Protein AF-0000000074206495 (afdb_homodimer)

Secondary structure (DSSP, 8-state):
----------------------------------TTS----------HHHHHHHHHHHHHHTEEEEEEEEESSSS--EEEESTTS-EE-GGGGHHHHHHHHHHHHHHTSS-TT-EEEE-GGGPPP-SSGGGG-SS-EEEEHHHHHHHHHHS--HHHHHHHHHHH-HHHHHHHHHHTT-TT-B----HHHHHHHHHHHHT-SSHHHHHHHHH-TTTT---GGGSTTTS-EE-HHHHHHHHHHHHH--SHHHHHHHHHHTT-S--SSGGGG---TT-EEEEEEEEETTEEEEEEEEE-TTB--EEEEEEEEESS--S--HHHHHHHHHHHHHHHGGG--B---/----------------------------------TTS----------HHHHHHHHHHHHHHTEEEEEEEEESSSS--EEEESTTS-EE-GGGGHHHHHHHHHHHHHHTSS-TT-EEEE-GGGPPP-SSGGGG-SS-EEEEHHHHHHHHHHS--HHHHHHHHHHH-HHHHHHHHHHTT-TT-B----HHHHHHHHHHHHT-SSHHHHHHHHH-TTTT---GGGSTTTS-EE-HHHHHHHHHHHHH--SHHHHHHHHHHTT-S--SSGGGG---TT-EEEEEEEEETTEEEEEEEEE-TTB--EEEEEEEEESS--S--HHHHHHHHHHHHHHHGGG--B---

pLDDT: mean 86.7, std 22.66, range [21.2, 98.94]

Solvent-accessible surface area (backbone atoms only — not comparable to full-atom values): 36384 Å² total; per-residue (Å²): 139,80,82,75,77,77,77,70,83,74,80,80,77,76,78,74,78,80,76,75,75,78,77,74,78,72,78,79,71,73,76,72,69,73,70,81,73,59,77,84,61,85,65,66,75,47,57,66,67,56,50,51,50,46,52,48,51,28,55,77,50,42,32,51,67,24,29,19,20,32,40,62,40,82,75,84,45,51,30,63,38,70,23,79,51,73,34,37,36,56,54,41,46,53,54,58,49,47,50,49,50,22,51,34,34,72,71,63,78,42,59,56,70,41,79,42,78,46,56,42,91,78,45,37,78,40,71,29,65,70,18,56,40,76,58,64,37,58,37,33,42,51,40,32,52,30,43,24,39,18,57,56,9,42,32,36,42,34,49,49,45,64,72,68,30,55,68,54,49,45,54,51,32,40,72,70,71,30,71,65,45,39,61,74,59,43,51,51,57,50,48,51,50,40,15,61,57,56,72,35,95,38,67,71,53,23,53,50,43,36,25,30,75,88,64,66,46,65,44,65,63,67,34,39,91,71,24,27,20,27,20,26,41,52,52,39,48,48,54,38,55,48,70,72,41,85,49,69,47,32,48,50,52,52,54,19,19,52,29,36,72,76,48,62,29,58,42,57,42,50,62,52,81,70,47,46,60,29,31,39,60,15,65,53,66,36,32,49,33,37,41,34,38,42,35,47,78,70,32,38,36,31,34,37,18,42,42,33,38,41,75,59,27,47,78,58,49,68,63,46,33,44,40,43,0,47,44,42,38,63,41,44,56,85,59,65,41,74,40,92,115,138,83,81,74,76,77,77,71,83,76,80,81,79,78,78,74,77,81,76,75,75,76,77,73,78,73,76,78,70,73,75,73,66,71,69,80,73,59,77,84,61,85,65,67,74,47,56,65,67,55,49,51,50,47,53,47,49,27,56,77,50,42,32,51,66,23,29,18,20,34,40,63,42,83,75,83,43,52,29,62,39,69,23,79,50,72,35,37,37,54,52,42,46,52,54,61,48,49,51,49,50,21,52,34,34,72,70,62,80,42,59,56,72,42,80,42,78,45,56,40,92,80,46,38,79,40,70,29,64,71,18,55,39,77,57,62,37,60,38,31,41,50,40,32,52,31,42,24,39,17,57,57,9,41,32,34,42,34,48,51,45,63,70,66,31,55,68,52,48,44,53,51,32,40,71,70,72,29,72,64,46,40,61,75,60,45,50,51,58,50,48,52,50,40,15,60,57,57,72,35,93,38,67,71,54,24,53,50,43,38,24,30,74,88,66,66,47,64,44,65,63,69,35,38,91,70,24,26,19,25,18,27,41,52,54,40,47,49,52,40,53,47,72,72,42,84,49,70,46,33,48,50,51,53,55,19,19,52,28,38,72,74,48,63,28,58,42,57,42,48,63,50,80,70,46,46,62,28,34,38,60,14,65,53,67,35,32,50,34,38,40,33,38,44,35,48,77,70,33,38,37,32,33,36,19,42,42,33,38,41,75,59,28,49,78,60,49,68,64,47,32,43,40,42,1,48,45,44,37,63,41,44,55,84,56,65,42,75,38,94,117

Structure (mmCIF, N/CA/C/O backbone):
data_AF-0000000074206495-model_v1
#
loop_
_entity.id
_entity.type
_entity.pdbx_description
1 polymer 'Beta-lactamase class A'
#
loop_
_atom_site.group_PDB
_atom_site.id
_atom_site.type_symbol
_atom_site.label_atom_id
_atom_site.label_alt_id
_atom_site.label_comp_id
_atom_site.label_asym_id
_atom_site.label_entity_id
_atom_site.label_seq_id
_atom_site.pdbx_PDB_ins_code
_atom_site.Cartn_x
_atom_site.Cartn_y
_atom_site.Cartn_z
_atom_site.occupancy
_atom_site.B_iso_or_equiv
_atom_site.auth_seq_id
_atom_site.auth_comp_id
_atom_site.auth_asym_id
_atom_site.auth_atom_id
_atom_site.pdbx_PDB_model_num
ATOM 1 N N . MET A 1 1 ? 68.562 -7.562 26.719 1 22.72 1 MET A N 1
ATOM 2 C CA . MET A 1 1 ? 68.562 -8.961 27.125 1 22.72 1 MET A CA 1
ATOM 3 C C . MET A 1 1 ? 67.125 -9.5 27.297 1 22.72 1 MET A C 1
ATOM 5 O O . MET A 1 1 ? 66.375 -9.008 28.125 1 22.72 1 MET A O 1
ATOM 9 N N . THR A 1 2 ? 66.562 -10.039 26.156 1 22.52 2 THR A N 1
ATOM 10 C CA . THR A 1 2 ? 65.375 -10.312 25.422 1 22.52 2 THR A CA 1
ATOM 11 C C . THR A 1 2 ? 64.688 -11.586 25.953 1 22.52 2 THR A C 1
ATOM 13 O O . THR A 1 2 ? 65.188 -12.695 25.703 1 22.52 2 THR A O 1
ATOM 16 N N . ALA A 1 3 ? 64.25 -11.523 27.328 1 21.42 3 ALA A N 1
ATOM 17 C CA . ALA A 1 3 ? 63.844 -12.719 28.078 1 21.42 3 ALA A CA 1
ATOM 18 C C . ALA A 1 3 ? 62.75 -13.5 27.328 1 21.42 3 ALA A C 1
ATOM 20 O O . ALA A 1 3 ? 61.656 -13 27.109 1 21.42 3 ALA A O 1
ATOM 21 N N . ALA A 1 4 ? 63.094 -14.508 26.469 1 23.59 4 ALA A N 1
ATOM 22 C CA . ALA A 1 4 ? 62.5 -15.414 25.5 1 23.59 4 ALA A CA 1
ATOM 23 C C . ALA A 1 4 ? 61.562 -16.406 26.172 1 23.59 4 ALA A C 1
ATOM 25 O O . ALA A 1 4 ? 62 -17.422 26.703 1 23.59 4 ALA A O 1
ATOM 26 N N . ASP A 1 5 ? 60.688 -15.891 27.188 1 25.25 5 ASP A N 1
ATOM 27 C CA . ASP A 1 5 ? 60.062 -16.906 28.031 1 25.25 5 ASP A CA 1
ATOM 28 C C . ASP A 1 5 ? 59.375 -17.969 27.188 1 25.25 5 ASP A C 1
ATOM 30 O O . ASP A 1 5 ? 58.688 -17.641 26.203 1 25.25 5 ASP A O 1
ATOM 34 N N . ASP A 1 6 ? 59.75 -19.156 27.188 1 23 6 ASP A N 1
ATOM 35 C CA . ASP A 1 6 ? 59.562 -20.438 26.531 1 23 6 ASP A CA 1
ATOM 36 C C . ASP A 1 6 ? 58.156 -20.969 26.797 1 23 6 ASP A C 1
ATOM 38 O O . ASP A 1 6 ? 57.812 -21.359 27.922 1 23 6 ASP A O 1
ATOM 42 N N . VAL A 1 7 ? 57.094 -20.188 26.453 1 28.09 7 VAL A N 1
ATOM 43 C CA . VAL A 1 7 ? 55.719 -20.531 26.766 1 28.09 7 VAL A CA 1
ATOM 44 C C . VAL A 1 7 ? 55.406 -21.938 26.25 1 28.09 7 VAL A C 1
ATOM 46 O O . VAL A 1 7 ? 55.688 -22.266 25.109 1 28.09 7 VAL A O 1
ATOM 49 N N . GLY A 1 8 ? 55.5 -22.906 27.172 1 25.08 8 GLY A N 1
ATOM 50 C CA . GLY A 1 8 ? 55.375 -24.344 27.031 1 25.08 8 GLY A CA 1
ATOM 51 C C . GLY A 1 8 ? 54.188 -24.766 26.203 1 25.08 8 GLY A C 1
ATOM 52 O O . GLY A 1 8 ? 53.25 -24 26.047 1 25.08 8 GLY A O 1
ATOM 53 N N . PRO A 1 9 ? 54.281 -25.766 25.391 1 26.56 9 PRO A N 1
ATOM 54 C CA . PRO A 1 9 ? 53.438 -26.219 24.281 1 26.56 9 PRO A CA 1
ATOM 55 C C . PRO A 1 9 ? 52.062 -26.688 24.734 1 26.56 9 PRO A C 1
ATOM 57 O O . PRO A 1 9 ? 51.906 -27.219 25.844 1 26.56 9 PRO A O 1
ATOM 60 N N . GLY A 1 10 ? 51 -25.875 24.734 1 25.72 10 GLY A N 1
ATOM 61 C CA . GLY A 1 10 ? 49.625 -26.094 25.219 1 25.72 10 GLY A CA 1
ATOM 62 C C . GLY A 1 10 ? 49.094 -27.453 24.844 1 25.72 10 GLY A C 1
ATOM 63 O O . GLY A 1 10 ? 49.562 -28.094 23.906 1 25.72 10 GLY A O 1
ATOM 64 N N . PRO A 1 11 ? 48.594 -28.141 25.828 1 25.27 11 PRO A N 1
ATOM 65 C CA . PRO A 1 11 ? 48.25 -29.562 25.75 1 25.27 11 PRO A CA 1
ATOM 66 C C . PRO A 1 11 ? 47.406 -29.906 24.531 1 25.27 11 PRO A C 1
ATOM 68 O O . PRO A 1 11 ? 46.75 -29.016 23.969 1 25.27 11 PRO A O 1
ATOM 71 N N . ALA A 1 12 ? 47.625 -31 23.938 1 25.3 12 ALA A N 1
ATOM 72 C CA . ALA A 1 12 ? 47.125 -31.688 22.75 1 25.3 12 ALA A CA 1
ATOM 73 C C . ALA A 1 12 ? 45.625 -31.922 22.844 1 25.3 12 ALA A C 1
ATOM 75 O O . ALA A 1 12 ? 45.125 -32.438 23.844 1 25.3 12 ALA A O 1
ATOM 76 N N . VAL A 1 13 ? 44.844 -31.047 22.312 1 25.5 13 VAL A N 1
ATOM 77 C CA . VAL A 1 13 ? 43.375 -31.062 22.188 1 25.5 13 VAL A CA 1
ATOM 78 C C . VAL A 1 13 ? 42.906 -32.438 21.719 1 25.5 13 VAL A C 1
ATOM 80 O O . VAL A 1 13 ? 43.438 -32.969 20.734 1 25.5 13 VAL A O 1
ATOM 83 N N . ASP A 1 14 ? 42.5 -33.25 22.625 1 22.69 14 ASP A N 1
ATOM 84 C CA . ASP A 1 14 ? 42 -34.594 22.438 1 22.69 14 ASP A CA 1
ATOM 85 C C . ASP A 1 14 ? 41.031 -34.656 21.281 1 22.69 14 ASP A C 1
ATOM 87 O O . ASP A 1 14 ? 40.188 -33.781 21.094 1 22.69 14 ASP A O 1
ATOM 91 N N . GLN A 1 15 ? 41.312 -35.375 20.25 1 22.83 15 GLN A N 1
ATOM 92 C CA . GLN A 1 15 ? 40.688 -35.688 18.969 1 22.83 15 GLN A CA 1
ATOM 93 C C . GLN A 1 15 ? 39.312 -36.281 19.156 1 22.83 15 GLN A C 1
ATOM 95 O O . GLN A 1 15 ? 39.156 -37.312 19.844 1 22.83 15 GLN A O 1
ATOM 100 N N . THR A 1 16 ? 38.312 -35.406 19.406 1 26 16 THR A N 1
ATOM 101 C CA . THR A 1 16 ? 36.938 -35.844 19.594 1 26 16 THR A CA 1
ATOM 102 C C . THR A 1 16 ? 36.562 -36.938 18.594 1 26 16 THR A C 1
ATOM 104 O O . THR A 1 16 ? 36.938 -36.844 17.406 1 26 16 THR A O 1
ATOM 107 N N . PRO A 1 17 ? 36.219 -38.094 19.062 1 24.86 17 PRO A N 1
ATOM 108 C CA . PRO A 1 17 ? 35.969 -39.281 18.234 1 24.86 17 PRO A CA 1
ATOM 109 C C . PRO A 1 17 ? 34.938 -39 17.125 1 24.86 17 PRO A C 1
ATOM 111 O O . PRO A 1 17 ? 34.156 -38.062 17.234 1 24.86 17 PRO A O 1
ATOM 114 N N . ASP A 1 18 ? 35.156 -39.469 15.914 1 23.25 18 ASP A N 1
ATOM 115 C CA . ASP A 1 18 ? 34.469 -39.469 14.625 1 23.25 18 ASP A CA 1
ATOM 116 C C . ASP A 1 18 ? 33.062 -40.062 14.75 1 23.25 18 ASP A C 1
ATOM 118 O O . ASP A 1 18 ? 32.906 -41.219 15.125 1 23.25 18 ASP A O 1
ATOM 122 N N . LEU A 1 19 ? 32.156 -39.312 15.344 1 23.17 19 LEU A N 1
ATOM 123 C CA . LEU A 1 19 ? 30.797 -39.844 15.422 1 23.17 19 LEU A CA 1
ATOM 124 C C . LEU A 1 19 ? 30.328 -40.375 14.07 1 23.17 19 LEU A C 1
ATOM 126 O O . LEU A 1 19 ? 30.234 -39.594 13.102 1 23.17 19 LEU A O 1
ATOM 130 N N . ALA A 1 20 ? 30.516 -41.594 13.742 1 24.09 20 ALA A N 1
ATOM 131 C CA . ALA A 1 20 ? 29.969 -42.312 12.602 1 24.09 20 ALA A CA 1
ATOM 132 C C . ALA A 1 20 ? 28.453 -42.125 12.508 1 24.09 20 ALA A C 1
ATOM 134 O O . ALA A 1 20 ? 27.719 -42.625 13.375 1 24.09 20 ALA A O 1
ATOM 135 N N . VAL A 1 21 ? 28 -41.031 12.031 1 25.3 21 VAL A N 1
ATOM 136 C CA . VAL A 1 21 ? 26.609 -40.781 11.68 1 25.3 21 VAL A CA 1
ATOM 137 C C . VAL A 1 21 ? 26.078 -41.969 10.844 1 25.3 21 VAL A C 1
ATOM 139 O O . VAL A 1 21 ? 26.625 -42.281 9.789 1 25.3 21 VAL A O 1
ATOM 142 N N . ASN A 1 22 ? 25.625 -42.969 11.453 1 22.92 22 ASN A N 1
ATOM 143 C CA . ASN A 1 22 ? 24.938 -44.062 10.742 1 22.92 22 ASN A CA 1
ATOM 144 C C . ASN A 1 22 ? 23.828 -43.5 9.852 1 22.92 22 ASN A C 1
ATOM 146 O O . ASN A 1 22 ? 22.875 -42.875 10.344 1 22.92 22 ASN A O 1
ATOM 150 N N . ARG A 1 23 ? 24.016 -43.219 8.547 1 24.83 23 ARG A N 1
ATOM 151 C CA . ARG A 1 23 ? 23.141 -42.844 7.449 1 24.83 23 ARG A CA 1
ATOM 152 C C . ARG A 1 23 ? 22.047 -43.906 7.246 1 24.83 23 ARG A C 1
ATOM 154 O O . ARG A 1 23 ? 22.281 -44.938 6.602 1 24.83 23 ARG A O 1
ATOM 161 N N . THR A 1 24 ? 21.312 -44.219 8.312 1 26.66 24 THR A N 1
ATOM 162 C CA . THR A 1 24 ? 20.25 -45.125 7.91 1 26.66 24 THR A CA 1
ATOM 163 C C . THR A 1 24 ? 19.5 -44.594 6.695 1 26.66 24 THR A C 1
ATOM 165 O O . THR A 1 24 ? 19.156 -43.406 6.648 1 26.66 24 THR A O 1
ATOM 168 N N . ALA A 1 25 ? 19.531 -45.219 5.531 1 26.66 25 ALA A N 1
ATOM 169 C CA . ALA A 1 25 ? 18.891 -45.062 4.23 1 26.66 25 ALA A CA 1
ATOM 170 C C . ALA A 1 25 ? 17.375 -45 4.371 1 26.66 25 ALA A C 1
ATOM 172 O O . ALA A 1 25 ? 16.719 -46.031 4.578 1 26.66 25 ALA A O 1
ATOM 173 N N . GLU A 1 26 ? 16.797 -44.125 5.207 1 28.97 26 GLU A N 1
ATOM 174 C CA . GLU A 1 26 ? 15.336 -44.188 5.117 1 28.97 26 GLU A CA 1
ATOM 175 C C . GLU A 1 26 ? 14.867 -44.125 3.666 1 28.97 26 GLU A C 1
ATOM 177 O O . GLU A 1 26 ? 15.414 -43.375 2.854 1 28.97 26 GLU A O 1
ATOM 182 N N . SER A 1 27 ? 14.164 -45.125 3.166 1 26.47 27 SER A N 1
ATOM 183 C CA . SER A 1 27 ? 13.516 -45.344 1.874 1 26.47 27 SER A CA 1
ATOM 184 C C . SER A 1 27 ? 12.695 -44.125 1.462 1 26.47 27 SER A C 1
ATOM 186 O O . SER A 1 27 ? 11.914 -43.594 2.256 1 26.47 27 SER A O 1
ATOM 188 N N . ALA A 1 28 ? 13.164 -43.344 0.537 1 30.48 28 ALA A N 1
ATOM 189 C CA . ALA A 1 28 ? 12.422 -42.344 -0.232 1 30.48 28 ALA A CA 1
ATOM 190 C C . ALA A 1 28 ? 11.062 -42.875 -0.66 1 30.48 28 ALA A C 1
ATOM 192 O O . ALA A 1 28 ? 10.961 -43.656 -1.614 1 30.48 28 ALA A O 1
ATOM 193 N N . ALA A 1 29 ? 10.133 -43.156 0.2 1 33.84 29 ALA A N 1
ATOM 194 C CA . ALA A 1 29 ? 8.766 -43.375 -0.269 1 33.84 29 ALA A CA 1
ATOM 195 C C . ALA A 1 29 ? 8.398 -42.438 -1.403 1 33.84 29 ALA A C 1
ATOM 197 O O . ALA A 1 29 ? 8.719 -41.25 -1.349 1 33.84 29 ALA A O 1
ATOM 198 N N . GLY A 1 30 ? 8.172 -42.906 -2.609 1 29.86 30 GLY A N 1
ATOM 199 C CA . GLY A 1 30 ? 7.766 -42.281 -3.859 1 29.86 30 GLY A CA 1
ATOM 200 C C . GLY A 1 30 ? 6.684 -41.25 -3.682 1 29.86 30 GLY A C 1
ATOM 201 O O . GLY A 1 30 ? 5.66 -41.5 -3.049 1 29.86 30 GLY A O 1
ATOM 202 N N . LEU A 1 31 ? 7.062 -40 -3.461 1 32.22 31 LEU A N 1
ATOM 203 C CA . LEU A 1 31 ? 6.094 -38.938 -3.611 1 32.22 31 LEU A CA 1
ATOM 204 C C . LEU A 1 31 ? 5.121 -39.219 -4.75 1 32.22 31 LEU A C 1
ATOM 206 O O . LEU A 1 31 ? 5.523 -39.281 -5.91 1 32.22 31 LEU A O 1
ATOM 210 N N . THR A 1 32 ? 4.105 -40.062 -4.465 1 33.19 32 THR A N 1
ATOM 211 C CA . THR A 1 32 ? 3.037 -40.25 -5.438 1 33.19 32 THR A CA 1
ATOM 212 C C . THR A 1 32 ? 2.703 -38.938 -6.133 1 33.19 32 THR A C 1
ATOM 214 O O . THR A 1 32 ? 2.465 -37.906 -5.477 1 33.19 32 THR A O 1
ATOM 217 N N . VAL A 1 33 ? 3.242 -38.719 -7.273 1 34.62 33 VAL A N 1
ATOM 218 C CA . VAL A 1 33 ? 2.801 -37.688 -8.203 1 34.62 33 VAL A CA 1
ATOM 219 C C . VAL A 1 33 ? 1.278 -37.594 -8.18 1 34.62 33 VAL A C 1
ATOM 221 O O . VAL A 1 33 ? 0.583 -38.594 -8.211 1 34.62 33 VAL A O 1
ATOM 224 N N . ASP A 1 34 ? 0.736 -36.688 -7.52 1 38.03 34 ASP A N 1
ATOM 225 C CA . ASP A 1 34 ? -0.698 -36.438 -7.637 1 38.03 34 ASP A CA 1
ATOM 226 C C . ASP A 1 34 ? -1.153 -36.531 -9.094 1 38.03 34 ASP A C 1
ATOM 228 O O . ASP A 1 34 ? -0.628 -35.844 -9.953 1 38.03 34 ASP A O 1
ATOM 232 N N . PRO A 1 35 ? -1.68 -37.688 -9.578 1 37.78 35 PRO A N 1
ATOM 233 C CA . PRO A 1 35 ? -2.127 -37.938 -10.953 1 37.78 35 PRO A CA 1
ATOM 234 C C . PRO A 1 35 ? -2.961 -36.781 -11.508 1 37.78 35 PRO A C 1
ATOM 236 O O . PRO A 1 35 ? -3.348 -36.812 -12.68 1 37.78 35 PRO A O 1
ATOM 239 N N . ALA A 1 36 ? -3.443 -36 -10.703 1 40.09 36 ALA A N 1
ATOM 240 C CA . ALA A 1 36 ? -4.488 -35.125 -11.242 1 40.09 36 ALA A CA 1
ATOM 241 C C . ALA A 1 36 ? -3.941 -34.25 -12.352 1 40.09 36 ALA A C 1
ATOM 243 O O . ALA A 1 36 ? -4.652 -33.375 -12.867 1 40.09 36 ALA A O 1
ATOM 244 N N . VAL A 1 37 ? -2.648 -34.125 -12.469 1 40.91 37 VAL A N 1
ATOM 245 C CA . VAL A 1 37 ? -2.268 -33.281 -13.602 1 40.91 37 VAL A CA 1
ATOM 246 C C . VAL A 1 37 ? -2.393 -34.062 -14.898 1 40.91 37 VAL A C 1
ATOM 248 O O . VAL A 1 37 ? -1.512 -34.875 -15.234 1 40.91 37 VAL A O 1
ATOM 251 N N . GLY A 1 38 ? -3.574 -34.656 -15.258 1 35.66 38 GLY A N 1
ATOM 252 C CA . GLY A 1 38 ? -3.766 -35.25 -16.562 1 35.66 38 GLY A CA 1
ATOM 253 C C . GLY A 1 38 ? -3.201 -34.438 -17.703 1 35.66 38 GLY A C 1
ATOM 254 O O . GLY A 1 38 ? -2.869 -33.25 -17.5 1 35.66 38 GLY A O 1
ATOM 255 N N . PRO A 1 39 ? -2.891 -35.125 -18.828 1 35.75 39 PRO A N 1
ATOM 256 C CA . PRO A 1 39 ? -2.402 -34.438 -20.047 1 35.75 39 PRO A CA 1
ATOM 257 C C . PRO A 1 39 ? -3.186 -33.188 -20.359 1 35.75 39 PRO A C 1
ATOM 259 O O . PRO A 1 39 ? -4.305 -33 -19.891 1 35.75 39 PRO A O 1
ATOM 262 N N . SER A 1 40 ? -2.461 -32.156 -20.984 1 38.78 40 SER A N 1
ATOM 263 C CA . SER A 1 40 ? -2.975 -30.906 -21.547 1 38.78 40 SER A CA 1
ATOM 264 C C . SER A 1 40 ? -4.238 -31.156 -22.359 1 38.78 40 SER A C 1
ATOM 266 O O . SER A 1 40 ? -4.176 -31.734 -23.453 1 38.78 40 SER A O 1
ATOM 268 N N . ALA A 1 41 ? -5.273 -31.656 -21.797 1 40.38 41 ALA A N 1
ATOM 269 C CA . ALA A 1 41 ? -6.477 -31.656 -22.625 1 40.38 41 ALA A CA 1
ATOM 270 C C . ALA A 1 41 ? -6.492 -30.469 -23.578 1 40.38 41 ALA A C 1
ATOM 272 O O . ALA A 1 41 ? -5.934 -29.406 -23.266 1 40.38 41 ALA A O 1
ATOM 273 N N . GLU A 1 42 ? -6.75 -30.719 -24.906 1 43.97 42 GLU A N 1
ATOM 274 C CA . GLU A 1 42 ? -6.93 -29.719 -25.953 1 43.97 42 GLU A CA 1
ATOM 275 C C . GLU A 1 42 ? -7.652 -28.484 -25.422 1 43.97 42 GLU A C 1
ATOM 277 O O . GLU A 1 42 ? -8.797 -28.578 -24.984 1 43.97 42 GLU A O 1
ATOM 282 N N . ARG A 1 43 ? -6.902 -27.594 -24.781 1 52.97 43 ARG A N 1
ATOM 283 C CA . ARG A 1 43 ? -7.395 -26.312 -24.297 1 52.97 43 ARG A CA 1
ATOM 284 C C . ARG A 1 43 ? -8.25 -25.609 -25.344 1 52.97 43 ARG A C 1
ATOM 286 O O . ARG A 1 43 ? -7.801 -25.375 -26.469 1 52.97 43 ARG A O 1
ATOM 293 N N . PRO A 1 44 ? -9.562 -25.75 -25.297 1 53.72 44 PRO A N 1
ATOM 294 C CA . PRO A 1 44 ? -10.242 -24.953 -26.312 1 53.72 44 PRO A CA 1
ATOM 295 C C . PRO A 1 44 ? -9.617 -23.578 -26.516 1 53.72 44 PRO A C 1
ATOM 297 O O . PRO A 1 44 ? -9.266 -22.906 -25.531 1 53.72 44 PRO A O 1
ATOM 300 N N . ALA A 1 45 ? -9.117 -23.438 -27.781 1 59.53 45 ALA A N 1
ATOM 301 C CA . ALA A 1 45 ? -8.484 -22.188 -28.172 1 59.53 45 ALA A CA 1
ATOM 302 C C . ALA A 1 45 ? -9.367 -20.984 -27.828 1 59.53 45 ALA A C 1
ATOM 304 O O . ALA A 1 45 ? -10.594 -21.047 -27.969 1 59.53 45 ALA A O 1
ATOM 305 N N . ALA A 1 46 ? -8.812 -20.062 -27.062 1 69.25 46 ALA A N 1
ATOM 306 C CA . ALA A 1 46 ? -9.508 -18.812 -26.781 1 69.25 46 ALA A CA 1
ATOM 307 C C . ALA A 1 46 ? -10.125 -18.234 -28.047 1 69.25 46 ALA A C 1
ATOM 309 O O . ALA A 1 46 ? -9.609 -18.438 -29.156 1 69.25 46 ALA A O 1
ATOM 310 N N . ASP A 1 47 ? -11.32 -17.766 -28.016 1 86 47 ASP A N 1
ATOM 311 C CA . ASP A 1 47 ? -11.961 -16.984 -29.078 1 86 47 ASP A CA 1
ATOM 312 C C . ASP A 1 47 ? -10.977 -16 -29.703 1 86 47 ASP A C 1
ATOM 314 O O . ASP A 1 47 ? -10.438 -15.133 -29 1 86 47 ASP A O 1
ATOM 318 N N . PRO A 1 48 ? -10.688 -16.219 -31 1 91.94 48 PRO A N 1
ATOM 319 C CA . PRO A 1 48 ? -9.734 -15.344 -31.672 1 91.94 48 PRO A CA 1
ATOM 320 C C . PRO A 1 48 ? -10.062 -13.859 -31.5 1 91.94 48 PRO A C 1
ATOM 322 O O . PRO A 1 48 ? -9.156 -13.023 -31.469 1 91.94 48 PRO A O 1
ATOM 325 N N . ALA A 1 49 ? -11.297 -13.57 -31.359 1 94.75 49 ALA A N 1
ATOM 326 C CA . ALA A 1 49 ? -11.688 -12.18 -31.172 1 94.75 49 ALA A CA 1
ATOM 327 C C . ALA A 1 49 ? -11.211 -11.648 -29.828 1 94.75 49 ALA A C 1
ATOM 329 O O . ALA A 1 49 ? -10.797 -10.492 -29.719 1 94.75 49 ALA A O 1
ATOM 330 N N . VAL A 1 50 ? -11.25 -12.477 -28.859 1 97.25 50 VAL A N 1
ATOM 331 C CA . VAL A 1 50 ? -10.773 -12.094 -27.547 1 97.25 50 VAL A CA 1
ATOM 332 C C . VAL A 1 50 ? -9.266 -11.883 -27.578 1 97.25 50 VAL A C 1
ATOM 334 O O . VAL A 1 50 ? -8.766 -10.883 -27.047 1 97.25 50 VAL A O 1
ATOM 337 N N . VAL A 1 51 ? -8.602 -12.703 -28.219 1 97.25 51 VAL A N 1
ATOM 338 C CA . VAL A 1 51 ? -7.145 -12.617 -28.328 1 97.25 51 VAL A CA 1
ATOM 339 C C . VAL A 1 51 ? -6.754 -11.336 -29.062 1 97.25 51 VAL A C 1
ATOM 341 O O . VAL A 1 51 ? -5.824 -10.633 -28.656 1 97.25 51 VAL A O 1
ATOM 344 N N . ALA A 1 52 ? -7.488 -10.992 -30.109 1 97.75 52 ALA A N 1
ATOM 345 C CA . ALA A 1 52 ? -7.23 -9.773 -30.859 1 97.75 52 ALA A CA 1
ATOM 346 C C . ALA A 1 52 ? -7.453 -8.531 -30 1 97.75 52 ALA A C 1
ATOM 348 O O . ALA A 1 52 ? -6.695 -7.566 -30.078 1 97.75 52 ALA A O 1
ATOM 349 N N . THR A 1 53 ? -8.453 -8.594 -29.234 1 98.44 53 THR A N 1
ATOM 350 C CA . THR A 1 53 ? -8.75 -7.488 -28.328 1 98.44 53 THR A CA 1
ATOM 351 C C . THR A 1 53 ? -7.633 -7.316 -27.297 1 98.44 53 THR A C 1
ATOM 353 O O . THR A 1 53 ? -7.195 -6.195 -27.031 1 98.44 53 THR A O 1
ATOM 356 N N . LEU A 1 54 ? -7.16 -8.414 -26.734 1 98.62 54 LEU A N 1
ATOM 357 C CA . LEU A 1 54 ? -6.074 -8.375 -25.766 1 98.62 54 LEU A CA 1
ATOM 358 C C . LEU A 1 54 ? -4.812 -7.785 -26.375 1 98.62 54 LEU A C 1
ATOM 360 O O . LEU A 1 54 ? -4.176 -6.906 -25.797 1 98.62 54 LEU A O 1
ATOM 364 N N . ARG A 1 55 ? -4.523 -8.211 -27.562 1 98.38 55 ARG A N 1
ATOM 365 C CA . ARG A 1 55 ? -3.344 -7.699 -28.25 1 98.38 55 ARG A CA 1
ATOM 366 C C . ARG A 1 55 ? -3.49 -6.215 -28.562 1 98.38 55 ARG A C 1
ATOM 368 O O . ARG A 1 55 ? -2.514 -5.465 -28.516 1 98.38 55 ARG A O 1
ATOM 375 N N . GLY A 1 56 ? -4.68 -5.797 -28.906 1 98.69 56 GLY A N 1
ATOM 376 C CA . GLY A 1 56 ? -4.953 -4.391 -29.156 1 98.69 56 GLY A CA 1
ATOM 377 C C . GLY A 1 56 ? -4.746 -3.516 -27.922 1 98.69 56 GLY A C 1
ATOM 378 O O . GLY A 1 56 ? -4.156 -2.438 -28.016 1 98.69 56 GLY A O 1
ATOM 379 N N . ILE A 1 57 ? -5.207 -3.994 -26.797 1 98.75 57 ILE A N 1
ATOM 380 C CA . ILE A 1 57 ? -5.043 -3.266 -25.531 1 98.75 57 ILE A CA 1
ATOM 381 C C . ILE A 1 57 ? -3.557 -3.102 -25.234 1 98.75 57 ILE A C 1
ATOM 383 O O . ILE A 1 57 ? -3.109 -2.012 -24.859 1 98.75 57 ILE A O 1
ATOM 387 N N . ALA A 1 58 ? -2.809 -4.199 -25.375 1 98.75 58 ALA A N 1
ATOM 388 C CA . ALA A 1 58 ? -1.372 -4.156 -25.109 1 98.75 58 ALA A CA 1
ATOM 389 C C . ALA A 1 58 ? -0.671 -3.172 -26.047 1 98.75 58 ALA A C 1
ATOM 391 O O . ALA A 1 58 ? 0.148 -2.363 -25.594 1 98.75 58 ALA A O 1
ATOM 392 N N . ARG A 1 59 ? -1.02 -3.176 -27.312 1 98.31 59 ARG A N 1
ATOM 393 C CA . ARG A 1 59 ? -0.429 -2.275 -28.297 1 98.31 59 ARG A CA 1
ATOM 394 C C . ARG A 1 59 ? -0.729 -0.819 -27.953 1 98.31 59 ARG A C 1
ATOM 396 O O . ARG A 1 59 ? 0.171 0.024 -27.969 1 98.31 59 ARG A O 1
ATOM 403 N N . ASP A 1 60 ? -1.916 -0.532 -27.656 1 98.38 60 ASP A N 1
ATOM 404 C CA . ASP A 1 60 ? -2.338 0.834 -27.359 1 98.38 60 ASP A CA 1
ATOM 405 C C . ASP A 1 60 ? -1.646 1.369 -26.109 1 98.38 60 ASP A C 1
ATOM 407 O O . ASP A 1 60 ? -1.357 2.564 -26.016 1 98.38 60 ASP A O 1
ATOM 411 N N . ALA A 1 61 ? -1.335 0.459 -25.172 1 98 61 ALA A N 1
ATOM 412 C CA . ALA A 1 61 ? -0.706 0.863 -23.922 1 98 61 ALA A CA 1
ATOM 413 C C . ALA A 1 61 ? 0.813 0.898 -24.047 1 98 61 ALA A C 1
ATOM 415 O O . ALA A 1 61 ? 1.513 1.353 -23.141 1 98 61 ALA A O 1
ATOM 416 N N . GLY A 1 62 ? 1.336 0.428 -25.141 1 98.31 62 GLY A N 1
ATOM 417 C CA . GLY A 1 62 ? 2.773 0.402 -25.359 1 98.31 62 GLY A CA 1
ATOM 418 C C . GLY A 1 62 ? 3.486 -0.647 -24.531 1 98.31 62 GLY A C 1
ATOM 419 O O . GLY A 1 62 ? 4.551 -0.382 -23.969 1 98.31 62 GLY A O 1
ATOM 420 N N . VAL A 1 63 ? 2.824 -1.837 -24.422 1 98.62 63 VAL A N 1
ATOM 421 C CA . VAL A 1 63 ? 3.451 -2.906 -23.656 1 98.62 63 VAL A CA 1
ATOM 422 C C . VAL A 1 63 ? 3.434 -4.203 -24.469 1 98.62 63 VAL A C 1
ATOM 424 O O . VAL A 1 63 ? 2.613 -4.363 -25.375 1 98.62 63 VAL A O 1
ATOM 427 N N . THR A 1 64 ? 4.402 -5.07 -24.203 1 98.44 64 THR A N 1
ATOM 428 C CA . THR A 1 64 ? 4.215 -6.492 -24.484 1 98.44 64 THR A CA 1
ATOM 429 C C . THR A 1 64 ? 3.498 -7.176 -23.312 1 98.44 64 THR A C 1
ATOM 431 O O . THR A 1 64 ? 3.773 -6.879 -22.156 1 98.44 64 THR A O 1
ATOM 434 N N . ALA A 1 65 ? 2.562 -8.062 -23.656 1 98.75 65 ALA A N 1
ATOM 435 C CA . ALA A 1 65 ? 1.773 -8.688 -22.594 1 98.75 65 ALA A CA 1
ATOM 436 C C . ALA A 1 65 ? 1.673 -10.195 -22.797 1 98.75 65 ALA A C 1
ATOM 438 O O . ALA A 1 65 ? 1.523 -10.664 -23.938 1 98.75 65 ALA A O 1
ATOM 439 N N . ARG A 1 66 ? 1.903 -10.945 -21.797 1 98.88 66 ARG A N 1
ATOM 440 C CA . ARG A 1 66 ? 1.512 -12.344 -21.672 1 98.88 66 ARG A CA 1
ATOM 441 C C . ARG A 1 66 ? 0.349 -12.5 -20.703 1 98.88 66 ARG A C 1
ATOM 443 O O . ARG A 1 66 ? 0.397 -11.992 -19.578 1 98.88 66 ARG A O 1
ATOM 450 N N . VAL A 1 67 ? -0.69 -13.125 -21.141 1 98.88 67 VAL A N 1
ATOM 451 C CA . VAL A 1 67 ? -1.921 -13.195 -20.359 1 98.88 67 VAL A CA 1
ATOM 452 C C . VAL A 1 67 ? -2.371 -14.648 -20.234 1 98.88 67 VAL A C 1
ATOM 454 O O . VAL A 1 67 ? -2.297 -15.414 -21.203 1 98.88 67 VAL A O 1
ATOM 457 N N . HIS A 1 68 ? -2.727 -15.062 -19.109 1 98.81 68 HIS A N 1
ATOM 458 C CA . HIS A 1 68 ? -3.35 -16.359 -18.844 1 98.81 68 HIS A CA 1
ATOM 459 C C . HIS A 1 68 ? -4.496 -16.219 -17.844 1 98.81 68 HIS A C 1
ATOM 461 O O . HIS A 1 68 ? -4.293 -15.797 -16.703 1 98.81 68 HIS A O 1
ATOM 467 N N . ALA A 1 69 ? -5.676 -16.484 -18.234 1 98.81 69 ALA A N 1
ATOM 468 C CA . ALA A 1 69 ? -6.836 -16.594 -17.359 1 98.81 69 ALA A CA 1
ATOM 469 C C . ALA A 1 69 ? -7.43 -18 -17.406 1 98.81 69 ALA A C 1
ATOM 471 O O . ALA A 1 69 ? -7.496 -18.625 -18.469 1 98.81 69 ALA A O 1
ATOM 472 N N . THR A 1 70 ? -7.809 -18.516 -16.234 1 98.06 70 THR A N 1
ATOM 473 C CA . THR A 1 70 ? -8.336 -19.875 -16.188 1 98.06 70 THR A CA 1
ATOM 474 C C . THR A 1 70 ? -9.328 -20.016 -15.031 1 98.06 70 THR A C 1
ATOM 476 O O . THR A 1 70 ? -9.172 -19.391 -13.984 1 98.06 70 THR A O 1
ATOM 479 N N . ARG A 1 71 ? -10.328 -20.766 -15.266 1 97.19 71 ARG A N 1
ATOM 480 C CA . ARG A 1 71 ? -11.227 -21.109 -14.164 1 97.19 71 ARG A CA 1
ATOM 481 C C . ARG A 1 71 ? -10.547 -22.031 -13.164 1 97.19 71 ARG A C 1
ATOM 483 O O . ARG A 1 71 ? -9.953 -23.031 -13.555 1 97.19 71 ARG A O 1
ATOM 490 N N . LEU A 1 72 ? -10.609 -21.641 -11.93 1 97.12 72 LEU A N 1
ATOM 491 C CA . LEU A 1 72 ? -9.938 -22.422 -10.891 1 97.12 72 LEU A CA 1
ATOM 492 C C . LEU A 1 72 ? -10.875 -23.484 -10.328 1 97.12 72 LEU A C 1
ATOM 494 O O . LEU A 1 72 ? -10.414 -24.5 -9.789 1 97.12 72 LEU A O 1
ATOM 498 N N . THR A 1 73 ? -12.102 -23.25 -10.359 1 94.38 73 THR A N 1
ATOM 499 C CA . THR A 1 73 ? -13.125 -24.188 -9.93 1 94.38 73 THR A CA 1
ATOM 500 C C . THR A 1 73 ? -14.156 -24.406 -11.031 1 94.38 73 THR A C 1
ATOM 502 O O . THR A 1 73 ? -14.312 -23.578 -11.914 1 94.38 73 THR A O 1
ATOM 505 N N . GLY A 1 74 ? -14.789 -25.594 -11.023 1 92.19 74 GLY A N 1
ATOM 506 C CA . GLY A 1 74 ? -15.789 -25.875 -12.039 1 92.19 74 GLY A CA 1
ATOM 507 C C . GLY A 1 74 ? -15.195 -26.391 -13.336 1 92.19 74 GLY A C 1
ATOM 508 O O . GLY A 1 74 ? -14.07 -26.875 -13.359 1 92.19 74 GLY A O 1
ATOM 509 N N . PRO A 1 75 ? -16 -26.344 -14.5 1 94.12 75 PRO A N 1
ATOM 510 C CA . PRO A 1 75 ? -15.516 -26.828 -15.797 1 94.12 75 PRO A CA 1
ATOM 511 C C . PRO A 1 75 ? -14.328 -26.016 -16.312 1 94.12 75 PRO A C 1
ATOM 513 O O . PRO A 1 75 ? -14.281 -24.797 -16.156 1 94.12 75 PRO A O 1
ATOM 516 N N . PRO A 1 76 ? -13.469 -26.703 -16.906 1 94.19 76 PRO A N 1
ATOM 517 C CA . PRO A 1 76 ? -12.258 -26.031 -17.359 1 94.19 76 PRO A CA 1
ATOM 518 C C . PRO A 1 76 ? -12.539 -24.953 -18.406 1 94.19 76 PRO A C 1
ATOM 520 O O . PRO A 1 76 ? -13.508 -25.078 -19.156 1 94.19 76 PRO A O 1
ATOM 523 N N . GLY A 1 77 ? -11.82 -23.844 -18.422 1 95.62 77 GLY A N 1
ATOM 524 C CA . GLY A 1 77 ? -11.781 -22.75 -19.375 1 95.62 77 GLY A CA 1
ATOM 525 C C . GLY A 1 77 ? -10.531 -21.906 -19.25 1 95.62 77 GLY A C 1
ATOM 526 O O . GLY A 1 77 ? -10.023 -21.688 -18.141 1 95.62 77 GLY A O 1
ATOM 527 N N . THR A 1 78 ? -10.039 -21.547 -20.484 1 97.38 78 THR A N 1
ATOM 528 C CA . THR A 1 78 ? -8.805 -20.766 -20.469 1 97.38 78 THR A CA 1
ATOM 529 C C . THR A 1 78 ? -8.805 -19.719 -21.578 1 97.38 78 THR A C 1
ATOM 531 O O . THR A 1 78 ? -9.344 -19.969 -22.672 1 97.38 78 THR A O 1
ATOM 534 N N . VAL A 1 79 ? -8.328 -18.562 -21.312 1 98.12 79 VAL A N 1
ATOM 535 C CA . VAL A 1 79 ? -7.953 -17.531 -22.266 1 98.12 79 VAL A CA 1
ATOM 536 C C . VAL A 1 79 ? -6.473 -17.203 -22.109 1 98.12 79 VAL A C 1
ATOM 538 O O . VAL A 1 79 ? -6.008 -16.922 -21 1 98.12 79 VAL A O 1
ATOM 541 N N . ALA A 1 80 ? -5.742 -17.281 -23.219 1 98.06 80 ALA A N 1
ATOM 542 C CA . ALA A 1 80 ? -4.305 -17.062 -23.078 1 98.06 80 ALA A CA 1
ATOM 543 C C . ALA A 1 80 ? -3.74 -16.312 -24.281 1 98.06 80 ALA A C 1
ATOM 545 O O . ALA A 1 80 ? -4.246 -16.453 -25.406 1 98.06 80 ALA A O 1
ATOM 546 N N . VAL A 1 81 ? -2.803 -15.516 -24.031 1 97.94 81 VAL A N 1
ATOM 547 C CA . VAL A 1 81 ? -1.943 -14.867 -25.016 1 97.94 81 VAL A CA 1
ATOM 548 C C . VAL A 1 81 ? -0.478 -15.102 -24.656 1 97.94 81 VAL A C 1
ATOM 550 O O . VAL A 1 81 ? 0.001 -14.594 -23.641 1 97.94 81 VAL A O 1
ATOM 553 N N . ASP A 1 82 ? 0.307 -15.906 -25.5 1 97.75 82 ASP A N 1
ATOM 554 C CA . ASP A 1 82 ? 1.739 -16.141 -25.328 1 97.75 82 ASP A CA 1
ATOM 555 C C . ASP A 1 82 ? 2.064 -16.594 -23.906 1 97.75 82 ASP A C 1
ATOM 557 O O . ASP A 1 82 ? 3.01 -16.094 -23.297 1 97.75 82 ASP A O 1
ATOM 561 N N . ASP A 1 83 ? 1.235 -17.484 -23.312 1 98.12 83 ASP A N 1
ATOM 562 C CA . ASP A 1 83 ? 1.319 -17.766 -21.875 1 98.12 83 ASP A CA 1
ATOM 563 C C . ASP A 1 83 ? 2.373 -18.828 -21.594 1 98.12 83 ASP A C 1
ATOM 565 O O . ASP A 1 83 ? 2.52 -19.281 -20.453 1 98.12 83 ASP A O 1
ATOM 569 N N . THR A 1 84 ? 3.191 -19.234 -22.641 1 98.06 84 THR A N 1
ATOM 570 C CA . THR A 1 84 ? 4.242 -20.234 -22.453 1 98.06 84 THR A CA 1
ATOM 571 C C . THR A 1 84 ? 5.621 -19.578 -22.5 1 98.06 84 THR A C 1
ATOM 573 O O . THR A 1 84 ? 6.637 -20.234 -22.266 1 98.06 84 THR A O 1
ATOM 576 N N . GLU A 1 85 ? 5.68 -18.312 -22.797 1 98.06 85 GLU A N 1
ATOM 577 C CA . GLU A 1 85 ? 6.949 -17.594 -22.906 1 98.06 85 GLU A CA 1
ATOM 578 C C . GLU A 1 85 ? 7.477 -17.203 -21.531 1 98.06 85 GLU A C 1
ATOM 580 O O . GLU A 1 85 ? 6.773 -16.547 -20.766 1 98.06 85 GLU A O 1
ATOM 585 N N . PRO A 1 86 ? 8.734 -17.625 -21.219 1 98.5 86 PRO A N 1
ATOM 586 C CA . PRO A 1 86 ? 9.305 -17.219 -19.938 1 98.5 86 PRO A CA 1
ATOM 587 C C . PRO A 1 86 ? 9.531 -15.703 -19.859 1 98.5 86 PRO A C 1
ATOM 589 O O . PRO A 1 86 ? 9.945 -15.086 -20.828 1 98.5 86 PRO A O 1
ATOM 592 N N . VAL A 1 87 ? 9.156 -15.133 -18.75 1 98.56 87 VAL A N 1
ATOM 593 C CA . VAL A 1 87 ? 9.305 -13.711 -18.453 1 98.56 87 VAL A CA 1
ATOM 594 C C . VAL A 1 87 ? 9.961 -13.539 -17.078 1 98.56 87 VAL A C 1
ATOM 596 O O . VAL A 1 87 ? 9.766 -14.359 -16.188 1 98.56 87 VAL A O 1
ATOM 599 N N . ALA A 1 88 ? 10.875 -12.555 -16.984 1 98.75 88 ALA A N 1
ATOM 600 C CA . ALA A 1 88 ? 11.297 -12.133 -15.648 1 98.75 88 ALA A CA 1
ATOM 601 C C . ALA A 1 88 ? 10.117 -11.617 -14.836 1 98.75 88 ALA A C 1
ATOM 603 O O . ALA A 1 88 ? 9.352 -10.773 -15.305 1 98.75 88 ALA A O 1
ATOM 604 N N . VAL A 1 89 ? 10 -12.102 -13.57 1 98.69 89 VAL A N 1
ATOM 605 C CA . VAL A 1 89 ? 8.688 -11.93 -12.961 1 98.69 89 VAL A CA 1
ATOM 606 C C . VAL A 1 89 ? 8.797 -10.969 -11.773 1 98.69 89 VAL A C 1
ATOM 608 O O . VAL A 1 89 ? 7.805 -10.68 -11.102 1 98.69 89 VAL A O 1
ATOM 611 N N . ALA A 1 90 ? 9.977 -10.43 -11.531 1 97.62 90 ALA A N 1
ATOM 612 C CA . ALA A 1 90 ? 10.156 -9.523 -10.398 1 97.62 90 ALA A CA 1
ATOM 613 C C . ALA A 1 90 ? 9.562 -10.117 -9.125 1 97.62 90 ALA A C 1
ATOM 615 O O . ALA A 1 90 ? 9.828 -11.281 -8.797 1 97.62 90 ALA A O 1
ATOM 616 N N . SER A 1 91 ? 8.766 -9.352 -8.367 1 97.06 91 SER A N 1
ATOM 617 C CA . SER A 1 91 ? 8.289 -9.773 -7.051 1 97.06 91 SER A CA 1
ATOM 618 C C . SER A 1 91 ? 7.242 -10.875 -7.172 1 97.06 91 SER A C 1
ATOM 620 O O . SER A 1 91 ? 6.828 -11.461 -6.168 1 97.06 91 SER A O 1
ATOM 622 N N . LEU A 1 92 ? 6.836 -11.266 -8.297 1 98.56 92 LEU A N 1
ATOM 623 C CA . LEU A 1 92 ? 5.875 -12.359 -8.422 1 98.56 92 LEU A CA 1
ATOM 624 C C . LEU A 1 92 ? 6.512 -13.688 -8.031 1 98.56 92 LEU A C 1
ATOM 626 O O . LEU A 1 92 ? 5.809 -14.68 -7.824 1 98.56 92 LEU A O 1
ATOM 630 N N . TYR A 1 93 ? 7.875 -13.742 -7.91 1 98.69 93 TYR A N 1
ATOM 631 C CA . TYR A 1 93 ? 8.508 -14.969 -7.445 1 98.69 93 TYR A CA 1
ATOM 632 C C . TYR A 1 93 ? 8 -15.352 -6.059 1 98.69 93 TYR A C 1
ATOM 634 O O . TYR A 1 93 ? 8.094 -16.516 -5.66 1 98.69 93 TYR A O 1
ATOM 642 N N . LYS A 1 94 ? 7.441 -14.398 -5.379 1 98.56 94 LYS A N 1
ATOM 643 C CA . LYS A 1 94 ? 6.977 -14.609 -4.012 1 98.56 94 LYS A CA 1
ATOM 644 C C . LYS A 1 94 ? 5.746 -15.508 -3.982 1 98.56 94 LYS A C 1
ATOM 646 O O . LYS A 1 94 ? 5.434 -16.109 -2.953 1 98.56 94 LYS A O 1
ATOM 651 N N . LEU A 1 95 ? 5.035 -15.586 -5.074 1 98.81 95 LEU A N 1
ATOM 652 C CA . LEU A 1 95 ? 3.832 -16.406 -5.133 1 98.81 95 LEU A CA 1
ATOM 653 C C . LEU A 1 95 ? 4.184 -17.891 -5.133 1 98.81 95 LEU A C 1
ATOM 655 O O . LEU A 1 95 ? 3.752 -18.625 -4.25 1 98.81 95 LEU A O 1
ATOM 659 N N . PRO A 1 96 ? 5.043 -18.375 -6.059 1 98.88 96 PRO A N 1
ATOM 660 C CA . PRO A 1 96 ? 5.438 -19.781 -5.973 1 98.88 96 PRO A CA 1
ATOM 661 C C . PRO A 1 96 ? 6.227 -20.094 -4.703 1 98.88 96 PRO A C 1
ATOM 663 O O . PRO A 1 96 ? 6.141 -21.219 -4.18 1 98.88 96 PRO A O 1
ATOM 666 N N . LEU A 1 97 ? 6.965 -19.141 -4.195 1 98.88 97 LEU A N 1
ATOM 667 C CA . LEU A 1 97 ? 7.668 -19.328 -2.932 1 98.88 97 LEU A CA 1
ATOM 668 C C . LEU A 1 97 ? 6.688 -19.594 -1.796 1 98.88 97 LEU A C 1
ATOM 670 O O . LEU A 1 97 ? 6.906 -20.484 -0.974 1 98.88 97 LEU A O 1
ATOM 674 N N . ALA A 1 98 ? 5.625 -18.844 -1.761 1 98.88 98 ALA A N 1
ATOM 675 C CA . ALA A 1 98 ? 4.602 -19.016 -0.729 1 98.88 98 ALA A CA 1
ATOM 676 C C . ALA A 1 98 ? 3.92 -20.375 -0.854 1 98.88 98 ALA A C 1
ATOM 678 O O . ALA A 1 98 ? 3.605 -21.016 0.154 1 98.88 98 ALA A O 1
ATOM 679 N N . LEU A 1 99 ? 3.639 -20.812 -2.076 1 98.81 99 LEU A N 1
ATOM 680 C CA . LEU A 1 99 ? 3.072 -22.141 -2.293 1 98.81 99 LEU A CA 1
ATOM 681 C C . LEU A 1 99 ? 3.98 -23.219 -1.715 1 98.81 99 LEU A C 1
ATOM 683 O O . LEU A 1 99 ? 3.521 -24.094 -0.977 1 98.81 99 LEU A O 1
ATOM 687 N N . VAL A 1 100 ? 5.266 -23.141 -2.004 1 98.81 100 VAL A N 1
ATOM 688 C CA . VAL A 1 100 ? 6.223 -24.141 -1.551 1 98.81 100 VAL A CA 1
ATOM 689 C C . VAL A 1 100 ? 6.324 -24.109 -0.027 1 98.81 100 VAL A C 1
ATOM 691 O O . VAL A 1 100 ? 6.348 -25.172 0.622 1 98.81 100 VAL A O 1
ATOM 694 N N . TRP A 1 101 ? 6.367 -22.938 0.56 1 98.88 101 TRP A N 1
ATOM 695 C CA . TRP A 1 101 ? 6.367 -22.812 2.014 1 98.88 101 TRP A CA 1
ATOM 696 C C . TRP A 1 101 ? 5.16 -23.516 2.621 1 98.88 101 TRP A C 1
ATOM 698 O O . TRP A 1 101 ? 5.293 -24.281 3.574 1 98.88 101 TRP A O 1
ATOM 708 N N . ALA A 1 102 ? 3.977 -23.234 2.045 1 98.88 102 ALA A N 1
ATOM 709 C CA . ALA A 1 102 ? 2.746 -23.828 2.559 1 98.88 102 ALA A CA 1
ATOM 710 C C . ALA A 1 102 ? 2.795 -25.359 2.465 1 98.88 102 ALA A C 1
ATOM 712 O O . ALA A 1 102 ? 2.348 -26.047 3.377 1 98.88 102 ALA A O 1
ATOM 713 N N . ASP A 1 103 ? 3.352 -25.859 1.367 1 98.44 103 ASP A N 1
ATOM 714 C CA . ASP A 1 103 ? 3.521 -27.297 1.211 1 98.44 103 ASP A CA 1
ATOM 715 C C . ASP A 1 103 ? 4.402 -27.875 2.318 1 98.44 103 ASP A C 1
ATOM 717 O O . ASP A 1 103 ? 4.094 -28.922 2.885 1 98.44 103 ASP A O 1
ATOM 721 N N . PHE A 1 104 ? 5.492 -27.203 2.615 1 98.56 104 PHE A N 1
ATOM 722 C CA . PHE A 1 104 ? 6.441 -27.688 3.609 1 98.56 104 PHE A CA 1
ATOM 723 C C . PHE A 1 104 ? 5.84 -27.625 5.008 1 98.56 104 PHE A C 1
ATOM 725 O O . PHE A 1 104 ? 6.098 -28.5 5.844 1 98.56 104 PHE A O 1
ATOM 732 N N . VAL A 1 105 ? 5.074 -26.609 5.238 1 98.56 105 VAL A N 1
ATOM 733 C CA . VAL A 1 105 ? 4.395 -26.531 6.527 1 98.56 105 VAL A CA 1
ATOM 734 C C . VAL A 1 105 ? 3.369 -27.656 6.645 1 98.56 105 VAL A C 1
ATOM 736 O O . VAL A 1 105 ? 3.285 -28.312 7.684 1 98.56 105 VAL A O 1
ATOM 739 N N . ALA A 1 106 ? 2.611 -27.891 5.617 1 97.88 106 ALA A N 1
ATOM 740 C CA . ALA A 1 106 ? 1.611 -28.953 5.613 1 97.88 106 ALA A CA 1
ATOM 741 C C . ALA A 1 106 ? 2.26 -30.328 5.836 1 97.88 106 ALA A C 1
ATOM 743 O O . ALA A 1 106 ? 1.674 -31.188 6.48 1 97.88 106 ALA A O 1
ATOM 744 N N . ALA A 1 107 ? 3.438 -30.516 5.348 1 97.12 107 ALA A N 1
ATOM 745 C CA . ALA A 1 107 ? 4.16 -31.781 5.461 1 97.12 107 ALA A CA 1
ATOM 746 C C . ALA A 1 107 ? 4.875 -31.891 6.805 1 97.12 107 ALA A C 1
ATOM 748 O O . ALA A 1 107 ? 5.414 -32.938 7.145 1 97.12 107 ALA A O 1
ATOM 749 N N . GLY A 1 108 ? 4.965 -30.812 7.508 1 97.56 108 GLY A N 1
ATOM 750 C CA . GLY A 1 108 ? 5.609 -30.828 8.812 1 97.56 108 GLY A CA 1
ATOM 751 C C . GLY A 1 108 ? 7.094 -30.516 8.742 1 97.56 108 GLY A C 1
ATOM 752 O O . GLY A 1 108 ? 7.797 -30.594 9.758 1 97.56 108 GLY A O 1
ATOM 753 N N . ASP A 1 109 ? 7.609 -30.141 7.586 1 97.88 109 ASP A N 1
ATOM 754 C CA . ASP A 1 109 ? 9.023 -29.828 7.402 1 97.88 109 ASP A CA 1
ATOM 755 C C . ASP A 1 109 ? 9.367 -28.453 7.953 1 97.88 109 ASP A C 1
ATOM 757 O O . ASP A 1 109 ? 10.523 -28.172 8.273 1 97.88 109 ASP A O 1
ATOM 761 N N . LEU A 1 110 ? 8.398 -27.562 8.047 1 98.31 110 LEU A N 1
ATOM 762 C CA . LEU A 1 110 ? 8.508 -26.219 8.617 1 98.31 110 LEU A CA 1
ATOM 763 C C . LEU A 1 110 ? 7.336 -25.953 9.562 1 98.31 110 LEU A C 1
ATOM 765 O O . LEU A 1 110 ? 6.301 -26.609 9.484 1 98.31 110 LEU A O 1
ATOM 769 N N . SER A 1 111 ? 7.57 -25.062 10.461 1 98.44 111 SER A N 1
ATOM 770 C CA . SER A 1 111 ? 6.492 -24.625 11.336 1 98.44 111 SER A CA 1
ATOM 771 C C . SER A 1 111 ? 6.016 -23.234 10.969 1 98.44 111 SER A C 1
ATOM 773 O O . SER A 1 111 ? 6.828 -22.328 10.742 1 98.44 111 SER A O 1
ATOM 775 N N . ALA A 1 112 ? 4.688 -23.062 10.914 1 98.38 112 ALA A N 1
ATOM 776 C CA . ALA A 1 112 ? 4.109 -21.781 10.523 1 98.38 112 ALA A CA 1
ATOM 777 C C . ALA A 1 112 ? 4.438 -20.703 11.539 1 98.38 112 ALA A C 1
ATOM 779 O O . ALA A 1 112 ? 4.5 -19.516 11.195 1 98.38 112 ALA A O 1
ATOM 780 N N . ASP A 1 113 ? 4.688 -21.094 12.781 1 97.81 113 ASP A N 1
ATOM 781 C CA . ASP A 1 113 ? 4.859 -20.109 13.836 1 97.81 113 ASP A CA 1
ATOM 782 C C . ASP A 1 113 ? 6.32 -20.016 14.273 1 97.81 113 ASP A C 1
ATOM 784 O O . ASP A 1 113 ? 6.633 -19.359 15.273 1 97.81 113 ASP A O 1
ATOM 788 N N . GLN A 1 114 ? 7.242 -20.688 13.57 1 98.31 114 GLN A N 1
ATOM 789 C CA . GLN A 1 114 ? 8.648 -20.562 13.953 1 98.31 114 GLN A CA 1
ATOM 790 C C . GLN A 1 114 ? 9.141 -19.141 13.789 1 98.31 114 GLN A C 1
ATOM 792 O O . GLN A 1 114 ? 8.734 -18.438 12.859 1 98.31 114 GLN A O 1
ATOM 797 N N . PRO A 1 115 ? 10.016 -18.719 14.711 1 98.06 115 PRO A N 1
ATOM 798 C CA . PRO A 1 115 ? 10.531 -17.344 14.641 1 98.06 115 PRO A CA 1
ATOM 799 C C . PRO A 1 115 ? 11.469 -17.141 13.461 1 98.06 115 PRO A C 1
ATOM 801 O O . PRO A 1 115 ? 12.258 -18.016 13.125 1 98.06 115 PRO A O 1
ATOM 804 N N . VAL A 1 116 ? 11.297 -16.016 12.828 1 98.06 116 VAL A N 1
ATOM 805 C CA . VAL A 1 116 ? 12.164 -15.539 11.75 1 98.06 116 VAL A CA 1
ATOM 806 C C . VAL A 1 116 ? 12.727 -14.164 12.109 1 98.06 116 VAL A C 1
ATOM 808 O O . VAL A 1 116 ? 11.977 -13.195 12.258 1 98.06 116 VAL A O 1
ATOM 811 N N . ARG A 1 117 ? 14.023 -14.094 12.203 1 96.38 117 ARG A N 1
ATOM 812 C CA . ARG A 1 117 ? 14.688 -12.836 12.508 1 96.38 117 ARG A CA 1
ATOM 813 C C . ARG A 1 117 ? 14.977 -12.047 11.234 1 96.38 117 ARG A C 1
ATOM 815 O O . ARG A 1 117 ? 15.438 -12.617 10.234 1 96.38 117 ARG A O 1
ATOM 822 N N . LEU A 1 118 ? 14.648 -10.789 11.273 1 96.19 118 LEU A N 1
ATOM 823 C CA . LEU A 1 118 ? 14.93 -9.867 10.18 1 96.19 118 LEU A CA 1
ATOM 824 C C . LEU A 1 118 ? 15.859 -8.742 10.641 1 96.19 118 LEU A C 1
ATOM 826 O O . LEU A 1 118 ? 15.391 -7.664 11.016 1 96.19 118 LEU A O 1
ATOM 830 N N . PRO A 1 119 ? 17.141 -9 10.508 1 94.44 119 PRO A N 1
ATOM 831 C CA . PRO A 1 119 ? 18.094 -7.996 10.969 1 94.44 119 PRO A CA 1
ATOM 832 C C . PRO A 1 119 ? 18.109 -6.75 10.086 1 94.44 119 PRO A C 1
ATOM 834 O O . PRO A 1 119 ? 17.984 -6.855 8.867 1 94.44 119 PRO A O 1
ATOM 837 N N . ALA A 1 120 ? 18.312 -5.609 10.742 1 92.25 120 ALA A N 1
ATOM 838 C CA . ALA A 1 120 ? 18.297 -4.336 10.031 1 92.25 120 ALA A CA 1
ATOM 839 C C . ALA A 1 120 ? 19.5 -4.207 9.102 1 92.25 120 ALA A C 1
ATOM 841 O O . ALA A 1 120 ? 19.375 -3.693 7.984 1 92.25 120 ALA A O 1
ATOM 842 N N . HIS A 1 121 ? 20.594 -4.637 9.398 1 87.19 121 HIS A N 1
ATOM 843 C CA . HIS A 1 121 ? 21.844 -4.352 8.703 1 87.19 121 HIS A CA 1
ATOM 844 C C . HIS A 1 121 ? 21.953 -5.164 7.418 1 87.19 121 HIS A C 1
ATOM 846 O O . HIS A 1 121 ? 22.766 -4.84 6.543 1 87.19 121 HIS A O 1
ATOM 852 N N . THR A 1 122 ? 21.172 -6.184 7.266 1 80.75 122 THR A N 1
ATOM 853 C CA . THR A 1 122 ? 21.312 -7.035 6.086 1 80.75 122 THR A CA 1
ATOM 854 C C . THR A 1 122 ? 20.078 -6.914 5.188 1 80.75 122 THR A C 1
ATOM 856 O O . THR A 1 122 ? 20 -7.574 4.148 1 80.75 122 THR A O 1
ATOM 859 N N . ARG A 1 123 ? 19.188 -6.004 5.574 1 84.94 123 ARG A N 1
ATOM 860 C CA . ARG A 1 123 ? 17.938 -5.949 4.836 1 84.94 123 ARG A CA 1
ATOM 861 C C . ARG A 1 123 ? 18.047 -5.039 3.617 1 84.94 123 ARG A C 1
ATOM 863 O O . ARG A 1 123 ? 18.703 -3.994 3.68 1 84.94 123 ARG A O 1
ATOM 870 N N . MET A 1 124 ? 17.484 -5.562 2.547 1 76 124 MET A N 1
ATOM 871 C CA . MET A 1 124 ? 17.312 -4.68 1.396 1 76 124 MET A CA 1
ATOM 872 C C . MET A 1 124 ? 16.297 -3.578 1.694 1 76 124 MET A C 1
ATOM 874 O O . MET A 1 124 ? 15.219 -3.854 2.201 1 76 124 MET A O 1
ATOM 878 N N . PRO A 1 125 ? 16.781 -2.375 1.436 1 72.88 125 PRO A N 1
ATOM 879 C CA . PRO A 1 125 ? 15.797 -1.302 1.625 1 72.88 125 PRO A CA 1
ATOM 880 C C . PRO A 1 125 ? 14.594 -1.433 0.698 1 72.88 125 PRO A C 1
ATOM 882 O O . PRO A 1 125 ? 14.711 -1.978 -0.403 1 72.88 125 PRO A O 1
ATOM 885 N N . GLY A 1 126 ? 13.445 -1.169 1.138 1 75.69 126 GLY A N 1
ATOM 886 C CA . GLY A 1 126 ? 12.219 -1.152 0.361 1 75.69 126 GLY A CA 1
ATOM 887 C C . GLY A 1 126 ? 11.141 -0.267 0.964 1 75.69 126 GLY A C 1
ATOM 888 O O . GLY A 1 126 ? 11.273 0.189 2.102 1 75.69 126 GLY A O 1
ATOM 889 N N . PRO A 1 127 ? 10.203 -0.089 0.147 1 74.12 127 PRO A N 1
ATOM 890 C CA . PRO A 1 127 ? 9.258 0.967 0.509 1 74.12 127 PRO A CA 1
ATOM 891 C C . PRO A 1 127 ? 8.117 0.46 1.391 1 74.12 127 PRO A C 1
ATOM 893 O O . PRO A 1 127 ? 7.273 1.246 1.824 1 74.12 127 PRO A O 1
ATOM 896 N N . THR A 1 128 ? 8.148 -0.862 1.679 1 84.19 128 THR A N 1
ATOM 897 C CA . THR A 1 128 ? 6.973 -1.332 2.406 1 84.19 128 THR A CA 1
ATOM 898 C C . THR A 1 128 ? 7.367 -2.354 3.469 1 84.19 128 THR A C 1
ATOM 900 O O . THR A 1 128 ? 8.32 -3.117 3.279 1 84.19 128 THR A O 1
ATOM 903 N N . GLY A 1 129 ? 6.602 -2.332 4.547 1 89.06 129 GLY A N 1
ATOM 904 C CA . GLY A 1 129 ? 6.734 -3.354 5.574 1 89.06 129 GLY A CA 1
ATOM 905 C C . GLY A 1 129 ? 8.016 -3.229 6.375 1 89.06 129 GLY A C 1
ATOM 906 O O . GLY A 1 129 ? 8.414 -2.125 6.746 1 89.06 129 GLY A O 1
ATOM 907 N N . VAL A 1 130 ? 8.602 -4.371 6.656 1 92.38 130 VAL A N 1
ATOM 908 C CA . VAL A 1 130 ? 9.797 -4.457 7.484 1 92.38 130 VAL A CA 1
ATOM 909 C C . VAL A 1 130 ? 10.992 -3.871 6.734 1 92.38 130 VAL A C 1
ATOM 911 O O . VAL A 1 130 ? 11.898 -3.299 7.344 1 92.38 130 VAL A O 1
ATOM 914 N N . ALA A 1 131 ? 10.953 -3.924 5.488 1 89.5 131 ALA A N 1
ATOM 915 C CA . ALA A 1 131 ? 12.055 -3.436 4.668 1 89.5 131 ALA A CA 1
ATOM 916 C C . ALA A 1 131 ? 12.32 -1.955 4.926 1 89.5 131 ALA A C 1
ATOM 918 O O . ALA A 1 131 ? 13.453 -1.484 4.773 1 89.5 131 ALA A O 1
ATOM 919 N N . MET A 1 132 ? 11.32 -1.231 5.352 1 89.81 132 MET A N 1
ATOM 920 C CA . MET A 1 132 ? 11.469 0.206 5.555 1 89.81 132 MET A CA 1
ATOM 921 C C . MET A 1 132 ? 11.836 0.516 7.004 1 89.81 132 MET A C 1
ATOM 923 O O . MET A 1 132 ? 12.078 1.673 7.355 1 89.81 132 MET A O 1
ATOM 927 N N . LEU A 1 133 ? 11.867 -0.491 7.832 1 94.31 133 LEU A N 1
ATOM 928 C CA . LEU A 1 133 ? 12.078 -0.261 9.258 1 94.31 133 LEU A CA 1
ATOM 929 C C . LEU A 1 133 ? 13.562 -0.132 9.57 1 94.31 133 LEU A C 1
ATOM 931 O O . LEU A 1 133 ? 14.414 -0.517 8.766 1 94.31 133 LEU A O 1
ATOM 935 N N . LEU A 1 134 ? 13.836 0.475 10.695 1 94 134 LEU A N 1
ATOM 936 C CA . LEU A 1 134 ? 15.203 0.895 11.008 1 94 134 LEU A CA 1
ATOM 937 C C . LEU A 1 134 ? 15.875 -0.098 11.953 1 94 134 LEU A C 1
ATOM 939 O O . LEU A 1 134 ? 17.109 -0.159 12.023 1 94 134 LEU A O 1
ATOM 943 N N . ASP A 1 135 ? 15.109 -0.873 12.703 1 96.5 135 ASP A N 1
ATOM 944 C CA . ASP A 1 135 ? 15.664 -1.742 13.734 1 96.5 135 ASP A CA 1
ATOM 945 C C . ASP A 1 135 ? 15.344 -3.207 13.453 1 96.5 135 ASP A C 1
ATOM 947 O O . ASP A 1 135 ? 14.57 -3.514 12.539 1 96.5 135 ASP A O 1
ATOM 951 N N . ASP A 1 136 ? 16.016 -4.109 14.188 1 96.19 136 ASP A N 1
ATOM 952 C CA . ASP A 1 136 ? 15.742 -5.535 14.047 1 96.19 136 ASP A CA 1
ATOM 953 C C . ASP A 1 136 ? 14.281 -5.855 14.359 1 96.19 136 ASP A C 1
ATOM 955 O O . ASP A 1 136 ? 13.672 -5.227 15.227 1 96.19 136 ASP A O 1
ATOM 959 N N . VAL A 1 137 ? 13.773 -6.793 13.602 1 96.62 137 VAL A N 1
ATOM 960 C CA . VAL A 1 137 ? 12.398 -7.227 13.805 1 96.62 137 VAL A CA 1
ATOM 961 C C . VAL A 1 137 ? 12.344 -8.75 13.898 1 96.62 137 VAL A C 1
ATOM 963 O O . VAL A 1 137 ? 13.086 -9.445 13.203 1 96.62 137 VAL A O 1
ATOM 966 N N . LEU A 1 138 ? 11.547 -9.211 14.836 1 97.06 138 LEU A N 1
ATOM 967 C CA . LEU A 1 138 ? 11.242 -10.633 14.961 1 97.06 138 LEU A CA 1
ATOM 968 C C . LEU A 1 138 ? 9.781 -10.906 14.625 1 97.06 138 LEU A C 1
ATOM 970 O O . LEU A 1 138 ? 8.875 -10.305 15.211 1 97.06 138 LEU A O 1
ATOM 974 N N . LEU A 1 139 ? 9.594 -11.836 13.641 1 97.69 139 LEU A N 1
ATOM 975 C CA . LEU A 1 139 ? 8.25 -12.266 13.258 1 97.69 139 LEU A CA 1
ATOM 976 C C . LEU A 1 139 ? 8.148 -13.781 13.219 1 97.69 139 LEU A C 1
ATOM 978 O O . LEU A 1 139 ? 9.172 -14.477 13.242 1 97.69 139 LEU A O 1
ATOM 982 N N . THR A 1 140 ? 6.941 -14.289 13.25 1 98.38 140 THR A N 1
ATOM 983 C CA . THR A 1 140 ? 6.738 -15.695 12.906 1 98.38 140 THR A CA 1
ATOM 984 C C . THR A 1 140 ? 6.793 -15.898 11.391 1 98.38 140 THR A C 1
ATOM 986 O O . THR A 1 140 ? 6.613 -14.945 10.625 1 98.38 140 THR A O 1
ATOM 989 N N . ALA A 1 141 ? 6.98 -17.141 10.953 1 98.75 141 ALA A N 1
ATOM 990 C CA . ALA A 1 141 ? 7.035 -17.453 9.523 1 98.75 141 ALA A CA 1
ATOM 991 C C . ALA A 1 141 ? 5.719 -17.109 8.836 1 98.75 141 ALA A C 1
ATOM 993 O O . ALA A 1 141 ? 5.719 -16.578 7.723 1 98.75 141 ALA A O 1
ATOM 994 N N . ARG A 1 142 ? 4.594 -17.375 9.492 1 98.44 142 ARG A N 1
ATOM 995 C CA . ARG A 1 142 ? 3.305 -17.062 8.875 1 98.44 142 ARG A CA 1
ATOM 996 C C . ARG A 1 142 ? 3.104 -15.562 8.734 1 98.44 142 ARG A C 1
ATOM 998 O O . ARG A 1 142 ? 2.512 -15.102 7.754 1 98.44 142 ARG A O 1
ATOM 1005 N N . ASP A 1 143 ? 3.637 -14.797 9.656 1 97.88 143 ASP A N 1
ATOM 1006 C CA . ASP A 1 143 ? 3.545 -13.344 9.555 1 97.88 143 ASP A CA 1
ATOM 1007 C C . ASP A 1 143 ? 4.5 -12.812 8.484 1 97.88 143 ASP A C 1
ATOM 1009 O O . ASP A 1 143 ? 4.191 -11.828 7.805 1 97.88 143 ASP A O 1
ATOM 1013 N N . VAL A 1 144 ? 5.586 -13.445 8.305 1 98 144 VAL A N 1
ATOM 1014 C CA . VAL A 1 144 ? 6.523 -13.125 7.23 1 98 144 VAL A CA 1
ATOM 1015 C C . VAL A 1 144 ? 5.848 -13.336 5.879 1 98 144 VAL A C 1
ATOM 1017 O O . VAL A 1 144 ? 5.93 -12.469 5 1 98 144 VAL A O 1
ATOM 1020 N N . VAL A 1 145 ? 5.137 -14.406 5.754 1 98.44 145 VAL A N 1
ATOM 1021 C CA . VAL A 1 145 ? 4.441 -14.727 4.508 1 98.44 145 VAL A CA 1
ATOM 1022 C C . VAL A 1 145 ? 3.361 -13.68 4.242 1 98.44 145 VAL A C 1
ATOM 1024 O O . VAL A 1 145 ? 3.184 -13.242 3.102 1 98.44 145 VAL A O 1
ATOM 1027 N N . ARG A 1 146 ? 2.703 -13.219 5.246 1 96.88 146 ARG A N 1
ATOM 1028 C CA . ARG A 1 146 ? 1.635 -12.234 5.086 1 96.88 146 ARG A CA 1
ATOM 1029 C C . ARG A 1 146 ? 2.184 -10.906 4.578 1 96.88 146 ARG A C 1
ATOM 1031 O O . ARG A 1 146 ? 1.656 -10.336 3.619 1 96.88 146 ARG A O 1
ATOM 1038 N N . LEU A 1 147 ? 3.242 -10.438 5.168 1 96.06 147 LEU A N 1
ATOM 1039 C CA . LEU A 1 147 ? 3.824 -9.172 4.727 1 96.06 147 LEU A CA 1
ATOM 1040 C C . LEU A 1 147 ? 4.438 -9.312 3.336 1 96.06 147 LEU A C 1
ATOM 1042 O O . LEU A 1 147 ? 4.348 -8.391 2.52 1 96.06 147 LEU A O 1
ATOM 1046 N N . MET A 1 148 ? 5.004 -10.453 3.062 1 96.56 148 MET A N 1
ATOM 1047 C CA . MET A 1 148 ? 5.602 -10.719 1.758 1 96.56 148 MET A CA 1
ATOM 1048 C C . MET A 1 148 ? 4.562 -10.602 0.648 1 96.56 148 MET A C 1
ATOM 1050 O O . MET A 1 148 ? 4.836 -10.016 -0.404 1 96.56 148 MET A O 1
ATOM 1054 N N . LEU A 1 149 ? 3.4 -11.078 0.942 1 97.06 149 LEU A N 1
ATOM 1055 C CA . LEU A 1 149 ? 2.398 -11.156 -0.115 1 97.06 149 LEU A CA 1
ATOM 1056 C C . LEU A 1 149 ? 1.535 -9.898 -0.139 1 97.06 149 LEU A C 1
ATOM 1058 O O . LEU A 1 149 ? 1.29 -9.328 -1.205 1 97.06 149 LEU A O 1
ATOM 1062 N N . ALA A 1 150 ? 1.128 -9.367 0.984 1 94.12 150 ALA A N 1
ATOM 1063 C CA . ALA A 1 150 ? 0.147 -8.289 1.062 1 94.12 150 ALA A CA 1
ATOM 1064 C C . ALA A 1 150 ? 0.757 -6.961 0.623 1 94.12 150 ALA A C 1
ATOM 1066 O O . ALA A 1 150 ? 0.091 -6.148 -0.025 1 94.12 150 ALA A O 1
ATOM 1067 N N . VAL A 1 151 ? 2.033 -6.738 1.02 1 92.31 151 VAL A N 1
ATOM 1068 C CA . VAL A 1 151 ? 2.637 -5.453 0.689 1 92.31 151 VAL A CA 1
ATOM 1069 C C . VAL A 1 151 ? 3.967 -5.676 -0.026 1 92.31 151 VAL A C 1
ATOM 1071 O O . VAL A 1 151 ? 4.812 -4.777 -0.073 1 92.31 151 VAL A O 1
ATOM 1074 N N . SER A 1 152 ? 4.156 -6.895 -0.51 1 93.38 152 SER A N 1
ATOM 1075 C CA . SER A 1 152 ? 5.355 -7.25 -1.264 1 93.38 152 SER A CA 1
ATOM 1076 C C . SER A 1 152 ? 6.621 -6.883 -0.493 1 93.38 152 SER A C 1
ATOM 1078 O O . SER A 1 152 ? 7.57 -6.348 -1.067 1 93.38 152 SER A O 1
ATOM 1080 N N . ASP A 1 153 ? 6.652 -7.137 0.764 1 94.06 153 ASP A N 1
ATOM 1081 C CA . ASP A 1 153 ? 7.812 -6.828 1.596 1 94.06 153 ASP A CA 1
ATOM 1082 C C . ASP A 1 153 ? 9.039 -7.625 1.147 1 94.06 153 ASP A C 1
ATOM 1084 O O . ASP A 1 153 ? 9.078 -8.844 1.293 1 94.06 153 ASP A O 1
ATOM 1088 N N . ASN A 1 154 ? 10.055 -6.895 0.714 1 94.19 154 ASN A N 1
ATOM 1089 C CA . ASN A 1 154 ? 11.25 -7.52 0.154 1 94.19 154 ASN A CA 1
ATOM 1090 C C . ASN A 1 154 ? 12.078 -8.211 1.233 1 94.19 154 ASN A C 1
ATOM 1092 O O . ASN A 1 154 ? 12.672 -9.266 0.991 1 94.19 154 ASN A O 1
ATOM 1096 N N . ALA A 1 155 ? 12.141 -7.641 2.393 1 95.19 155 ALA A N 1
ATOM 1097 C CA . ALA A 1 155 ? 12.883 -8.266 3.484 1 95.19 155 ALA A CA 1
ATOM 1098 C C . ALA A 1 155 ? 12.25 -9.594 3.889 1 95.19 155 ALA A C 1
ATOM 1100 O O . ALA A 1 155 ? 12.953 -10.57 4.137 1 95.19 155 ALA A O 1
ATOM 1101 N N . CYS A 1 156 ? 10.945 -9.586 3.93 1 96.38 156 CYS A N 1
ATOM 1102 C CA . CYS A 1 156 ? 10.234 -10.812 4.258 1 96.38 156 CYS A CA 1
ATOM 1103 C C . CYS A 1 156 ? 10.414 -11.852 3.16 1 96.38 156 CYS A C 1
ATOM 1105 O O . CYS A 1 156 ? 10.547 -13.047 3.443 1 96.38 156 CYS A O 1
ATOM 1107 N N . GLY A 1 157 ? 10.367 -11.398 1.896 1 96.81 157 GLY A N 1
ATOM 1108 C CA . GLY A 1 157 ? 10.648 -12.312 0.799 1 96.81 157 GLY A CA 1
ATOM 1109 C C . GLY A 1 157 ? 12.008 -12.977 0.905 1 96.81 157 GLY A C 1
ATOM 1110 O O . GLY A 1 157 ? 12.125 -14.195 0.755 1 96.81 157 GLY A O 1
ATOM 1111 N N . ASP A 1 158 ? 13.031 -12.188 1.212 1 96.75 158 ASP A N 1
ATOM 1112 C CA . ASP A 1 158 ? 14.383 -12.711 1.364 1 96.75 158 ASP A CA 1
ATOM 1113 C C . ASP A 1 158 ? 14.477 -13.672 2.543 1 96.75 158 ASP A C 1
ATOM 1115 O O . ASP A 1 158 ? 15.102 -14.734 2.441 1 96.75 158 ASP A O 1
ATOM 1119 N N . ALA A 1 159 ? 13.859 -13.305 3.602 1 96.88 159 ALA A N 1
ATOM 1120 C CA . ALA A 1 159 ? 13.914 -14.141 4.801 1 96.88 159 ALA A CA 1
ATOM 1121 C C . ALA A 1 159 ? 13.219 -15.484 4.566 1 96.88 159 ALA A C 1
ATOM 1123 O O . ALA A 1 159 ? 13.711 -16.531 5.004 1 96.88 159 ALA A O 1
ATOM 1124 N N . LEU A 1 160 ? 12.07 -15.414 3.898 1 98.25 160 LEU A N 1
ATOM 1125 C CA . LEU A 1 160 ? 11.352 -16.656 3.648 1 98.25 160 LEU A CA 1
ATOM 1126 C C . LEU A 1 160 ? 12.141 -17.562 2.703 1 98.25 160 LEU A C 1
ATOM 1128 O O . LEU A 1 160 ? 12.188 -18.781 2.887 1 98.25 160 LEU A O 1
ATOM 1132 N N . LEU A 1 161 ? 12.672 -16.953 1.663 1 98.25 161 LEU A N 1
ATOM 1133 C CA . LEU A 1 161 ? 13.484 -17.734 0.727 1 98.25 161 LEU A CA 1
ATOM 1134 C C . LEU A 1 161 ? 14.656 -18.391 1.441 1 98.25 161 LEU A C 1
ATOM 1136 O O . LEU A 1 161 ? 14.969 -19.562 1.181 1 98.25 161 LEU A O 1
ATOM 1140 N N . ALA A 1 162 ? 15.289 -17.703 2.332 1 97.06 162 ALA A N 1
ATOM 1141 C CA . ALA A 1 162 ? 16.391 -18.25 3.113 1 97.06 162 ALA A CA 1
ATOM 1142 C C . ALA A 1 162 ? 15.914 -19.406 4 1 97.06 162 ALA A C 1
ATOM 1144 O O . ALA A 1 162 ? 16.609 -20.406 4.16 1 97.06 162 ALA A O 1
ATOM 1145 N N . LEU A 1 163 ? 14.789 -19.219 4.566 1 98.06 163 LEU A N 1
ATOM 1146 C CA . LEU A 1 163 ? 14.211 -20.234 5.449 1 98.06 163 LEU A CA 1
ATOM 1147 C C . LEU A 1 163 ? 13.922 -21.516 4.684 1 98.06 163 LEU A C 1
ATOM 1149 O O . LEU A 1 163 ? 14.219 -22.609 5.168 1 98.06 163 LEU A O 1
ATOM 1153 N N . VAL A 1 164 ? 13.352 -21.438 3.473 1 98.56 164 VAL A N 1
ATOM 1154 C CA . VAL A 1 164 ? 12.945 -22.609 2.686 1 98.56 164 VAL A CA 1
ATOM 1155 C C . VAL A 1 164 ? 14.148 -23.188 1.951 1 98.56 164 VAL A C 1
ATOM 1157 O O . VAL A 1 164 ? 14.336 -24.406 1.909 1 98.56 164 VAL A O 1
ATOM 1160 N N . GLY A 1 165 ? 14.953 -22.328 1.402 1 97.94 165 GLY A N 1
ATOM 1161 C CA . GLY A 1 165 ? 16.078 -22.734 0.574 1 97.94 165 GLY A CA 1
ATOM 1162 C C . GLY A 1 165 ? 15.75 -22.766 -0.908 1 97.94 165 GLY A C 1
ATOM 1163 O O . GLY A 1 165 ? 14.773 -23.391 -1.326 1 97.94 165 GLY A O 1
ATOM 1164 N N . ARG A 1 166 ? 16.578 -22.172 -1.677 1 97.31 166 ARG A N 1
ATOM 1165 C CA . ARG A 1 166 ? 16.359 -21.984 -3.109 1 97.31 166 ARG A CA 1
ATOM 1166 C C . ARG A 1 166 ? 16.281 -23.344 -3.822 1 97.31 166 ARG A C 1
ATOM 1168 O O . ARG A 1 166 ? 15.391 -23.547 -4.652 1 97.31 166 ARG A O 1
ATOM 1175 N N . GLU A 1 167 ? 17.172 -24.25 -3.535 1 97.38 167 GLU A N 1
ATOM 1176 C CA . GLU A 1 167 ? 17.203 -25.562 -4.18 1 97.38 167 GLU A CA 1
ATOM 1177 C C . GLU A 1 167 ? 15.938 -26.344 -3.865 1 97.38 167 GLU A C 1
ATOM 1179 O O . GLU A 1 167 ? 15.375 -27 -4.746 1 97.38 167 GLU A O 1
ATOM 1184 N N . ARG A 1 168 ? 15.539 -26.25 -2.654 1 98 168 ARG A N 1
ATOM 1185 C CA . ARG A 1 168 ? 14.312 -26.922 -2.248 1 98 168 ARG A CA 1
ATOM 1186 C C . ARG A 1 168 ? 13.102 -26.359 -2.986 1 98 168 ARG A C 1
ATOM 1188 O O . ARG A 1 168 ? 12.188 -27.109 -3.357 1 98 168 ARG A O 1
ATOM 1195 N N . VAL A 1 169 ? 13.086 -25.031 -3.156 1 98.56 169 VAL A N 1
ATOM 1196 C CA . VAL A 1 169 ? 12 -24.391 -3.898 1 98.56 169 VAL A CA 1
ATOM 1197 C C . VAL A 1 169 ? 11.961 -24.938 -5.324 1 98.56 169 VAL A C 1
ATOM 1199 O O . VAL A 1 169 ? 10.898 -25.359 -5.805 1 98.56 169 VAL A O 1
ATOM 1202 N N . HIS A 1 170 ? 13.086 -25.078 -5.941 1 97.62 170 HIS A N 1
ATOM 1203 C CA . HIS A 1 170 ? 13.156 -25.531 -7.324 1 97.62 170 HIS A CA 1
ATOM 1204 C C . HIS A 1 170 ? 12.742 -27 -7.438 1 97.62 170 HIS A C 1
ATOM 1206 O O . HIS A 1 170 ? 11.992 -27.359 -8.352 1 97.62 170 HIS A O 1
ATOM 1212 N N . GLU A 1 171 ? 13.234 -27.75 -6.555 1 97.81 171 GLU A N 1
ATOM 1213 C CA . GLU A 1 171 ? 12.898 -29.172 -6.566 1 97.81 171 GLU A CA 1
ATOM 1214 C C . GLU A 1 171 ? 11.398 -29.375 -6.406 1 97.81 171 GLU A C 1
ATOM 1216 O O . GLU A 1 171 ? 10.805 -30.188 -7.125 1 97.81 171 GLU A O 1
ATOM 1221 N N . ARG A 1 172 ? 10.828 -28.641 -5.508 1 98.12 172 ARG A N 1
ATOM 1222 C CA . ARG A 1 172 ? 9.398 -28.781 -5.273 1 98.12 172 ARG A CA 1
ATOM 1223 C C . ARG A 1 172 ? 8.594 -28.297 -6.473 1 98.12 172 ARG A C 1
ATOM 1225 O O . ARG A 1 172 ? 7.617 -28.938 -6.871 1 98.12 172 ARG A O 1
ATOM 1232 N N . LEU A 1 173 ? 8.969 -27.172 -7.035 1 98.56 173 LEU A N 1
ATOM 1233 C CA . LEU A 1 173 ? 8.258 -26.641 -8.195 1 98.56 173 LEU A CA 1
ATOM 1234 C C . LEU A 1 173 ? 8.367 -27.594 -9.383 1 98.56 173 LEU A C 1
ATOM 1236 O O . LEU A 1 173 ? 7.391 -27.828 -10.094 1 98.56 173 LEU A O 1
ATOM 1240 N N . ALA A 1 174 ? 9.539 -28.141 -9.57 1 97.88 174 ALA A N 1
ATOM 1241 C CA . ALA A 1 174 ? 9.711 -29.125 -10.625 1 97.88 174 ALA A CA 1
ATOM 1242 C C . ALA A 1 174 ? 8.82 -30.344 -10.398 1 97.88 174 ALA A C 1
ATOM 1244 O O . ALA A 1 174 ? 8.203 -30.859 -11.336 1 97.88 174 ALA A O 1
ATOM 1245 N N . GLY A 1 175 ? 8.758 -30.781 -9.227 1 97.94 175 GLY A N 1
ATOM 1246 C CA . GLY A 1 175 ? 7.926 -31.906 -8.867 1 97.94 175 GLY A CA 1
ATOM 1247 C C . GLY A 1 175 ? 6.445 -31.641 -9.062 1 97.94 175 GLY A C 1
ATOM 1248 O O . GLY A 1 175 ? 5.66 -32.594 -9.258 1 97.94 175 GLY A O 1
ATOM 1249 N N . LEU A 1 176 ? 6.086 -30.375 -9.039 1 97.62 176 LEU A N 1
ATOM 1250 C CA . LEU A 1 176 ? 4.691 -29.984 -9.219 1 97.62 176 LEU A CA 1
ATOM 1251 C C . LEU A 1 176 ? 4.391 -29.734 -10.695 1 97.62 176 LEU A C 1
ATOM 1253 O O . LEU A 1 176 ? 3.289 -29.297 -11.039 1 97.62 176 LEU A O 1
ATOM 1257 N N . GLY A 1 177 ? 5.371 -29.984 -11.562 1 97.69 177 GLY A N 1
ATOM 1258 C CA . GLY A 1 177 ? 5.195 -29.797 -12.992 1 97.69 177 GLY A CA 1
ATOM 1259 C C . GLY A 1 177 ? 5.328 -28.344 -13.414 1 97.69 177 GLY A C 1
ATOM 1260 O O . GLY A 1 177 ? 4.691 -27.906 -14.375 1 97.69 177 GLY A O 1
ATOM 1261 N N . LEU A 1 178 ? 6.074 -27.578 -12.648 1 98.38 178 LEU A N 1
ATOM 1262 C CA . LEU A 1 178 ? 6.301 -26.156 -12.938 1 98.38 178 LEU A CA 1
ATOM 1263 C C . LEU A 1 178 ? 7.781 -25.891 -13.188 1 98.38 178 LEU A C 1
ATOM 1265 O O . LEU A 1 178 ? 8.367 -25 -12.562 1 98.38 178 LEU A O 1
ATOM 1269 N N . PRO A 1 179 ? 8.359 -26.547 -14.148 1 96.62 179 PRO A N 1
ATOM 1270 C CA . PRO A 1 179 ? 9.812 -26.469 -14.32 1 96.62 179 PRO A CA 1
ATOM 1271 C C . PRO A 1 179 ? 10.281 -25.109 -14.812 1 96.62 179 PRO A C 1
ATOM 1273 O O . PRO A 1 179 ? 11.445 -24.75 -14.648 1 96.62 179 PRO A O 1
ATOM 1276 N N . GLU A 1 180 ? 9.398 -24.25 -15.453 1 97.56 180 GLU A N 1
ATOM 1277 C CA . GLU A 1 180 ? 9.789 -22.953 -15.977 1 97.56 180 GLU A CA 1
ATOM 1278 C C . GLU A 1 180 ? 9.68 -21.875 -14.906 1 97.56 180 GLU A C 1
ATOM 1280 O O . GLU A 1 180 ? 10.094 -20.734 -15.117 1 97.56 180 GLU A O 1
ATOM 1285 N N . THR A 1 181 ? 9.078 -22.25 -13.82 1 98.62 181 THR A N 1
ATOM 1286 C CA . THR A 1 181 ? 9 -21.328 -12.688 1 98.62 181 THR A CA 1
ATOM 1287 C C . THR A 1 181 ? 10.25 -21.422 -11.828 1 98.62 181 THR A C 1
ATOM 1289 O O . THR A 1 181 ? 10.422 -22.375 -11.062 1 98.62 181 THR A O 1
ATOM 1292 N N . LEU A 1 182 ? 11.133 -20.453 -11.953 1 98.38 182 LEU A N 1
ATOM 1293 C CA . LEU A 1 182 ? 12.438 -20.438 -11.312 1 98.38 182 LEU A CA 1
ATOM 1294 C C . LEU A 1 182 ? 12.562 -19.266 -10.352 1 98.38 182 LEU A C 1
ATOM 1296 O O . LEU A 1 182 ? 12.461 -18.109 -10.758 1 98.38 182 LEU A O 1
ATOM 1300 N N . VAL A 1 183 ? 12.742 -19.562 -9.047 1 98.5 183 VAL A N 1
ATOM 1301 C CA . VAL A 1 183 ? 13.086 -18.562 -8.047 1 98.5 183 VAL A CA 1
ATOM 1302 C C . VAL A 1 183 ? 14.602 -18.516 -7.863 1 98.5 183 VAL A C 1
ATOM 1304 O O . VAL A 1 183 ? 15.156 -19.203 -7.004 1 98.5 183 VAL A O 1
ATOM 1307 N N . ARG A 1 184 ? 15.297 -17.703 -8.586 1 97.12 184 ARG A N 1
ATOM 1308 C CA . ARG A 1 184 ? 16.75 -17.734 -8.664 1 97.12 184 ARG A CA 1
ATOM 1309 C C . ARG A 1 184 ? 17.375 -16.953 -7.508 1 97.12 184 ARG A C 1
ATOM 1311 O O . ARG A 1 184 ? 18.469 -17.297 -7.055 1 97.12 184 ARG A O 1
ATOM 1318 N N . GLN A 1 185 ? 16.719 -15.93 -7.145 1 95.31 185 GLN A N 1
ATOM 1319 C CA . GLN A 1 185 ? 17.234 -15.055 -6.098 1 95.31 185 GLN A CA 1
ATOM 1320 C C . GLN A 1 185 ? 16.109 -14.266 -5.441 1 95.31 185 GLN A C 1
ATOM 1322 O O . GLN A 1 185 ? 14.977 -14.25 -5.938 1 95.31 185 GLN A O 1
ATOM 1327 N N . GLY A 1 186 ? 16.469 -13.742 -4.305 1 93.44 186 GLY A N 1
ATOM 1328 C CA . GLY A 1 186 ? 15.547 -12.836 -3.633 1 93.44 186 GLY A CA 1
ATOM 1329 C C . GLY A 1 186 ? 15.711 -11.391 -4.074 1 93.44 186 GLY A C 1
ATOM 1330 O O . GLY A 1 186 ? 16.328 -11.117 -5.109 1 93.44 186 GLY A O 1
ATOM 1331 N N . SER A 1 187 ? 15.039 -10.547 -3.361 1 93.5 187 SER A N 1
ATOM 1332 C CA . SER A 1 187 ? 15.008 -9.125 -3.701 1 93.5 187 SER A CA 1
ATOM 1333 C C . SER A 1 187 ? 16.375 -8.477 -3.492 1 93.5 187 SER A C 1
ATOM 1335 O O . SER A 1 187 ? 16.766 -7.594 -4.254 1 93.5 187 SER A O 1
ATOM 1337 N N . ALA A 1 188 ? 17.094 -8.922 -2.467 1 92.62 188 ALA A N 1
ATOM 1338 C CA . ALA A 1 188 ? 18.391 -8.328 -2.18 1 92.62 188 ALA A CA 1
ATOM 1339 C C . ALA A 1 188 ? 19.375 -8.578 -3.328 1 92.62 188 ALA A C 1
ATOM 1341 O O . ALA A 1 188 ? 20.016 -7.641 -3.807 1 92.62 188 ALA A O 1
ATOM 1342 N N . ASP A 1 189 ? 19.438 -9.773 -3.744 1 93.5 189 ASP A N 1
ATOM 1343 C CA . ASP A 1 189 ? 20.328 -10.117 -4.84 1 93.5 189 ASP A CA 1
ATOM 1344 C C . ASP A 1 189 ? 19.891 -9.461 -6.145 1 93.5 189 ASP A C 1
ATOM 1346 O O . ASP A 1 189 ? 20.734 -9.047 -6.949 1 93.5 189 ASP A O 1
ATOM 1350 N N . GLU A 1 190 ? 18.625 -9.414 -6.406 1 94.62 190 GLU A N 1
ATOM 1351 C CA . GLU A 1 190 ? 18.109 -8.711 -7.574 1 94.62 190 GLU A CA 1
ATOM 1352 C C . GLU A 1 190 ? 18.516 -7.242 -7.566 1 94.62 190 GLU A C 1
ATOM 1354 O O . GLU A 1 190 ? 18.953 -6.711 -8.594 1 94.62 190 GLU A O 1
ATOM 1359 N N . THR A 1 191 ? 18.391 -6.625 -6.434 1 92.62 191 THR A N 1
ATOM 1360 C CA . THR A 1 191 ? 18.75 -5.223 -6.27 1 92.62 191 THR A CA 1
ATOM 1361 C C . THR A 1 191 ? 20.234 -5.012 -6.535 1 92.62 191 THR A C 1
ATOM 1363 O O . THR A 1 191 ? 20.625 -4.078 -7.238 1 92.62 191 THR A O 1
ATOM 1366 N N . ARG A 1 192 ? 21.016 -5.859 -5.996 1 93.19 192 ARG A N 1
ATOM 1367 C CA . ARG A 1 192 ? 22.469 -5.766 -6.207 1 93.19 192 ARG A CA 1
ATOM 1368 C C . ARG A 1 192 ? 22.812 -5.93 -7.684 1 93.19 192 ARG A C 1
ATOM 1370 O O . ARG A 1 192 ? 23.672 -5.223 -8.203 1 93.19 192 ARG A O 1
ATOM 1377 N N . ALA A 1 193 ? 22.156 -6.867 -8.305 1 96.12 193 ALA A N 1
ATOM 1378 C CA . ALA A 1 193 ? 22.391 -7.07 -9.734 1 96.12 193 ALA A CA 1
ATOM 1379 C C . ALA A 1 193 ? 22.016 -5.824 -10.531 1 96.12 193 ALA A C 1
ATOM 1381 O O . ALA A 1 193 ? 22.766 -5.418 -11.43 1 96.12 193 ALA A O 1
ATOM 1382 N N . VAL A 1 194 ? 20.922 -5.203 -10.203 1 96.12 194 VAL A N 1
ATOM 1383 C CA . VAL A 1 194 ? 20.469 -4 -10.906 1 96.12 194 VAL A CA 1
ATOM 1384 C C . VAL A 1 194 ? 21.469 -2.869 -10.672 1 96.12 194 VAL A C 1
ATOM 1386 O O . VAL A 1 194 ? 21.812 -2.131 -11.602 1 96.12 194 VAL A O 1
ATOM 1389 N N . MET A 1 195 ? 21.922 -2.758 -9.445 1 94.69 195 MET A N 1
ATOM 1390 C CA . MET A 1 195 ? 22.906 -1.722 -9.133 1 94.69 195 MET A CA 1
ATOM 1391 C C . MET A 1 195 ? 24.203 -1.947 -9.898 1 94.69 195 MET A C 1
ATOM 1393 O O . MET A 1 195 ? 24.797 -1 -10.422 1 94.69 195 MET A O 1
ATOM 1397 N N . ARG A 1 196 ? 24.609 -3.123 -9.961 1 96.56 196 ARG A N 1
ATOM 1398 C CA . ARG A 1 196 ? 25.797 -3.457 -10.742 1 96.56 196 ARG A CA 1
ATOM 1399 C C . ARG A 1 196 ? 25.594 -3.135 -12.219 1 96.56 196 ARG A C 1
ATOM 1401 O O . ARG A 1 196 ? 26.453 -2.502 -12.844 1 96.56 196 ARG A O 1
ATOM 1408 N N . ASP A 1 197 ? 24.5 -3.533 -12.75 1 97.19 197 ASP A N 1
ATOM 1409 C CA . ASP A 1 197 ? 24.203 -3.35 -14.164 1 97.19 197 ASP A CA 1
ATOM 1410 C C . ASP A 1 197 ? 24.141 -1.866 -14.523 1 97.19 197 ASP A C 1
ATOM 1412 O O . ASP A 1 197 ? 24.484 -1.473 -15.641 1 97.19 197 ASP A O 1
ATOM 1416 N N . THR A 1 198 ? 23.641 -1.051 -13.57 1 96.31 198 THR A N 1
ATOM 1417 C CA . THR A 1 198 ? 23.453 0.369 -13.836 1 96.31 198 THR A CA 1
ATOM 1418 C C . THR A 1 198 ? 24.656 1.182 -13.359 1 96.31 198 THR A C 1
ATOM 1420 O O . THR A 1 198 ? 24.703 2.398 -13.562 1 96.31 198 THR A O 1
ATOM 1423 N N . GLY A 1 199 ? 25.562 0.578 -12.68 1 95.88 199 GLY A N 1
ATOM 1424 C CA . GLY A 1 199 ? 26.75 1.255 -12.188 1 95.88 199 GLY A CA 1
ATOM 1425 C C . GLY A 1 199 ? 26.453 2.279 -11.109 1 95.88 199 GLY A C 1
ATOM 1426 O O . GLY A 1 199 ? 27.047 3.363 -11.094 1 95.88 199 GLY A O 1
ATOM 1427 N N . THR A 1 200 ? 25.484 1.938 -10.344 1 94.56 200 THR A N 1
ATOM 1428 C CA . THR A 1 200 ? 25.078 2.873 -9.305 1 94.56 200 THR A CA 1
ATOM 1429 C C . THR A 1 200 ? 25.422 2.328 -7.922 1 94.56 200 THR A C 1
ATOM 1431 O O . THR A 1 200 ? 25.656 1.131 -7.762 1 94.56 200 THR A O 1
ATOM 1434 N N . ASP A 1 201 ? 25.406 3.248 -6.887 1 92.12 201 ASP A N 1
ATOM 1435 C CA . ASP A 1 201 ? 25.859 2.852 -5.555 1 92.12 201 ASP A CA 1
ATOM 1436 C C . ASP A 1 201 ? 24.688 2.809 -4.578 1 92.12 201 ASP A C 1
ATOM 1438 O O . ASP A 1 201 ? 24.891 2.645 -3.371 1 92.12 201 ASP A O 1
ATOM 1442 N N . SER A 1 202 ? 23.5 2.988 -5.098 1 90.19 202 SER A N 1
ATOM 1443 C CA . SER A 1 202 ? 22.297 2.896 -4.27 1 90.19 202 SER A CA 1
ATOM 1444 C C . SER A 1 202 ? 21.109 2.406 -5.078 1 90.19 202 SER A C 1
ATOM 1446 O O . SER A 1 202 ? 21.078 2.57 -6.301 1 90.19 202 SER A O 1
ATOM 1448 N N . TRP A 1 203 ? 20.234 1.801 -4.387 1 90.25 203 TRP A N 1
ATOM 1449 C CA . TRP A 1 203 ? 19.031 1.313 -5.039 1 90.25 203 TRP A CA 1
ATOM 1450 C C . TRP A 1 203 ? 18.234 2.465 -5.656 1 90.25 203 TRP A C 1
ATOM 1452 O O . TRP A 1 203 ? 17.734 2.346 -6.773 1 90.25 203 TRP A O 1
ATOM 1462 N N . ALA A 1 204 ? 18.094 3.555 -4.938 1 86.94 204 ALA A N 1
ATOM 1463 C CA . ALA A 1 204 ? 17.391 4.73 -5.445 1 86.94 204 ALA A CA 1
ATOM 1464 C C . ALA A 1 204 ? 18.031 5.227 -6.742 1 86.94 204 ALA A C 1
ATOM 1466 O O . ALA A 1 204 ? 17.312 5.578 -7.688 1 86.94 204 ALA A O 1
ATOM 1467 N N . ALA A 1 205 ? 19.375 5.27 -6.801 1 91.38 205 ALA A N 1
ATOM 1468 C CA . ALA A 1 205 ? 20.078 5.707 -8 1 91.38 205 ALA A CA 1
ATOM 1469 C C . ALA A 1 205 ? 19.859 4.723 -9.148 1 91.38 205 ALA A C 1
ATOM 1471 O O . ALA A 1 205 ? 19.703 5.129 -10.305 1 91.38 205 ALA A O 1
ATOM 1472 N N . ALA A 1 206 ? 19.828 3.467 -8.805 1 93.88 206 ALA A N 1
ATOM 1473 C CA . ALA A 1 206 ? 19.609 2.439 -9.82 1 93.88 206 ALA A CA 1
ATOM 1474 C C . ALA A 1 206 ? 18.219 2.57 -10.438 1 93.88 206 ALA A C 1
ATOM 1476 O O . ALA A 1 206 ? 18.062 2.479 -11.656 1 93.88 206 ALA A O 1
ATOM 1477 N N . GLN A 1 207 ? 17.203 2.801 -9.586 1 92.38 207 GLN A N 1
ATOM 1478 C CA . GLN A 1 207 ? 15.836 2.969 -10.062 1 92.38 207 GLN A CA 1
ATOM 1479 C C . GLN A 1 207 ? 15.711 4.195 -10.961 1 92.38 207 GLN A C 1
ATOM 1481 O O . GLN A 1 207 ? 15.023 4.156 -11.984 1 92.38 207 GLN A O 1
ATOM 1486 N N . ARG A 1 208 ? 16.391 5.242 -10.594 1 91.5 208 ARG A N 1
ATOM 1487 C CA . ARG A 1 208 ? 16.375 6.453 -11.406 1 91.5 208 ARG A CA 1
ATOM 1488 C C . ARG A 1 208 ? 17.031 6.211 -12.758 1 91.5 208 ARG A C 1
ATOM 1490 O O . ARG A 1 208 ? 16.562 6.715 -13.781 1 91.5 208 ARG A O 1
ATOM 1497 N N . SER A 1 209 ? 18.094 5.477 -12.695 1 94.69 209 SER A N 1
ATOM 1498 C CA . SER A 1 209 ? 18.797 5.16 -13.93 1 94.69 209 SER A CA 1
ATOM 1499 C C . SER A 1 209 ? 17.922 4.352 -14.875 1 94.69 209 SER A C 1
ATOM 1501 O O . SER A 1 209 ? 17.844 4.648 -16.078 1 94.69 209 SER A O 1
ATOM 1503 N N . LEU A 1 210 ? 17.219 3.41 -14.375 1 95.69 210 LEU A N 1
ATOM 1504 C CA . LEU A 1 210 ? 16.359 2.564 -15.188 1 95.69 210 LEU A CA 1
ATOM 1505 C C . LEU A 1 210 ? 15.18 3.363 -15.734 1 95.69 210 LEU A C 1
ATOM 1507 O O . LEU A 1 210 ? 14.688 3.072 -16.828 1 95.69 210 LEU A O 1
ATOM 1511 N N . ALA A 1 211 ? 14.812 4.363 -14.984 1 94.88 211 ALA A N 1
ATOM 1512 C CA . ALA A 1 211 ? 13.594 5.098 -15.32 1 94.88 211 ALA A CA 1
ATOM 1513 C C . ALA A 1 211 ? 13.891 6.242 -16.281 1 94.88 211 ALA A C 1
ATOM 1515 O O . ALA A 1 211 ? 12.977 6.867 -16.812 1 94.88 211 ALA A O 1
ATOM 1516 N N . ASP A 1 212 ? 15.156 6.523 -16.562 1 92.62 212 ASP A N 1
ATOM 1517 C CA . ASP A 1 212 ? 15.57 7.66 -17.375 1 92.62 212 ASP A CA 1
ATOM 1518 C C . ASP A 1 212 ? 15.445 7.34 -18.859 1 92.62 212 ASP A C 1
ATOM 1520 O O . ASP A 1 212 ? 16.234 6.559 -19.406 1 92.62 212 ASP A O 1
ATOM 1524 N N . PRO A 1 213 ? 14.523 7.98 -19.484 1 89.56 213 PRO A N 1
ATOM 1525 C CA . PRO A 1 213 ? 14.352 7.664 -20.906 1 89.56 213 PRO A CA 1
ATOM 1526 C C . PRO A 1 213 ? 15.562 8.062 -21.75 1 89.56 213 PRO A C 1
ATOM 1528 O O . PRO A 1 213 ? 15.758 7.52 -22.828 1 89.56 213 PRO A O 1
ATOM 1531 N N . ASP A 1 214 ? 16.359 8.938 -21.266 1 90 214 ASP A N 1
ATOM 1532 C CA . ASP A 1 214 ? 17.516 9.414 -22.016 1 90 214 ASP A CA 1
ATOM 1533 C C . ASP A 1 214 ? 18.688 8.445 -21.891 1 90 214 ASP A C 1
ATOM 1535 O O . ASP A 1 214 ? 19.594 8.453 -22.734 1 90 214 ASP A O 1
ATOM 1539 N N . ARG A 1 215 ? 18.75 7.699 -20.891 1 84.06 215 ARG A N 1
ATOM 1540 C CA . ARG A 1 215 ? 19.875 6.793 -20.656 1 84.06 215 ARG A CA 1
ATOM 1541 C C . ARG A 1 215 ? 19.594 5.414 -21.25 1 84.06 215 ARG A C 1
ATOM 1543 O O . ARG A 1 215 ? 20.531 4.672 -21.562 1 84.06 215 ARG A O 1
ATOM 1550 N N . ALA A 1 216 ? 18.422 5.129 -21.5 1 77.44 216 ALA A N 1
ATOM 1551 C CA . ALA A 1 216 ? 18.016 3.814 -22 1 77.44 216 ALA A CA 1
ATOM 1552 C C . ALA A 1 216 ? 18.719 2.697 -21.234 1 77.44 216 ALA A C 1
ATOM 1554 O O . ALA A 1 216 ? 19.234 1.754 -21.828 1 77.44 216 ALA A O 1
ATOM 1555 N N . ALA A 1 217 ? 18.812 2.861 -20 1 83.19 217 ALA A N 1
ATOM 1556 C CA . ALA A 1 217 ? 19.484 1.854 -19.188 1 83.19 217 ALA A CA 1
ATOM 1557 C C . ALA A 1 217 ? 18.688 0.553 -19.141 1 83.19 217 ALA A C 1
ATOM 1559 O O . ALA A 1 217 ? 17.469 0.569 -19.234 1 83.19 217 ALA A O 1
ATOM 1560 N N . GLY A 1 218 ? 19.516 -0.513 -19.141 1 91.56 218 GLY A N 1
ATOM 1561 C CA . GLY A 1 218 ? 18.938 -1.845 -19 1 91.56 218 GLY A CA 1
ATOM 1562 C C . GLY A 1 218 ? 19.531 -2.621 -17.844 1 91.56 218 GLY A C 1
ATOM 1563 O O . GLY A 1 218 ? 20.359 -2.094 -17.094 1 91.56 218 GLY A O 1
ATOM 1564 N N . THR A 1 219 ? 18.953 -3.744 -17.594 1 97.19 219 THR A N 1
ATOM 1565 C CA . THR A 1 219 ? 19.453 -4.641 -16.562 1 97.19 219 THR A CA 1
ATOM 1566 C C . THR A 1 219 ? 19.266 -6.102 -16.984 1 97.19 219 THR A C 1
ATOM 1568 O O . THR A 1 219 ? 18.312 -6.438 -17.672 1 97.19 219 THR A O 1
ATOM 1571 N N . THR A 1 220 ? 20.219 -6.906 -16.531 1 97.62 220 THR A N 1
ATOM 1572 C CA . THR A 1 220 ? 20.125 -8.344 -16.734 1 97.62 220 THR A CA 1
ATOM 1573 C C . THR A 1 220 ? 18.859 -8.898 -16.078 1 97.62 220 THR A C 1
ATOM 1575 O O . THR A 1 220 ? 18.375 -9.969 -16.453 1 97.62 220 THR A O 1
ATOM 1578 N N . GLN A 1 221 ? 18.234 -8.148 -15.188 1 97.56 221 GLN A N 1
ATOM 1579 C CA . GLN A 1 221 ? 17.078 -8.609 -14.422 1 97.56 221 GLN A CA 1
ATOM 1580 C C . GLN A 1 221 ? 15.789 -8.477 -15.227 1 97.56 221 GLN A C 1
ATOM 1582 O O . GLN A 1 221 ? 14.727 -8.883 -14.766 1 97.56 221 GLN A O 1
ATOM 1587 N N . TYR A 1 222 ? 15.93 -7.945 -16.469 1 97.81 222 TYR A N 1
ATOM 1588 C CA . TYR A 1 222 ? 14.805 -7.98 -17.406 1 97.81 222 TYR A CA 1
ATOM 1589 C C . TYR A 1 222 ? 14.773 -9.297 -18.172 1 97.81 222 TYR A C 1
ATOM 1591 O O . TYR A 1 222 ? 13.781 -9.609 -18.828 1 97.81 222 TYR A O 1
ATOM 1599 N N . ASP A 1 223 ? 15.844 -10.055 -18.109 1 97.69 223 ASP A N 1
ATOM 1600 C CA . ASP A 1 223 ? 16.031 -11.297 -18.859 1 97.69 223 ASP A CA 1
ATOM 1601 C C . ASP A 1 223 ? 15.719 -12.516 -18 1 97.69 223 ASP A C 1
ATOM 1603 O O . ASP A 1 223 ? 16.391 -12.766 -17 1 97.69 223 ASP A O 1
ATOM 1607 N N . PRO A 1 224 ? 14.773 -13.281 -18.453 1 97.81 224 PRO A N 1
ATOM 1608 C CA . PRO A 1 224 ? 14.406 -14.461 -17.672 1 97.81 224 PRO A CA 1
ATOM 1609 C C . PRO A 1 224 ? 15.555 -15.453 -17.516 1 97.81 224 PRO A C 1
ATOM 1611 O O . PRO A 1 224 ? 15.5 -16.344 -16.672 1 97.81 224 PRO A O 1
ATOM 1614 N N . ALA A 1 225 ? 16.578 -15.352 -18.281 1 97 225 ALA A N 1
ATOM 1615 C CA . ALA A 1 225 ? 17.734 -16.234 -18.156 1 97 225 ALA A CA 1
ATOM 1616 C C . ALA A 1 225 ? 18.562 -15.906 -16.922 1 97 225 ALA A C 1
ATOM 1618 O O . ALA A 1 225 ? 19.312 -16.75 -16.406 1 97 225 ALA A O 1
ATOM 1619 N N . PHE A 1 226 ? 18.375 -14.727 -16.391 1 97.06 226 PHE A N 1
ATOM 1620 C CA . PHE A 1 226 ? 19.219 -14.289 -15.281 1 97.06 226 PHE A CA 1
ATOM 1621 C C . PHE A 1 226 ? 18.375 -14 -14.039 1 97.06 226 PHE A C 1
ATOM 1623 O O . PHE A 1 226 ? 18.875 -14.07 -12.914 1 97.06 226 PHE A O 1
ATOM 1630 N N . ALA A 1 227 ? 17.125 -13.641 -14.227 1 97.94 227 ALA A N 1
ATOM 1631 C CA . ALA A 1 227 ? 16.234 -13.242 -13.141 1 97.94 227 ALA A CA 1
ATOM 1632 C C . ALA A 1 227 ? 15.297 -14.391 -12.758 1 97.94 227 ALA A C 1
ATOM 1634 O O . ALA A 1 227 ? 15.203 -15.391 -13.477 1 97.94 227 ALA A O 1
ATOM 1635 N N . SER A 1 228 ? 14.68 -14.32 -11.539 1 98.44 228 SER A N 1
ATOM 1636 C CA . SER A 1 228 ? 13.539 -15.195 -11.305 1 98.44 228 SER A CA 1
ATOM 1637 C C . SER A 1 228 ? 12.516 -15.078 -12.438 1 98.44 228 SER A C 1
ATOM 1639 O O . SER A 1 228 ? 12.266 -13.984 -12.945 1 98.44 228 SER A O 1
ATOM 1641 N N . ALA A 1 229 ? 12.023 -16.266 -12.836 1 98.69 229 ALA A N 1
ATOM 1642 C CA . ALA A 1 229 ? 11.242 -16.297 -14.07 1 98.69 229 ALA A CA 1
ATOM 1643 C C . ALA A 1 229 ? 10.086 -17.281 -13.969 1 98.69 229 ALA A C 1
ATOM 1645 O O . ALA A 1 229 ? 10.109 -18.188 -13.133 1 98.69 229 ALA A O 1
ATOM 1646 N N . ALA A 1 230 ? 9.117 -17.078 -14.766 1 98.81 230 ALA A N 1
ATOM 1647 C CA . ALA A 1 230 ? 7.98 -17.969 -14.938 1 98.81 230 ALA A CA 1
ATOM 1648 C C . ALA A 1 230 ? 7.211 -17.656 -16.219 1 98.81 230 ALA A C 1
ATOM 1650 O O . ALA A 1 230 ? 7.59 -16.75 -16.953 1 98.81 230 ALA A O 1
ATOM 1651 N N . THR A 1 231 ? 6.301 -18.453 -16.531 1 98.81 231 THR A N 1
ATOM 1652 C CA . THR A 1 231 ? 5.332 -18.156 -17.578 1 98.81 231 THR A CA 1
ATOM 1653 C C . THR A 1 231 ? 3.977 -17.797 -16.969 1 98.81 231 THR A C 1
ATOM 1655 O O . THR A 1 231 ? 3.672 -18.188 -15.852 1 98.81 231 THR A O 1
ATOM 1658 N N . ALA A 1 232 ? 3.232 -17 -17.766 1 98.88 232 ALA A N 1
ATOM 1659 C CA . ALA A 1 232 ? 1.887 -16.688 -17.281 1 98.88 232 ALA A CA 1
ATOM 1660 C C . ALA A 1 232 ? 1.095 -17.969 -17.016 1 98.88 232 ALA A C 1
ATOM 1662 O O . ALA A 1 232 ? 0.364 -18.062 -16.031 1 98.88 232 ALA A O 1
ATOM 1663 N N . GLY A 1 233 ? 1.324 -18.938 -17.859 1 98.62 233 GLY A N 1
ATOM 1664 C CA . GLY A 1 233 ? 0.64 -20.203 -17.703 1 98.62 233 GLY A CA 1
ATOM 1665 C C . GLY A 1 233 ? 1.004 -20.922 -16.406 1 98.62 233 GLY A C 1
ATOM 1666 O O . GLY A 1 233 ? 0.125 -21.406 -15.688 1 98.62 233 GLY A O 1
ATOM 1667 N N . GLN A 1 234 ? 2.287 -21.016 -16.141 1 98.75 234 GLN A N 1
ATOM 1668 C CA . GLN A 1 234 ? 2.703 -21.734 -14.938 1 98.75 234 GLN A CA 1
ATOM 1669 C C . GLN A 1 234 ? 2.309 -20.953 -13.68 1 98.75 234 GLN A C 1
ATOM 1671 O O . GLN A 1 234 ? 1.992 -21.562 -12.648 1 98.75 234 GLN A O 1
ATOM 1676 N N . LEU A 1 235 ? 2.303 -19.609 -13.727 1 98.88 235 LEU A N 1
ATOM 1677 C CA . LEU A 1 235 ? 1.805 -18.859 -12.578 1 98.88 235 LEU A CA 1
ATOM 1678 C C . LEU A 1 235 ? 0.311 -19.094 -12.383 1 98.88 235 LEU A C 1
ATOM 1680 O O . LEU A 1 235 ? -0.174 -19.109 -11.25 1 98.88 235 LEU A O 1
ATOM 1684 N N . GLY A 1 236 ? -0.423 -19.234 -13.492 1 98.62 236 GLY A N 1
ATOM 1685 C CA . GLY A 1 236 ? -1.809 -19.656 -13.375 1 98.62 236 GLY A CA 1
ATOM 1686 C C . GLY A 1 236 ? -1.967 -21 -12.672 1 98.62 236 GLY A C 1
ATOM 1687 O O . GLY A 1 236 ? -2.871 -21.156 -11.852 1 98.62 236 GLY A O 1
ATOM 1688 N N . ARG A 1 237 ? -1.099 -21.906 -12.977 1 98.31 237 ARG A N 1
ATOM 1689 C CA . ARG A 1 237 ? -1.126 -23.203 -12.328 1 98.31 237 ARG A CA 1
ATOM 1690 C C . ARG A 1 237 ? -0.791 -23.078 -10.844 1 98.31 237 ARG A C 1
ATOM 1692 O O . ARG A 1 237 ? -1.336 -23.812 -10.016 1 98.31 237 ARG A O 1
ATOM 1699 N N . VAL A 1 238 ? 0.136 -22.188 -10.5 1 98.75 238 VAL A N 1
ATOM 1700 C CA . VAL A 1 238 ? 0.431 -21.938 -9.094 1 98.75 238 VAL A CA 1
ATOM 1701 C C . VAL A 1 238 ? -0.845 -21.516 -8.367 1 98.75 238 VAL A C 1
ATOM 1703 O O . VAL A 1 238 ? -1.138 -22.016 -7.273 1 98.75 238 VAL A O 1
ATOM 1706 N N . LEU A 1 239 ? -1.637 -20.609 -8.969 1 98.62 239 LEU A N 1
ATOM 1707 C CA . LEU A 1 239 ? -2.906 -20.188 -8.383 1 98.62 239 LEU A CA 1
ATOM 1708 C C . LEU A 1 239 ? -3.844 -21.391 -8.227 1 98.62 239 LEU A C 1
ATOM 1710 O O . LEU A 1 239 ? -4.473 -21.547 -7.18 1 98.62 239 LEU A O 1
ATOM 1714 N N . ARG A 1 240 ? -3.904 -22.25 -9.219 1 97.69 240 ARG A N 1
ATOM 1715 C CA . ARG A 1 240 ? -4.766 -23.422 -9.156 1 97.69 240 ARG A CA 1
ATOM 1716 C C . ARG A 1 240 ? -4.371 -24.328 -8.008 1 97.69 240 ARG A C 1
ATOM 1718 O O . ARG A 1 240 ? -5.23 -24.812 -7.258 1 97.69 240 ARG A O 1
ATOM 1725 N N . LEU A 1 241 ? -3.086 -24.562 -7.891 1 97.75 241 LEU A N 1
ATOM 1726 C CA . LEU A 1 241 ? -2.592 -25.422 -6.82 1 97.75 241 LEU A CA 1
ATOM 1727 C C . LEU A 1 241 ? -2.916 -24.828 -5.453 1 97.75 241 LEU A C 1
ATOM 1729 O O . LEU A 1 241 ? -3.35 -25.547 -4.547 1 97.75 241 LEU A O 1
ATOM 1733 N N . LEU A 1 242 ? -2.771 -23.531 -5.281 1 97.44 242 LEU A N 1
ATOM 1734 C CA . LEU A 1 242 ? -3.07 -22.859 -4.02 1 97.44 242 LEU A CA 1
ATOM 1735 C C . LEU A 1 242 ? -4.543 -23.016 -3.652 1 97.44 242 LEU A C 1
ATOM 1737 O O . LEU A 1 242 ? -4.879 -23.203 -2.479 1 97.44 242 LEU A O 1
ATOM 1741 N N . TRP A 1 243 ? -5.414 -23 -4.605 1 95.56 243 TRP A N 1
ATOM 1742 C CA . TRP A 1 243 ? -6.844 -23.016 -4.324 1 95.56 243 TRP A CA 1
ATOM 1743 C C . TRP A 1 243 ? -7.363 -24.453 -4.227 1 95.56 243 TRP A C 1
ATOM 1745 O O . TRP A 1 243 ? -8.43 -24.688 -3.66 1 95.56 243 TRP A O 1
ATOM 1755 N N . SER A 1 244 ? -6.664 -25.438 -4.73 1 94.94 244 SER A N 1
ATOM 1756 C CA . SER A 1 244 ? -7.102 -26.828 -4.684 1 94.94 244 SER A CA 1
ATOM 1757 C C . SER A 1 244 ? -6.676 -27.5 -3.379 1 94.94 244 SER A C 1
ATOM 1759 O O . SER A 1 244 ? -7.156 -28.578 -3.047 1 94.94 244 SER A O 1
ATOM 1761 N N . ARG A 1 245 ? -5.871 -26.859 -2.604 1 93.81 245 ARG A N 1
ATOM 1762 C CA . ARG A 1 245 ? -5.324 -27.453 -1.385 1 93.81 245 ARG 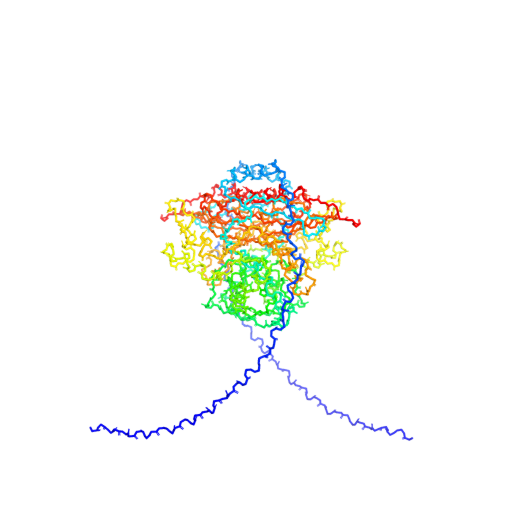A CA 1
ATOM 1763 C C . ARG A 1 245 ? -6.008 -26.891 -0.146 1 93.81 245 ARG A C 1
ATOM 1765 O O . ARG A 1 245 ? -5.914 -25.688 0.124 1 93.81 245 ARG A O 1
ATOM 1772 N N . PRO A 1 246 ? -6.664 -27.656 0.614 1 88.88 246 PRO A N 1
ATOM 1773 C CA . PRO A 1 246 ? -7.469 -27.188 1.743 1 88.88 246 PRO A CA 1
ATOM 1774 C C . PRO A 1 246 ? -6.637 -26.953 3.004 1 88.88 246 PRO A C 1
ATOM 1776 O O . PRO A 1 246 ? -7.148 -26.438 3.998 1 88.88 246 PRO A O 1
ATOM 1779 N N . GLY A 1 247 ? -5.445 -27.156 3.166 1 92.19 247 GLY A N 1
ATOM 1780 C CA . GLY A 1 247 ? -4.668 -27.094 4.391 1 92.19 247 GLY A CA 1
ATOM 1781 C C . GLY A 1 247 ? -4.535 -25.688 4.953 1 92.19 247 GLY A C 1
ATOM 1782 O O . GLY A 1 247 ? -4.633 -24.703 4.215 1 92.19 247 GLY A O 1
ATOM 1783 N N . PRO A 1 248 ? -4.375 -25.594 6.301 1 96.44 248 PRO A N 1
ATOM 1784 C CA . PRO A 1 248 ? -4.312 -24.297 6.965 1 96.44 248 PRO A CA 1
ATOM 1785 C C . PRO A 1 248 ? -3.209 -23.406 6.41 1 96.44 248 PRO A C 1
ATOM 1787 O O . PRO A 1 248 ? -3.379 -22.188 6.328 1 96.44 248 PRO A O 1
ATOM 1790 N N . ALA A 1 249 ? -2.125 -23.984 6.082 1 97.62 249 ALA A N 1
ATOM 1791 C CA . ALA A 1 249 ? -1.024 -23.172 5.551 1 97.62 249 ALA A CA 1
ATOM 1792 C C . ALA A 1 249 ? -1.4 -22.547 4.211 1 97.62 249 ALA A C 1
ATOM 1794 O O . ALA A 1 249 ? -1.051 -21.406 3.941 1 97.62 249 ALA A O 1
ATOM 1795 N N . HIS A 1 250 ? -2.105 -23.328 3.369 1 98.31 250 HIS A N 1
ATOM 1796 C CA . HIS A 1 250 ? -2.566 -22.797 2.088 1 98.31 250 HIS A CA 1
ATOM 1797 C C . HIS A 1 250 ? -3.633 -21.734 2.281 1 98.31 250 HIS A C 1
ATOM 1799 O O . HIS A 1 250 ? -3.668 -20.734 1.546 1 98.31 250 HIS A O 1
ATOM 1805 N N . GLU A 1 251 ? -4.453 -21.922 3.279 1 97.44 251 GLU A N 1
ATOM 1806 C CA . GLU A 1 251 ? -5.449 -20.906 3.619 1 97.44 251 GLU A CA 1
ATOM 1807 C C . GLU A 1 251 ? -4.789 -19.609 4.062 1 97.44 251 GLU A C 1
ATOM 1809 O O . GLU A 1 251 ? -5.27 -18.516 3.734 1 97.44 251 GLU A O 1
ATOM 1814 N N . LEU A 1 252 ? -3.711 -19.734 4.812 1 97 252 LEU A N 1
ATOM 1815 C CA . LEU A 1 252 ? -2.957 -18.562 5.242 1 97 252 LEU A CA 1
ATOM 1816 C C . LEU A 1 252 ? -2.428 -17.797 4.043 1 97 252 LEU A C 1
ATOM 1818 O O . LEU A 1 252 ? -2.461 -16.562 4.035 1 97 252 LEU A O 1
ATOM 1822 N N . VAL A 1 253 ? -1.974 -18.469 3.061 1 98.44 253 VAL A N 1
ATOM 1823 C CA . VAL A 1 253 ? -1.444 -17.828 1.857 1 98.44 253 VAL A CA 1
ATOM 1824 C C . VAL A 1 253 ? -2.572 -17.141 1.102 1 98.44 253 VAL A C 1
ATOM 1826 O O . VAL A 1 253 ? -2.432 -15.977 0.693 1 98.44 253 VAL A O 1
ATOM 1829 N N . ARG A 1 254 ? -3.758 -17.781 0.961 1 97.69 254 ARG A N 1
ATOM 1830 C CA . ARG A 1 254 ? -4.898 -17.188 0.278 1 97.69 254 ARG A CA 1
ATOM 1831 C C . ARG A 1 254 ? -5.387 -15.945 1.016 1 97.69 254 ARG A C 1
ATOM 1833 O O . ARG A 1 254 ? -5.715 -14.93 0.391 1 97.69 254 ARG A O 1
ATOM 1840 N N . ASP A 1 255 ? -5.387 -16.031 2.293 1 95.19 255 ASP A N 1
ATOM 1841 C CA . ASP A 1 255 ? -5.801 -14.883 3.104 1 95.19 255 ASP A CA 1
ATOM 1842 C C . ASP A 1 255 ? -4.848 -13.703 2.916 1 95.19 255 ASP A C 1
ATOM 1844 O O . ASP A 1 255 ? -5.281 -12.555 2.877 1 95.19 255 ASP A O 1
ATOM 1848 N N . ALA A 1 256 ? -3.562 -14 2.859 1 96.38 256 ALA A N 1
ATOM 1849 C CA . ALA A 1 256 ? -2.57 -12.953 2.639 1 96.38 256 ALA A CA 1
ATOM 1850 C C . ALA A 1 256 ? -2.77 -12.281 1.282 1 96.38 256 ALA A C 1
ATOM 1852 O O . ALA A 1 256 ? -2.676 -11.062 1.166 1 96.38 256 ALA A O 1
ATOM 1853 N N . LEU A 1 257 ? -3.094 -13.07 0.263 1 97.06 257 LEU A N 1
ATOM 1854 C CA . LEU A 1 257 ? -3.328 -12.531 -1.073 1 97.06 257 LEU A CA 1
ATOM 1855 C C . LEU A 1 257 ? -4.566 -11.641 -1.093 1 97.06 257 LEU A C 1
ATOM 1857 O O . LEU A 1 257 ? -4.648 -10.703 -1.886 1 97.06 257 LEU A O 1
ATOM 1861 N N . ALA A 1 258 ? -5.547 -11.898 -0.204 1 94 258 ALA A N 1
ATOM 1862 C CA . ALA A 1 258 ? -6.785 -11.125 -0.117 1 94 258 ALA A CA 1
ATOM 1863 C C . ALA A 1 258 ? -6.527 -9.742 0.472 1 94 258 ALA A C 1
ATOM 1865 O O . ALA A 1 258 ? -7.383 -8.852 0.391 1 94 258 ALA A O 1
ATOM 1866 N N . ASN A 1 259 ? -5.316 -9.555 0.964 1 89.81 259 ASN A N 1
ATOM 1867 C CA . ASN A 1 259 ? -4.984 -8.289 1.615 1 89.81 259 ASN A CA 1
ATOM 1868 C C . ASN A 1 259 ? -4.016 -7.465 0.774 1 89.81 259 ASN A C 1
ATOM 1870 O O . ASN A 1 259 ? -3.361 -6.559 1.287 1 89.81 259 ASN A O 1
ATOM 1874 N N . GLN A 1 260 ? -3.986 -7.781 -0.441 1 88.19 260 GLN A N 1
ATOM 1875 C CA . GLN A 1 260 ? -3.109 -7 -1.308 1 88.19 260 GLN A CA 1
ATOM 1876 C C . GLN A 1 260 ? -3.467 -5.516 -1.258 1 88.19 260 GLN A C 1
ATOM 1878 O O . GLN A 1 260 ? -4.609 -5.141 -1.518 1 88.19 260 GLN A O 1
ATOM 1883 N N . ALA A 1 261 ? -2.457 -4.73 -1.094 1 82.56 261 ALA A N 1
ATOM 1884 C CA . ALA A 1 261 ? -2.637 -3.307 -0.829 1 82.56 261 ALA A CA 1
ATOM 1885 C C . ALA A 1 261 ? -2.959 -2.547 -2.113 1 82.56 261 ALA A C 1
ATOM 1887 O O . ALA A 1 261 ? -3.578 -1.48 -2.07 1 82.56 261 ALA A O 1
ATOM 1888 N N . TRP A 1 262 ? -2.559 -3.051 -3.219 1 85.12 262 TRP A N 1
ATOM 1889 C CA . TRP A 1 262 ? -2.656 -2.307 -4.469 1 85.12 262 TRP A CA 1
ATOM 1890 C C . TRP A 1 262 ? -3.773 -2.859 -5.348 1 85.12 262 TRP A C 1
ATOM 1892 O O . TRP A 1 262 ? -3.768 -4.043 -5.699 1 85.12 262 TRP A O 1
ATOM 1902 N N . ARG A 1 263 ? -4.672 -1.99 -5.762 1 87.44 263 ARG A N 1
ATOM 1903 C CA . ARG A 1 263 ? -5.797 -2.414 -6.59 1 87.44 263 ARG A CA 1
ATOM 1904 C C . ARG A 1 263 ? -5.789 -1.691 -7.934 1 87.44 263 ARG A C 1
ATOM 1906 O O . ARG A 1 263 ? -6.742 -1.801 -8.703 1 87.44 263 ARG A O 1
ATOM 1913 N N . HIS A 1 264 ? -4.703 -1.01 -8.203 1 87.19 264 HIS A N 1
ATOM 1914 C CA . HIS A 1 264 ? -4.703 -0.116 -9.359 1 87.19 264 HIS A CA 1
ATOM 1915 C C . HIS A 1 264 ? -4.367 -0.87 -10.641 1 87.19 264 HIS A C 1
ATOM 1917 O O . HIS A 1 264 ? -4.371 -0.287 -11.727 1 87.19 264 HIS A O 1
ATOM 1923 N N . ARG A 1 265 ? -4.035 -2.156 -10.609 1 94.88 265 ARG A N 1
ATOM 1924 C CA . ARG A 1 265 ? -3.775 -2.963 -11.797 1 94.88 265 ARG A CA 1
ATOM 1925 C C . ARG A 1 265 ? -4.949 -3.891 -12.094 1 94.88 265 ARG A C 1
ATOM 1927 O O . ARG A 1 265 ? -6.051 -3.43 -12.406 1 94.88 265 ARG A O 1
ATOM 1934 N N . VAL A 1 266 ? -4.906 -5.141 -11.742 1 97.31 266 VAL A N 1
ATOM 1935 C CA . VAL A 1 266 ? -6.004 -6.047 -12.062 1 97.31 266 VAL A CA 1
ATOM 1936 C C . VAL A 1 266 ? -7.297 -5.531 -11.43 1 97.31 266 VAL A C 1
ATOM 1938 O O . VAL A 1 266 ? -8.359 -5.566 -12.062 1 97.31 266 VAL A O 1
ATOM 1941 N N . GLY A 1 267 ? -7.219 -5.004 -10.281 1 94 267 GLY A N 1
ATOM 1942 C CA . GLY A 1 267 ? -8.398 -4.527 -9.57 1 94 267 GLY A CA 1
ATOM 1943 C C . GLY A 1 267 ? -9.125 -3.42 -10.312 1 94 267 GLY A C 1
ATOM 1944 O O . GLY A 1 267 ? -10.352 -3.301 -10.211 1 94 267 GLY A O 1
ATOM 1945 N N . SER A 1 268 ? -8.43 -2.623 -11.055 1 91.44 268 SER A N 1
ATOM 1946 C CA . SER A 1 268 ? -9.047 -1.528 -11.797 1 91.44 268 SER A CA 1
ATOM 1947 C C . SER A 1 268 ? -9.992 -2.053 -12.867 1 91.44 268 SER A C 1
ATOM 1949 O O . SER A 1 268 ? -10.883 -1.334 -13.328 1 91.44 268 SER A O 1
ATOM 1951 N N . GLY A 1 269 ? -9.844 -3.285 -13.258 1 94.75 269 GLY A N 1
ATOM 1952 C CA . GLY A 1 269 ? -10.719 -3.912 -14.234 1 94.75 269 GLY A CA 1
ATOM 1953 C C . GLY A 1 269 ? -12.016 -4.422 -13.633 1 94.75 269 GLY A C 1
ATOM 1954 O O . GLY A 1 269 ? -12.945 -4.789 -14.359 1 94.75 269 GLY A O 1
ATOM 1955 N N . PHE A 1 270 ? -12.039 -4.391 -12.305 1 94.38 270 PHE A N 1
ATOM 1956 C CA . PHE A 1 270 ? -13.195 -4.895 -11.57 1 94.38 270 PHE A CA 1
ATOM 1957 C C . PHE A 1 270 ? -13.578 -3.943 -10.445 1 94.38 270 PHE A C 1
ATOM 1959 O O . PHE A 1 270 ? -13.484 -4.301 -9.266 1 94.38 270 PHE A O 1
ATOM 1966 N N . PRO A 1 271 ? -14.133 -2.797 -10.75 1 86.38 271 PRO A N 1
ATOM 1967 C CA . PRO A 1 271 ? -14.312 -1.732 -9.758 1 86.38 271 PRO A CA 1
ATOM 1968 C C . PRO A 1 271 ? -15.516 -1.971 -8.852 1 86.38 271 PRO A C 1
ATOM 1970 O O . PRO A 1 271 ? -15.719 -1.234 -7.883 1 86.38 271 PRO A O 1
ATOM 1973 N N . HIS A 1 272 ? -16.219 -3.045 -9.023 1 88.12 272 HIS A N 1
ATOM 1974 C C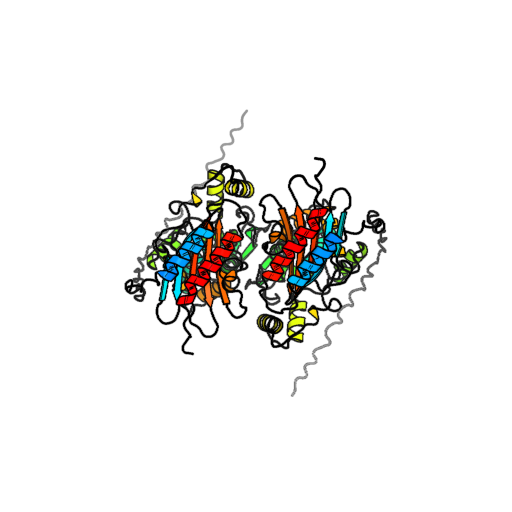A . HIS A 1 272 ? -17.422 -3.277 -8.234 1 88.12 272 HIS A CA 1
ATOM 1975 C C . HIS A 1 272 ? -17.078 -3.881 -6.875 1 88.12 272 HIS A C 1
ATOM 1977 O O . HIS A 1 272 ? -16.281 -4.812 -6.789 1 88.12 272 HIS A O 1
ATOM 1983 N N . ASP A 1 273 ? -17.75 -3.479 -5.797 1 87.44 273 ASP A N 1
ATOM 1984 C CA . ASP A 1 273 ? -17.453 -3.834 -4.414 1 87.44 273 ASP A CA 1
ATOM 1985 C C . ASP A 1 273 ? -17.734 -5.312 -4.152 1 87.44 273 ASP A C 1
ATOM 1987 O O . ASP A 1 273 ? -17.203 -5.891 -3.199 1 87.44 273 ASP A O 1
ATOM 1991 N N . ASP A 1 274 ? -18.562 -5.871 -4.926 1 89.38 274 ASP A N 1
ATOM 1992 C CA . ASP A 1 274 ? -18.953 -7.254 -4.652 1 89.38 274 ASP A CA 1
ATOM 1993 C C . ASP A 1 274 ? -18 -8.227 -5.348 1 89.38 274 ASP A C 1
ATOM 1995 O O . ASP A 1 274 ? -18.172 -9.445 -5.238 1 89.38 274 ASP A O 1
ATOM 1999 N N . VAL A 1 275 ? -17.031 -7.723 -6.105 1 93.19 275 VAL A N 1
ATOM 2000 C CA . VAL A 1 275 ? -15.992 -8.555 -6.691 1 93.19 275 VAL A CA 1
ATOM 2001 C C . VAL A 1 275 ? -14.789 -8.617 -5.75 1 93.19 275 VAL A C 1
ATOM 2003 O O . VAL A 1 275 ? -14.25 -7.586 -5.352 1 93.19 275 VAL A O 1
ATOM 2006 N N . VAL A 1 276 ? -14.445 -9.812 -5.379 1 93.56 276 VAL A N 1
ATOM 2007 C CA . VAL A 1 276 ? -13.312 -10.023 -4.484 1 93.56 276 VAL A CA 1
ATOM 2008 C C . VAL A 1 276 ? -12.055 -10.32 -5.305 1 93.56 276 VAL A C 1
ATOM 2010 O O . VAL A 1 276 ? -12.094 -11.102 -6.254 1 93.56 276 VAL A O 1
ATOM 2013 N N . LEU A 1 277 ? -11.055 -9.648 -4.922 1 95.62 277 LEU A N 1
ATOM 2014 C CA . LEU A 1 277 ? -9.773 -9.82 -5.598 1 95.62 277 LEU A CA 1
ATOM 2015 C C . LEU A 1 277 ? -8.703 -10.281 -4.621 1 95.62 277 LEU A C 1
ATOM 2017 O O . LEU A 1 277 ? -8.547 -9.711 -3.543 1 95.62 277 LEU A O 1
ATOM 2021 N N . LEU A 1 278 ? -8 -11.367 -4.93 1 97.5 278 LEU A N 1
ATOM 2022 C CA . LEU A 1 278 ? -6.805 -11.836 -4.25 1 97.5 278 LEU A CA 1
ATOM 2023 C C . LEU A 1 278 ? -5.594 -11.773 -5.176 1 97.5 278 LEU A C 1
ATOM 2025 O O . LEU A 1 278 ? -5.547 -12.469 -6.195 1 97.5 278 LEU A O 1
ATOM 2029 N N . GLY A 1 279 ? -4.582 -10.938 -4.848 1 97.19 279 GLY A N 1
ATOM 2030 C CA . GLY A 1 279 ? -3.58 -10.719 -5.879 1 97.19 279 GLY A CA 1
ATOM 2031 C C . GLY A 1 279 ? -2.182 -10.531 -5.32 1 97.19 279 GLY A C 1
ATOM 2032 O O . GLY A 1 279 ? -1.991 -10.508 -4.102 1 97.19 279 GLY A O 1
ATOM 2033 N N . LYS A 1 280 ? -1.213 -10.516 -6.141 1 97.69 280 LYS A N 1
ATOM 2034 C CA . LYS A 1 280 ? 0.201 -10.203 -5.945 1 97.69 280 LYS A CA 1
ATOM 2035 C C . LYS A 1 280 ? 0.773 -9.469 -7.156 1 97.69 280 LYS A C 1
ATOM 2037 O O . LYS A 1 280 ? 0.67 -9.953 -8.289 1 97.69 280 LYS A O 1
ATOM 2042 N N . THR A 1 281 ? 1.348 -8.312 -6.867 1 96.69 281 THR A N 1
ATOM 2043 C CA . THR A 1 281 ? 1.954 -7.539 -7.941 1 96.69 281 THR A CA 1
ATOM 2044 C C . THR A 1 281 ? 3.455 -7.805 -8.023 1 96.69 281 THR A C 1
ATOM 2046 O O . THR A 1 281 ? 4.047 -8.344 -7.086 1 96.69 281 THR A O 1
ATOM 2049 N N . GLY A 1 282 ? 4.059 -7.578 -9.133 1 96.81 282 GLY A N 1
ATOM 2050 C CA . GLY A 1 282 ? 5.488 -7.527 -9.383 1 96.81 282 GLY A CA 1
ATOM 2051 C C . GLY A 1 282 ? 5.902 -6.34 -10.234 1 96.81 282 GLY A C 1
ATOM 2052 O O . GLY A 1 282 ? 5.281 -6.055 -11.258 1 96.81 282 GLY A O 1
ATOM 2053 N N . THR A 1 283 ? 6.867 -5.629 -9.727 1 95.75 283 THR A N 1
ATOM 2054 C CA . THR A 1 283 ? 7.348 -4.461 -10.453 1 95.75 283 THR A CA 1
ATOM 2055 C C . THR A 1 283 ? 8.875 -4.387 -10.414 1 95.75 283 THR A C 1
ATOM 2057 O O . THR A 1 283 ? 9.477 -4.559 -9.352 1 95.75 283 THR A O 1
ATOM 2060 N N . LEU A 1 284 ? 9.477 -4.184 -11.523 1 96.38 284 LEU A N 1
ATOM 2061 C CA . LEU A 1 284 ? 10.883 -3.805 -11.68 1 96.38 284 LEU A CA 1
ATOM 2062 C C . LEU A 1 284 ? 11.094 -3.014 -12.961 1 96.38 284 LEU A C 1
ATOM 2064 O O . LEU A 1 284 ? 11.039 -3.576 -14.055 1 96.38 284 LEU A O 1
ATOM 2068 N N . GLY A 1 285 ? 11.281 -1.738 -12.789 1 94.94 285 GLY A N 1
ATOM 2069 C CA . GLY A 1 285 ? 11.453 -0.903 -13.969 1 94.94 285 GLY A CA 1
ATOM 2070 C C . GLY A 1 285 ? 10.312 -1.029 -14.961 1 94.94 285 GLY A C 1
ATOM 2071 O O . GLY A 1 285 ? 9.156 -0.779 -14.617 1 94.94 285 GLY A O 1
ATOM 2072 N N . ARG A 1 286 ? 10.609 -1.627 -16.109 1 97 286 ARG A N 1
ATOM 2073 C CA . ARG A 1 286 ? 9.648 -1.73 -17.203 1 97 286 ARG A CA 1
ATOM 2074 C C . ARG A 1 286 ? 8.68 -2.887 -16.984 1 97 286 ARG A C 1
ATOM 2076 O O . ARG A 1 286 ? 7.668 -2.996 -17.672 1 97 286 ARG A O 1
ATOM 2083 N N . LEU A 1 287 ? 9.008 -3.695 -16.047 1 98.06 287 LEU A N 1
ATOM 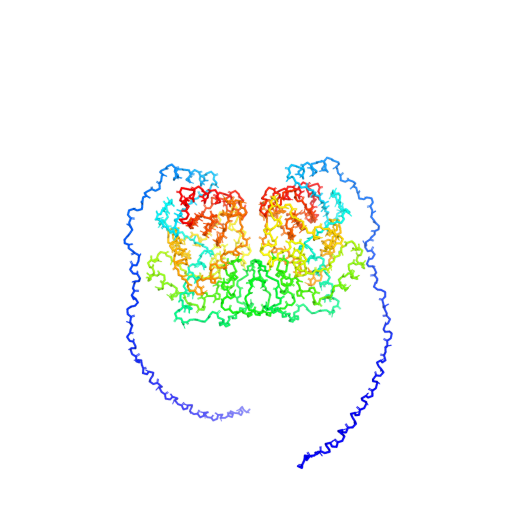2084 C CA . LEU A 1 287 ? 8.164 -4.852 -15.773 1 98.06 287 LEU A CA 1
ATOM 2085 C C . LEU A 1 287 ? 7.047 -4.488 -14.797 1 98.06 287 LEU A C 1
ATOM 2087 O O . LEU A 1 287 ? 7.309 -3.953 -13.719 1 98.06 287 LEU A O 1
ATOM 2091 N N . ARG A 1 288 ? 5.816 -4.738 -15.18 1 98.12 288 ARG A N 1
ATOM 2092 C CA . ARG A 1 288 ? 4.629 -4.586 -14.352 1 98.12 288 ARG A CA 1
ATOM 2093 C C . ARG A 1 288 ? 3.695 -5.781 -14.5 1 98.12 288 ARG A C 1
ATOM 2095 O O . ARG A 1 288 ? 3.1 -5.98 -15.562 1 98.12 288 ARG A O 1
ATOM 2102 N N . HIS A 1 289 ? 3.6 -6.516 -13.43 1 98.69 289 HIS A N 1
ATOM 2103 C CA . HIS A 1 289 ? 2.879 -7.781 -13.453 1 98.69 289 HIS A CA 1
ATOM 2104 C C . HIS A 1 289 ? 1.826 -7.84 -12.352 1 98.69 289 HIS A C 1
ATOM 2106 O O . HIS A 1 289 ? 1.905 -7.094 -11.375 1 98.69 289 HIS A O 1
ATOM 2112 N N . GLU A 1 290 ? 0.87 -8.68 -12.523 1 98.81 290 GLU A N 1
ATOM 2113 C CA . GLU A 1 290 ? 0.015 -9.094 -11.422 1 98.81 290 GLU A CA 1
ATOM 2114 C C . GLU A 1 290 ? -0.595 -10.477 -11.672 1 98.81 290 GLU A C 1
ATOM 2116 O O . GLU A 1 290 ? -0.987 -10.781 -12.805 1 98.81 290 GLU A O 1
ATOM 2121 N N . ALA A 1 291 ? -0.562 -11.312 -10.734 1 98.88 291 ALA A N 1
ATOM 2122 C CA . ALA A 1 291 ? -1.354 -12.531 -10.648 1 98.88 291 ALA A CA 1
ATOM 2123 C C . ALA A 1 291 ? -2.463 -12.398 -9.609 1 98.88 291 ALA A C 1
ATOM 2125 O O . ALA A 1 291 ? -2.223 -11.938 -8.492 1 98.88 291 ALA A O 1
ATOM 2126 N N . ALA A 1 292 ? -3.678 -12.781 -10.023 1 98.75 292 ALA A N 1
ATOM 2127 C CA . ALA A 1 292 ? -4.797 -12.57 -9.109 1 98.75 292 ALA A CA 1
ATOM 2128 C C . ALA A 1 292 ? -5.871 -13.641 -9.297 1 98.75 292 ALA A C 1
ATOM 2130 O O . ALA A 1 292 ? -5.887 -14.344 -10.312 1 98.75 292 ALA A O 1
ATOM 2131 N N . VAL A 1 293 ? -6.641 -13.836 -8.305 1 98.62 293 VAL A N 1
ATOM 2132 C CA . VAL A 1 293 ? -7.895 -14.578 -8.367 1 98.62 293 VAL A CA 1
ATOM 2133 C C . VAL A 1 293 ? -9.07 -13.617 -8.25 1 98.62 293 VAL A C 1
ATOM 2135 O O . VAL A 1 293 ? -9.109 -12.773 -7.348 1 98.62 293 VAL A O 1
ATOM 2138 N N . VAL A 1 294 ? -9.961 -13.703 -9.18 1 98.25 294 VAL A N 1
ATOM 2139 C CA . VAL A 1 294 ? -11.164 -12.875 -9.211 1 98.25 294 VAL A CA 1
ATOM 2140 C C . VAL A 1 294 ? -12.375 -13.719 -8.828 1 98.25 294 VAL A C 1
ATOM 2142 O O . VAL A 1 294 ? -12.641 -14.75 -9.445 1 98.25 294 VAL A O 1
ATOM 2145 N N . ARG A 1 295 ? -13.07 -13.25 -7.84 1 96.75 295 ARG A N 1
ATOM 2146 C CA . ARG A 1 295 ? -14.273 -13.938 -7.383 1 96.75 295 ARG A CA 1
ATOM 2147 C C . ARG A 1 295 ? -15.5 -13.039 -7.535 1 96.75 295 ARG A C 1
ATOM 2149 O O . ARG A 1 295 ? -15.602 -12 -6.879 1 96.75 295 ARG A O 1
ATOM 2156 N N . PHE A 1 296 ? -16.422 -13.461 -8.43 1 96.31 296 PHE A N 1
ATOM 2157 C CA . PHE A 1 296 ? -17.734 -12.836 -8.562 1 96.31 296 PHE A CA 1
ATOM 2158 C C . PHE A 1 296 ? -18.766 -13.555 -7.688 1 96.31 296 PHE A C 1
ATOM 2160 O O . PHE A 1 296 ? -18.641 -14.758 -7.445 1 96.31 296 PHE A O 1
ATOM 2167 N N . PRO A 1 297 ? -19.734 -12.773 -7.168 1 94.25 297 PRO A N 1
ATOM 2168 C CA . PRO A 1 297 ? -20.766 -13.445 -6.379 1 94.25 297 PRO A CA 1
ATOM 2169 C C . PRO A 1 297 ? -21.469 -14.57 -7.148 1 94.25 297 PRO A C 1
ATOM 2171 O O . PRO A 1 297 ? -21.906 -14.359 -8.281 1 94.25 297 PRO A O 1
ATOM 2174 N N . HIS A 1 298 ? -21.5 -15.703 -6.562 1 95.75 298 HIS A N 1
ATOM 2175 C CA . HIS A 1 298 ? -22.25 -16.859 -7.062 1 95.75 298 HIS A CA 1
ATOM 2176 C C . HIS A 1 298 ? -21.672 -17.344 -8.383 1 95.75 298 HIS A C 1
ATOM 2178 O O . HIS A 1 298 ? -22.406 -17.844 -9.242 1 95.75 298 HIS A O 1
ATOM 2184 N N . GLU A 1 299 ? -20.406 -17.172 -8.602 1 97.5 299 GLU A N 1
ATOM 2185 C CA . GLU A 1 299 ? -19.734 -17.672 -9.797 1 97.5 299 GLU A CA 1
ATOM 2186 C C . GLU A 1 299 ? -18.469 -18.453 -9.43 1 97.5 299 GLU A C 1
ATOM 2188 O O . GLU A 1 299 ? -17.984 -18.359 -8.297 1 97.5 299 GLU A O 1
ATOM 2193 N N . HIS A 1 300 ? -18.016 -19.297 -10.352 1 96.81 300 HIS A N 1
ATOM 2194 C CA . HIS A 1 300 ? -16.75 -19.984 -10.195 1 96.81 300 HIS A CA 1
ATOM 2195 C C . HIS A 1 300 ? -15.578 -19.016 -10.172 1 96.81 300 HIS A C 1
ATOM 2197 O O . HIS A 1 300 ? -15.625 -17.969 -10.828 1 96.81 300 HIS A O 1
ATOM 2203 N N . LEU A 1 301 ? -14.523 -19.406 -9.477 1 97.31 301 LEU A N 1
ATOM 2204 C CA . LEU A 1 301 ? -13.328 -18.578 -9.359 1 97.31 301 LEU A CA 1
ATOM 2205 C C . LEU A 1 301 ? -12.547 -18.562 -10.672 1 97.31 301 LEU A C 1
ATOM 2207 O O . LEU A 1 301 ? -12.445 -19.594 -11.344 1 97.31 301 LEU A O 1
ATOM 2211 N N . VAL A 1 302 ? -12.031 -17.391 -10.984 1 98.56 302 VAL A N 1
ATOM 2212 C CA . VAL A 1 302 ? -11.172 -17.281 -12.156 1 98.56 302 VAL A CA 1
ATOM 2213 C C . VAL A 1 302 ? -9.812 -16.719 -11.75 1 98.56 302 VAL A C 1
ATOM 2215 O O . VAL A 1 302 ? -9.734 -15.688 -11.078 1 98.56 302 VAL A O 1
ATOM 2218 N N . GLY A 1 303 ? -8.727 -17.484 -12 1 98.75 303 GLY A N 1
ATOM 2219 C CA . GLY A 1 303 ? -7.379 -16.938 -11.891 1 98.75 303 GLY A CA 1
ATOM 2220 C C . GLY A 1 303 ? -6.945 -16.172 -13.125 1 98.75 303 GLY A C 1
ATOM 2221 O O . GLY A 1 303 ? -7.305 -16.531 -14.25 1 98.75 303 GLY A O 1
ATOM 2222 N N . VAL A 1 304 ? -6.172 -15.102 -12.953 1 98.94 304 VAL A N 1
ATOM 2223 C CA . VAL A 1 304 ? -5.684 -14.32 -14.086 1 98.94 304 VAL A CA 1
ATOM 2224 C C . VAL A 1 304 ? -4.266 -13.828 -13.797 1 98.94 304 VAL A C 1
ATOM 2226 O O . VAL A 1 304 ? -3.961 -13.414 -12.68 1 98.94 304 VAL A O 1
ATOM 2229 N N . VAL A 1 305 ? -3.393 -14.016 -14.734 1 98.94 305 VAL A N 1
ATOM 2230 C CA . VAL A 1 305 ? -2.01 -13.547 -14.703 1 98.94 305 VAL A CA 1
ATOM 2231 C C . VAL A 1 305 ? -1.743 -12.633 -15.891 1 98.94 305 VAL A C 1
ATOM 2233 O O . VAL A 1 305 ? -2.004 -13 -17.031 1 98.94 305 VAL A O 1
ATOM 2236 N N . VAL A 1 306 ? -1.328 -11.422 -15.633 1 98.94 306 VAL A N 1
ATOM 2237 C CA . VAL A 1 306 ? -0.929 -10.461 -16.656 1 98.94 306 VAL A CA 1
ATOM 2238 C C . VAL A 1 306 ? 0.518 -10.031 -16.422 1 98.94 306 VAL A C 1
ATOM 2240 O O . VAL A 1 306 ? 0.83 -9.398 -15.406 1 98.94 306 VAL A O 1
ATOM 2243 N N . LEU A 1 307 ? 1.386 -10.422 -17.328 1 98.94 307 LEU A N 1
ATOM 2244 C CA . LEU A 1 307 ? 2.795 -10.047 -17.312 1 98.94 307 LEU A CA 1
ATOM 2245 C C . LEU A 1 307 ? 3.107 -9.047 -18.422 1 98.94 307 LEU A C 1
ATOM 2247 O O . LEU A 1 307 ? 2.863 -9.32 -19.594 1 98.94 307 LEU A O 1
ATOM 2251 N N . THR A 1 308 ? 3.641 -7.855 -18.047 1 98.81 308 THR A N 1
ATOM 2252 C CA . THR A 1 308 ? 3.871 -6.848 -19.078 1 98.81 308 THR A CA 1
ATOM 2253 C C . THR A 1 308 ? 5.301 -6.32 -19.016 1 98.81 308 THR A C 1
ATOM 2255 O O . THR A 1 308 ? 5.957 -6.418 -17.969 1 98.81 308 THR A O 1
ATOM 2258 N N . ARG A 1 309 ? 5.762 -5.871 -20.078 1 98.38 309 ARG A N 1
ATOM 2259 C CA . ARG A 1 309 ? 6.957 -5.039 -20.203 1 98.38 309 ARG A CA 1
ATOM 2260 C C . ARG A 1 309 ? 6.66 -3.766 -20.984 1 98.38 309 ARG A C 1
ATOM 2262 O O . ARG A 1 309 ? 6.273 -3.824 -22.156 1 98.38 309 ARG A O 1
ATOM 2269 N N . ALA A 1 310 ? 6.816 -2.646 -20.375 1 97.88 310 ALA A N 1
ATOM 2270 C CA . ALA A 1 310 ? 6.496 -1.364 -21 1 97.88 310 ALA A CA 1
ATOM 2271 C C . ALA A 1 310 ? 7.625 -0.902 -21.906 1 97.88 310 ALA A C 1
ATOM 2273 O O . ALA A 1 310 ? 8.805 -1.131 -21.625 1 97.88 310 ALA A O 1
ATOM 2274 N N . ALA A 1 311 ? 7.25 -0.241 -23 1 96.31 311 ALA A N 1
ATOM 2275 C CA . ALA A 1 311 ? 8.234 0.419 -23.859 1 96.31 311 ALA A CA 1
ATOM 2276 C C . ALA A 1 311 ? 8.867 1.61 -23.156 1 96.31 311 ALA A C 1
ATOM 2278 O O . ALA A 1 311 ? 10.07 1.851 -23.281 1 96.31 311 ALA A O 1
ATOM 2279 N N . ARG A 1 312 ? 8.047 2.287 -22.422 1 94.12 312 ARG A N 1
ATOM 2280 C CA . ARG A 1 312 ? 8.508 3.459 -21.688 1 94.12 312 ARG A CA 1
ATOM 2281 C C . ARG A 1 312 ? 9.148 3.055 -20.359 1 94.12 312 ARG A C 1
ATOM 2283 O O . ARG A 1 312 ? 8.68 2.135 -19.703 1 94.12 312 ARG A O 1
ATOM 2290 N N . PRO A 1 313 ? 10.188 3.752 -19.984 1 95.06 313 PRO A N 1
ATOM 2291 C CA . PRO A 1 313 ? 10.953 3.33 -18.812 1 95.06 313 PRO A CA 1
ATOM 2292 C C . PRO A 1 313 ? 10.5 4.035 -17.531 1 95.06 313 PRO A C 1
ATOM 2294 O O . PRO A 1 313 ? 10.938 3.67 -16.438 1 95.06 313 PRO A O 1
ATOM 2297 N N . GLU A 1 314 ? 9.609 4.984 -17.641 1 92.81 314 GLU A N 1
ATOM 2298 C CA . GLU A 1 314 ? 9.266 5.82 -16.5 1 92.81 314 GLU A CA 1
ATOM 2299 C C . GLU A 1 314 ? 8.727 4.977 -15.344 1 92.81 314 GLU A C 1
ATOM 2301 O O . GLU A 1 314 ? 8.078 3.949 -15.562 1 92.81 314 GLU A O 1
ATOM 2306 N N . ARG A 1 315 ? 8.953 5.414 -14.086 1 91.06 315 ARG A N 1
ATOM 2307 C CA . ARG A 1 315 ? 8.547 4.707 -12.875 1 91.06 315 ARG A CA 1
ATOM 2308 C C . ARG A 1 315 ? 7.023 4.688 -12.742 1 91.06 315 ARG A C 1
ATOM 2310 O O . ARG A 1 315 ? 6.449 3.695 -12.297 1 91.06 315 ARG A O 1
ATOM 2317 N N . HIS A 1 316 ? 6.477 5.77 -13.062 1 88.81 316 HIS A N 1
ATOM 2318 C CA . HIS A 1 316 ? 5.027 5.887 -12.945 1 88.81 316 HIS A CA 1
ATOM 2319 C C . HIS A 1 316 ? 4.363 5.84 -14.32 1 88.81 316 HIS A C 1
ATOM 2321 O O . HIS A 1 316 ? 4.508 6.766 -15.117 1 88.81 316 HIS A O 1
ATOM 2327 N N . LEU A 1 317 ? 3.607 4.766 -14.609 1 90.69 317 LEU A N 1
ATOM 2328 C CA . LEU A 1 317 ? 2.893 4.578 -15.867 1 90.69 317 LEU A CA 1
ATOM 2329 C C . LEU A 1 317 ? 1.443 4.176 -15.617 1 90.69 317 LEU A C 1
ATOM 2331 O O . LEU A 1 317 ? 1.059 3.031 -15.867 1 90.69 317 LEU A O 1
ATOM 2335 N N . PRO A 1 318 ? 0.636 5.16 -15.156 1 87.06 318 PRO A N 1
ATOM 2336 C CA . PRO A 1 318 ? -0.747 4.82 -14.812 1 87.06 318 PRO A CA 1
ATOM 2337 C C . PRO A 1 318 ? -1.505 4.191 -15.984 1 87.06 318 PRO A C 1
ATOM 2339 O O . PRO A 1 318 ? -2.387 3.354 -15.773 1 87.06 318 PRO A O 1
ATOM 2342 N N . GLY A 1 319 ? -1.139 4.605 -17.234 1 90.69 319 GLY A N 1
ATOM 2343 C CA . GLY A 1 319 ? -1.775 4.004 -18.391 1 90.69 319 GLY A CA 1
ATOM 2344 C C . GLY A 1 319 ? -1.5 2.518 -18.516 1 90.69 319 GLY A C 1
ATOM 2345 O O . GLY A 1 319 ? -2.381 1.748 -18.906 1 90.69 319 GLY A O 1
ATOM 2346 N N . VAL A 1 320 ? -0.288 2.135 -18.203 1 95.5 320 VAL A N 1
ATOM 2347 C CA . VAL A 1 320 ? 0.077 0.724 -18.25 1 95.5 320 VAL A CA 1
ATOM 2348 C C . VAL A 1 320 ? -0.645 -0.029 -17.125 1 95.5 320 VAL A C 1
ATOM 2350 O O . VAL A 1 320 ? -1.156 -1.131 -17.344 1 95.5 320 VAL A O 1
ATOM 2353 N N . ASP A 1 321 ? -0.688 0.549 -15.969 1 94 321 ASP A N 1
ATOM 2354 C CA . ASP A 1 321 ? -1.414 -0.065 -14.859 1 94 321 ASP A CA 1
ATOM 2355 C C . ASP A 1 321 ? -2.885 -0.271 -15.211 1 94 321 ASP A C 1
ATOM 2357 O O . ASP A 1 321 ? -3.447 -1.339 -14.961 1 94 321 ASP A O 1
ATOM 2361 N N . ALA A 1 322 ? -3.471 0.692 -15.789 1 92.69 322 ALA A N 1
ATOM 2362 C CA . ALA A 1 322 ? -4.863 0.593 -16.219 1 92.69 322 ALA A CA 1
ATOM 2363 C C . ALA A 1 322 ? -5.035 -0.483 -17.281 1 92.69 322 ALA A C 1
ATOM 2365 O O . ALA A 1 322 ? -6.051 -1.186 -17.312 1 92.69 322 ALA A O 1
ATOM 2366 N N . ALA A 1 323 ? -4.086 -0.551 -18.188 1 97.81 323 ALA A N 1
ATOM 2367 C CA . ALA A 1 323 ? -4.141 -1.56 -19.25 1 97.81 323 ALA A CA 1
ATOM 2368 C C . ALA A 1 323 ? -4.117 -2.969 -18.656 1 97.81 323 ALA A C 1
ATOM 2370 O O . ALA A 1 323 ? -4.766 -3.877 -19.188 1 97.81 323 ALA A O 1
ATOM 2371 N N . ILE A 1 324 ? -3.414 -3.154 -17.594 1 98.5 324 ILE A N 1
ATOM 2372 C CA . ILE A 1 324 ? -3.385 -4.449 -16.922 1 98.5 324 ILE A CA 1
ATOM 2373 C C . ILE A 1 324 ? -4.781 -4.805 -16.422 1 98.5 324 ILE A C 1
ATOM 2375 O O . ILE A 1 324 ? -5.227 -5.949 -16.547 1 98.5 324 ILE A O 1
ATOM 2379 N N . GLY A 1 325 ? -5.453 -3.848 -15.867 1 97.94 325 GLY A N 1
ATOM 2380 C CA . GLY A 1 325 ? -6.832 -4.066 -15.461 1 97.94 325 GLY A CA 1
ATOM 2381 C C . GLY A 1 325 ? -7.746 -4.418 -16.625 1 97.94 325 GLY A C 1
ATOM 2382 O O . GLY A 1 325 ? -8.578 -5.324 -16.516 1 97.94 325 GLY A O 1
ATOM 2383 N N . GLU A 1 326 ? -7.586 -3.711 -17.719 1 98.31 326 GLU A N 1
ATOM 2384 C CA . GLU A 1 326 ? -8.398 -3.963 -18.891 1 98.31 326 GLU A CA 1
ATOM 2385 C C . GLU A 1 326 ? -8.117 -5.344 -19.484 1 98.31 326 GLU A C 1
ATOM 2387 O O . GLU A 1 326 ? -9.039 -6.059 -19.875 1 98.31 326 GLU A O 1
ATOM 2392 N N . LEU A 1 327 ? -6.867 -5.684 -19.547 1 98.88 327 LEU A N 1
ATOM 2393 C CA . LEU A 1 327 ? -6.48 -7.008 -20.016 1 98.88 327 LEU A CA 1
ATOM 2394 C C . LEU A 1 327 ? -7.121 -8.094 -19.156 1 98.88 327 LEU A C 1
ATOM 2396 O O . LEU A 1 327 ? -7.68 -9.062 -19.688 1 98.88 327 LEU A O 1
ATOM 2400 N N . ALA A 1 328 ? -7.043 -7.887 -17.875 1 98.81 328 ALA A N 1
ATOM 2401 C CA . ALA A 1 328 ? -7.633 -8.859 -16.969 1 98.81 328 ALA A CA 1
ATOM 2402 C C . ALA A 1 328 ? -9.133 -8.984 -17.188 1 98.81 328 ALA A C 1
ATOM 2404 O O . ALA A 1 328 ? -9.672 -10.094 -17.25 1 98.81 328 ALA A O 1
ATOM 2405 N N . ARG A 1 329 ? -9.789 -7.875 -17.312 1 98.5 329 ARG A N 1
ATOM 2406 C CA . ARG A 1 329 ? -11.234 -7.863 -17.5 1 98.5 329 ARG A CA 1
ATOM 2407 C C . ARG A 1 329 ? -11.625 -8.602 -18.781 1 98.5 329 ARG A C 1
ATOM 2409 O O . ARG A 1 329 ? -12.539 -9.43 -18.766 1 98.5 329 ARG A O 1
ATOM 2416 N N . VAL A 1 330 ? -10.953 -8.305 -19.844 1 98.69 330 VAL A N 1
ATOM 2417 C CA . VAL A 1 330 ? -11.258 -8.891 -21.156 1 98.69 330 VAL A CA 1
ATOM 2418 C C . VAL A 1 330 ? -10.969 -10.383 -21.125 1 98.69 330 VAL A C 1
ATOM 2420 O O . VAL A 1 330 ? -11.703 -11.18 -21.719 1 98.69 330 VAL A O 1
ATOM 2423 N N . ALA A 1 331 ? -9.938 -10.812 -20.422 1 98.75 331 ALA A N 1
ATOM 2424 C CA . ALA A 1 331 ? -9.555 -12.227 -20.359 1 98.75 331 ALA A CA 1
ATOM 2425 C C . ALA A 1 331 ? -10.508 -13.016 -19.469 1 98.75 331 ALA A C 1
ATOM 2427 O O . ALA A 1 331 ? -10.82 -14.172 -19.766 1 98.75 331 ALA A O 1
ATOM 2428 N N . VAL A 1 332 ? -10.961 -12.406 -18.391 1 98.5 332 VAL A N 1
ATOM 2429 C CA . VAL A 1 332 ? -11.789 -13.078 -17.391 1 98.5 332 VAL A CA 1
ATOM 2430 C C . VAL A 1 332 ? -13.227 -13.18 -17.906 1 98.5 332 VAL A C 1
ATOM 2432 O O . VAL A 1 332 ? -13.922 -14.156 -17.625 1 98.5 332 VAL A O 1
ATOM 2435 N N . GLY A 1 333 ? -13.648 -12.266 -18.688 1 97.44 333 GLY A N 1
ATOM 2436 C CA . GLY A 1 333 ? -15.031 -12.148 -19.109 1 97.44 333 GLY A CA 1
ATOM 2437 C C . GLY A 1 333 ? -15.594 -13.438 -19.672 1 97.44 333 GLY A C 1
ATOM 2438 O O . GLY A 1 333 ? -16.594 -13.953 -19.156 1 97.44 333 GLY A O 1
ATOM 2439 N N . PRO A 1 334 ? -14.977 -14.039 -20.703 1 97.31 334 PRO A N 1
ATOM 2440 C CA . PRO A 1 334 ? -15.508 -15.242 -21.328 1 97.31 334 PRO A CA 1
ATOM 2441 C C . PRO A 1 334 ? -15.508 -16.453 -20.391 1 97.31 334 PRO A C 1
ATOM 2443 O O . PRO A 1 334 ? -16.125 -17.484 -20.703 1 97.31 334 PRO A O 1
ATOM 2446 N N . LEU A 1 335 ? -14.844 -16.359 -19.266 1 97.5 335 LEU A N 1
ATOM 2447 C CA . LEU A 1 335 ? -14.672 -17.516 -18.391 1 97.5 335 LEU A CA 1
ATOM 2448 C C . LEU A 1 335 ? -15.711 -17.5 -17.266 1 97.5 335 LEU A C 1
ATOM 2450 O O . LEU A 1 335 ? -15.828 -18.469 -16.516 1 97.5 335 LEU A O 1
ATOM 2454 N N . ARG A 1 336 ? -16.406 -16.438 -17.094 1 96.75 336 ARG A N 1
ATOM 2455 C CA . ARG A 1 336 ? -17.375 -16.344 -16.016 1 96.75 336 ARG A CA 1
ATOM 2456 C C . ARG A 1 336 ? -18.5 -17.359 -16.188 1 96.75 336 ARG A C 1
ATOM 2458 O O . ARG A 1 336 ? -19.047 -17.516 -17.281 1 96.75 336 ARG A O 1
ATOM 2465 N N . LEU A 1 337 ? -18.75 -18.062 -15.156 1 96.62 337 LEU A N 1
ATOM 2466 C CA . LEU A 1 337 ? -19.766 -19.109 -15.125 1 96.62 337 LEU A CA 1
ATOM 2467 C C . LEU A 1 337 ? -20.406 -19.188 -13.742 1 96.62 337 LEU A C 1
ATOM 2469 O O . LEU A 1 337 ? -19.719 -19.203 -12.727 1 96.62 337 LEU A O 1
ATOM 2473 N N . PRO A 1 338 ? -21.766 -19.141 -13.688 1 95.25 338 PRO A N 1
ATOM 2474 C CA . PRO A 1 338 ? -22.422 -19.328 -12.391 1 95.25 338 PRO A CA 1
ATOM 2475 C C . PRO A 1 338 ? -22.031 -20.641 -11.703 1 95.25 338 PRO A C 1
ATOM 2477 O O . PRO A 1 338 ? -21.797 -21.641 -12.383 1 95.25 338 PRO A O 1
ATOM 2480 N N . ASP A 1 339 ? -21.891 -20.5 -10.406 1 89.12 339 ASP A N 1
ATOM 2481 C CA . ASP A 1 339 ? -21.594 -21.703 -9.648 1 89.12 339 ASP A CA 1
ATOM 2482 C C . ASP A 1 339 ? -22.875 -22.406 -9.211 1 89.12 339 ASP A C 1
ATOM 2484 O O . ASP A 1 339 ? -23.938 -21.781 -9.148 1 89.12 339 ASP A O 1
ATOM 2488 N N . ASP A 1 340 ? -23.156 -23.703 -9.492 1 74.19 340 ASP A N 1
ATOM 2489 C CA . ASP A 1 340 ? -24.359 -24.469 -9.203 1 74.19 340 ASP A CA 1
ATOM 2490 C C . ASP A 1 340 ? -24.75 -24.375 -7.727 1 74.19 340 ASP A C 1
ATOM 2492 O O . ASP A 1 340 ? -25.656 -25.062 -7.266 1 74.19 340 ASP A O 1
ATOM 2496 N N . ALA A 1 341 ? -24.484 -23.328 -7.188 1 52.88 341 ALA A N 1
ATOM 2497 C CA . ALA A 1 341 ? -25.094 -23.375 -5.867 1 52.88 341 ALA A CA 1
ATOM 2498 C C . ALA A 1 341 ? -26.531 -22.875 -5.914 1 52.88 341 ALA A C 1
ATOM 2500 O O . ALA A 1 341 ? -26.859 -21.969 -6.695 1 52.88 341 ALA A O 1
ATOM 2501 N N . MET B 1 1 ? -18.125 -33.688 67.188 1 22.92 1 MET B N 1
ATOM 2502 C CA . MET B 1 1 ? -17.328 -32.781 68 1 22.92 1 MET B CA 1
ATOM 2503 C C . MET B 1 1 ? -16.391 -31.953 67.188 1 22.92 1 MET B C 1
ATOM 2505 O O . MET B 1 1 ? -15.477 -32.5 66.562 1 22.92 1 MET B O 1
ATOM 2509 N N . THR B 1 2 ? -16.922 -30.844 66.5 1 22.75 2 THR B N 1
ATOM 2510 C CA . THR B 1 2 ? -16.734 -29.906 65.438 1 22.75 2 THR B CA 1
ATOM 2511 C C . THR B 1 2 ? -15.586 -28.938 65.75 1 22.75 2 THR B C 1
ATOM 2513 O O . THR B 1 2 ? -15.68 -28.125 66.625 1 22.75 2 THR B O 1
ATOM 2516 N N . ALA B 1 3 ? -14.266 -29.469 65.562 1 21.2 3 ALA B N 1
ATOM 2517 C CA . ALA B 1 3 ? -13.016 -28.891 66.062 1 21.2 3 ALA B CA 1
ATOM 2518 C C . ALA B 1 3 ? -12.812 -27.484 65.5 1 21.2 3 ALA B C 1
ATOM 2520 O O . ALA B 1 3 ? -12.617 -27.328 64.312 1 21.2 3 ALA B O 1
ATOM 2521 N N . ALA B 1 4 ? -13.43 -26.453 66.125 1 24.36 4 ALA B N 1
ATOM 2522 C CA . ALA B 1 4 ? -13.562 -25.016 65.812 1 24.36 4 ALA B CA 1
ATOM 2523 C C . ALA B 1 4 ? -12.211 -24.328 65.875 1 24.36 4 ALA B C 1
ATOM 2525 O O . ALA B 1 4 ? -11.703 -24.016 66.938 1 24.36 4 ALA B O 1
ATOM 2526 N N . ASP B 1 5 ? -11.125 -24.953 65.188 1 25.11 5 ASP B N 1
ATOM 2527 C CA . ASP B 1 5 ? -9.797 -24.453 65.5 1 25.11 5 ASP B CA 1
ATOM 2528 C C . ASP B 1 5 ? -9.711 -22.953 65.312 1 25.11 5 ASP B C 1
ATOM 2530 O O . ASP B 1 5 ? -10.227 -22.406 64.312 1 25.11 5 ASP B O 1
ATOM 2534 N N . ASP B 1 6 ? -9.547 -22.172 66.312 1 22.73 6 ASP B N 1
ATOM 2535 C CA . ASP B 1 6 ? -9.477 -20.766 66.688 1 22.73 6 ASP B CA 1
ATOM 2536 C C . ASP B 1 6 ? -8.32 -20.062 65.938 1 22.73 6 ASP B C 1
ATOM 2538 O O . ASP B 1 6 ? -7.152 -20.312 66.25 1 22.73 6 ASP B O 1
ATOM 2542 N N . VAL B 1 7 ? -8.281 -20.125 64.625 1 27.95 7 VAL B N 1
ATOM 2543 C CA . VAL B 1 7 ? -7.18 -19.594 63.812 1 27.95 7 VAL B CA 1
ATOM 2544 C C . VAL B 1 7 ? -6.902 -18.156 64.188 1 27.95 7 VAL B C 1
ATOM 2546 O O . VAL B 1 7 ? -7.82 -17.328 64.25 1 27.95 7 VAL B O 1
ATOM 2549 N N . GLY B 1 8 ? -5.93 -17.984 65.125 1 25.14 8 GLY B N 1
ATOM 2550 C CA . GLY B 1 8 ? -5.488 -16.766 65.812 1 25.14 8 GLY B CA 1
ATOM 2551 C C . GLY B 1 8 ? -5.25 -15.617 64.812 1 25.14 8 GLY B C 1
ATOM 2552 O O . GLY B 1 8 ? -5.086 -15.836 63.625 1 25.14 8 GLY B O 1
ATOM 2553 N N . PRO B 1 9 ? -5.59 -14.383 65.188 1 27.23 9 PRO B N 1
ATOM 2554 C CA . PRO B 1 9 ? -5.754 -13.148 64.438 1 27.23 9 PRO B CA 1
ATOM 2555 C C . PRO B 1 9 ? -4.449 -12.672 63.781 1 27.23 9 PRO B C 1
ATOM 2557 O O . PRO B 1 9 ? -3.371 -12.883 64.375 1 27.23 9 PRO B O 1
ATOM 2560 N N . GLY B 1 10 ? -4.145 -12.969 62.469 1 25.86 10 GLY B N 1
ATOM 2561 C CA . GLY B 1 10 ? -2.936 -12.695 61.719 1 25.86 10 GLY B CA 1
ATOM 2562 C C . GLY B 1 10 ? -2.395 -11.289 61.938 1 25.86 10 GLY B C 1
ATOM 2563 O O . GLY B 1 10 ? -3.129 -10.406 62.375 1 25.86 10 GLY B O 1
ATOM 2564 N N . PRO B 1 11 ? -1.099 -11.219 62.25 1 25.45 11 PRO B N 1
ATOM 2565 C CA . PRO B 1 11 ? -0.408 -10.023 62.719 1 25.45 11 PRO B CA 1
ATOM 2566 C C . PRO B 1 11 ? -0.698 -8.781 61.875 1 25.45 11 PRO B C 1
ATOM 2568 O O . PRO B 1 11 ? -1.096 -8.906 60.719 1 25.45 11 PRO B O 1
ATOM 2571 N N . ALA B 1 12 ? -0.893 -7.645 62.531 1 25.38 12 ALA B N 1
ATOM 2572 C CA . ALA B 1 12 ? -1.223 -6.277 62.156 1 25.38 12 ALA B CA 1
ATOM 2573 C C . ALA B 1 12 ? -0.214 -5.734 61.125 1 25.38 12 ALA B C 1
ATOM 2575 O O . ALA B 1 12 ? 0.997 -5.812 61.344 1 25.38 12 ALA B O 1
ATOM 2576 N N . VAL B 1 13 ? -0.504 -5.785 59.844 1 25.55 13 VAL B N 1
ATOM 2577 C CA . VAL B 1 13 ? 0.235 -5.277 58.688 1 25.55 13 VAL B CA 1
ATOM 2578 C C . VAL B 1 13 ? 0.685 -3.844 58.969 1 25.55 13 VAL B C 1
ATOM 2580 O O . VAL B 1 13 ? -0.116 -3.004 59.375 1 25.55 13 VAL B O 1
ATOM 2583 N N . ASP B 1 14 ? 1.933 -3.676 59.375 1 22.67 14 ASP B N 1
ATOM 2584 C CA . ASP B 1 14 ? 2.623 -2.426 59.688 1 22.67 14 ASP B CA 1
ATOM 2585 C C . ASP B 1 14 ? 2.342 -1.373 58.594 1 22.67 14 ASP B C 1
ATOM 2587 O O . ASP B 1 14 ? 2.354 -1.676 57.406 1 22.67 14 ASP B O 1
ATOM 2591 N N . GLN B 1 15 ? 1.629 -0.313 58.938 1 22.69 15 GLN B N 1
ATOM 2592 C CA . GLN B 1 15 ? 1.178 0.865 58.219 1 22.69 15 GLN B CA 1
ATOM 2593 C C . GLN B 1 15 ? 2.354 1.598 57.562 1 22.69 15 GLN B C 1
ATOM 2595 O O . GLN B 1 15 ? 3.303 1.979 58.25 1 22.69 15 GLN B O 1
ATOM 2600 N N . THR B 1 16 ? 2.791 1.104 56.375 1 26.16 16 THR B N 1
ATOM 2601 C CA . THR B 1 16 ? 3.891 1.724 55.656 1 26.16 16 THR B CA 1
ATOM 2602 C C . THR B 1 16 ? 3.768 3.244 55.656 1 26.16 16 THR B C 1
ATOM 2604 O O . THR B 1 16 ? 2.674 3.787 55.5 1 26.16 16 THR B O 1
ATOM 2607 N N . PRO B 1 17 ? 4.773 3.914 56.219 1 24.91 17 PRO B N 1
ATOM 2608 C CA . PRO B 1 17 ? 4.789 5.367 56.438 1 24.91 17 PRO B CA 1
ATOM 2609 C C . PRO B 1 17 ? 4.453 6.137 55.156 1 24.91 17 PRO B C 1
ATOM 2611 O O . PRO B 1 17 ? 4.625 5.617 54.062 1 24.91 17 PRO B O 1
ATOM 2614 N N . ASP B 1 18 ? 3.584 7.141 55.219 1 23.47 18 ASP B N 1
ATOM 2615 C CA . ASP B 1 18 ? 3.068 8.141 54.281 1 23.47 18 ASP B CA 1
ATOM 2616 C C . ASP B 1 18 ? 4.207 8.906 53.625 1 23.47 18 ASP B C 1
ATOM 2618 O O . ASP B 1 18 ? 4.988 9.578 54.281 1 23.47 18 ASP B O 1
ATOM 2622 N N . LEU B 1 19 ? 4.965 8.273 52.688 1 23.11 19 LEU B N 1
ATOM 2623 C CA . LEU B 1 19 ? 6.004 9.039 52 1 23.11 19 LEU B CA 1
ATOM 2624 C C . LEU B 1 19 ? 5.461 10.375 51.531 1 23.11 19 LEU B C 1
ATOM 2626 O O . LEU B 1 19 ? 4.551 10.422 50.688 1 23.11 19 LEU B O 1
ATOM 2630 N N . ALA B 1 20 ? 5.508 11.414 52.281 1 23.97 20 ALA B N 1
ATOM 2631 C CA . AL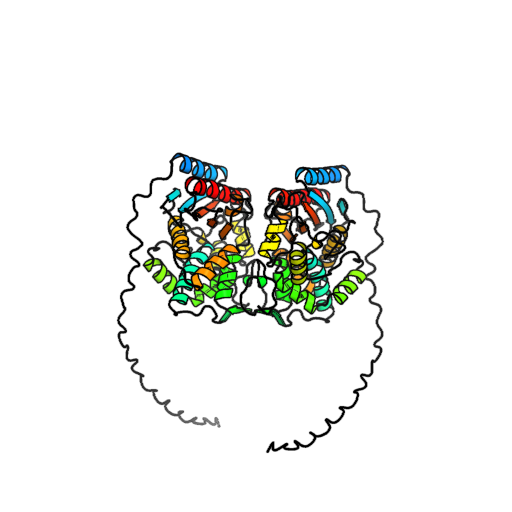A B 1 20 ? 5.266 12.805 51.906 1 23.97 20 ALA B CA 1
ATOM 2632 C C . ALA B 1 20 ? 6.035 13.164 50.625 1 23.97 20 ALA B C 1
ATOM 2634 O O . ALA B 1 20 ? 7.266 13.188 50.625 1 23.97 20 ALA B O 1
ATOM 2635 N N . VAL B 1 21 ? 5.527 12.789 49.5 1 25.11 21 VAL B N 1
ATOM 2636 C CA . VAL B 1 21 ? 6 13.234 48.188 1 25.11 21 VAL B CA 1
ATOM 2637 C C . VAL B 1 21 ? 6.18 14.75 48.188 1 25.11 21 VAL B C 1
ATOM 2639 O O . VAL B 1 21 ? 5.227 15.492 48.438 1 25.11 21 VAL B O 1
ATOM 2642 N N . ASN B 1 22 ? 7.285 15.234 48.688 1 22.95 22 ASN B N 1
ATOM 2643 C CA . AS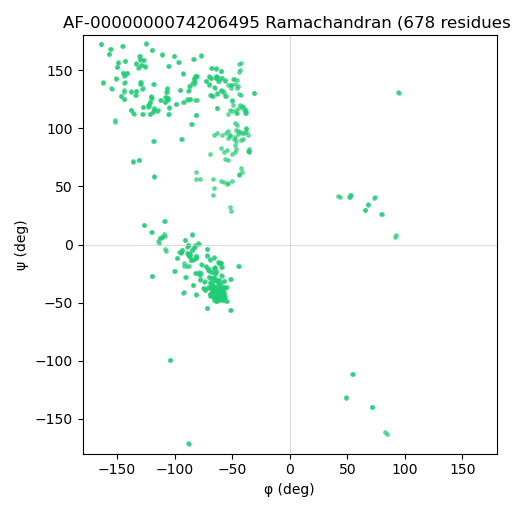N B 1 22 ? 7.613 16.641 48.531 1 22.95 22 ASN B CA 1
ATOM 2644 C C . ASN B 1 22 ? 7.422 17.109 47.062 1 22.95 22 ASN B C 1
ATOM 2646 O O . ASN B 1 22 ? 8.094 16.609 46.156 1 22.95 22 ASN B O 1
ATOM 2650 N N . ARG B 1 23 ? 6.25 17.641 46.656 1 25.08 23 ARG B N 1
ATOM 2651 C CA . ARG B 1 23 ? 5.859 18.328 45.438 1 25.08 23 ARG B CA 1
ATOM 2652 C C . ARG B 1 23 ? 6.77 19.516 45.156 1 25.08 23 ARG B C 1
ATOM 2654 O O . ARG B 1 23 ? 6.57 20.594 45.688 1 25.08 23 ARG B O 1
ATOM 2661 N N . THR B 1 24 ? 8.094 19.281 45.156 1 26.53 24 THR B N 1
ATOM 2662 C CA . THR B 1 24 ? 8.805 20.484 44.719 1 26.53 24 THR B CA 1
ATOM 2663 C C . THR B 1 24 ? 8.172 21.078 43.469 1 26.53 24 THR B C 1
ATOM 2665 O O . THR B 1 24 ? 7.852 20.344 42.531 1 26.53 24 THR B O 1
ATOM 2668 N N . ALA B 1 25 ? 7.566 22.266 43.5 1 25.95 25 ALA B N 1
ATOM 2669 C CA . ALA B 1 25 ? 6.992 23.172 42.5 1 25.95 25 ALA B CA 1
ATOM 2670 C C . ALA B 1 25 ? 7.977 23.422 41.375 1 25.95 25 ALA B C 1
ATOM 2672 O O . ALA B 1 25 ? 8.945 24.172 41.531 1 25.95 25 ALA B O 1
ATOM 2673 N N . GLU B 1 26 ? 8.523 22.391 40.688 1 28.75 26 GLU B N 1
ATOM 2674 C CA . GLU B 1 26 ? 9.336 22.828 39.562 1 28.75 26 GLU B CA 1
ATOM 2675 C C . GLU B 1 26 ? 8.617 23.891 38.75 1 28.75 26 GLU B C 1
ATOM 2677 O O . GLU B 1 26 ? 7.418 23.781 38.469 1 28.75 26 GLU B O 1
ATOM 2682 N N . SER B 1 27 ? 9.117 25.109 38.688 1 26.47 27 SER B N 1
ATOM 2683 C CA . SER B 1 27 ? 8.719 26.281 37.938 1 26.47 27 SER B CA 1
ATOM 2684 C C . SER B 1 27 ? 8.422 25.922 36.469 1 26.47 27 SER B C 1
ATOM 2686 O O . SER B 1 27 ? 9.227 25.25 35.812 1 26.47 27 SER B O 1
ATOM 2688 N N . ALA B 1 28 ? 7.172 25.828 36.125 1 30.33 28 ALA B N 1
ATOM 2689 C CA . ALA B 1 28 ? 6.68 25.844 34.75 1 30.33 28 ALA B CA 1
ATOM 2690 C C . ALA B 1 28 ? 7.414 26.891 33.906 1 30.33 28 ALA B C 1
ATOM 2692 O O . ALA B 1 28 ? 7.105 28.078 33.969 1 30.33 28 ALA B O 1
ATOM 2693 N N . ALA B 1 29 ? 8.688 26.812 33.688 1 33.88 29 ALA B N 1
ATOM 2694 C CA . ALA B 1 29 ? 9.289 27.688 32.688 1 33.88 29 ALA B CA 1
ATOM 2695 C C . ALA B 1 29 ? 8.375 27.844 31.469 1 33.88 29 ALA B C 1
ATOM 2697 O O . ALA B 1 29 ? 7.809 26.859 30.984 1 33.88 29 ALA B O 1
ATOM 2698 N N . GLY B 1 30 ? 7.824 29 31.203 1 29.92 30 GLY B N 1
ATOM 2699 C CA . GLY B 1 30 ? 6.98 29.469 30.125 1 29.92 30 GLY B CA 1
ATOM 2700 C C . GLY B 1 30 ? 7.402 28.938 28.766 1 29.92 30 GLY B C 1
ATOM 2701 O O . GLY B 1 30 ? 8.57 29.047 28.391 1 29.92 30 GLY B O 1
ATOM 2702 N N . LEU B 1 31 ? 6.871 27.812 28.359 1 32.06 31 LEU B N 1
ATOM 2703 C CA . LEU B 1 31 ? 6.988 27.438 26.969 1 32.06 31 LEU B CA 1
ATOM 2704 C C . LEU B 1 31 ? 6.91 28.656 26.062 1 32.06 31 LEU B C 1
ATOM 2706 O O . LEU B 1 31 ? 5.875 29.328 26 1 32.06 31 LEU B O 1
ATOM 2710 N N . THR B 1 32 ? 8.047 29.391 25.953 1 32.97 32 THR B N 1
ATOM 2711 C CA . THR B 1 32 ? 8.094 30.453 24.953 1 32.97 32 THR B CA 1
ATOM 2712 C C . THR B 1 32 ? 7.34 30.062 23.688 1 32.97 32 THR B C 1
ATOM 2714 O O . THR B 1 32 ? 7.598 28.984 23.125 1 32.97 32 THR B O 1
ATOM 2717 N N . VAL B 1 33 ? 6.121 30.438 23.609 1 34.59 33 VAL B N 1
ATOM 2718 C CA . VAL B 1 33 ? 5.383 30.406 22.344 1 34.59 33 VAL B CA 1
ATOM 2719 C C . VAL B 1 33 ? 6.305 30.812 21.188 1 34.59 33 VAL B C 1
ATOM 2721 O O . VAL B 1 33 ? 7.066 31.766 21.297 1 34.59 33 VAL B O 1
ATOM 2724 N N . ASP B 1 34 ? 6.809 29.922 20.5 1 37.97 34 ASP B N 1
ATOM 2725 C CA . ASP B 1 34 ? 7.523 30.281 19.281 1 37.97 34 ASP B CA 1
ATOM 2726 C C . ASP B 1 34 ? 6.809 31.391 18.531 1 37.97 34 ASP B C 1
ATOM 2728 O O . ASP B 1 34 ? 5.633 31.266 18.172 1 37.97 34 ASP B O 1
ATOM 2732 N N . PRO B 1 35 ? 7.199 32.688 18.703 1 37.88 35 PRO B N 1
ATOM 2733 C CA . PRO B 1 35 ? 6.582 33.875 18.078 1 37.88 35 PRO B CA 1
ATOM 2734 C C . PRO B 1 35 ? 6.289 33.656 16.594 1 37.88 35 PRO B C 1
ATOM 2736 O O . PRO B 1 35 ? 5.695 34.531 15.953 1 37.88 35 PRO B O 1
ATOM 2739 N N . ALA B 1 36 ? 6.879 32.75 16.031 1 39.91 36 ALA B N 1
ATOM 2740 C CA . ALA B 1 36 ? 6.82 32.781 14.578 1 39.91 36 ALA B CA 1
ATOM 2741 C C . ALA B 1 36 ? 5.383 32.656 14.086 1 39.91 36 ALA B C 1
ATOM 2743 O O . ALA B 1 36 ? 5.137 32.625 12.875 1 39.91 36 ALA B O 1
ATOM 2744 N N . VAL B 1 37 ? 4.48 32.25 14.914 1 41 37 VAL B N 1
ATOM 2745 C CA . VAL B 1 37 ? 3.146 32.219 14.32 1 41 37 VAL B CA 1
ATOM 2746 C C . VAL B 1 37 ? 2.545 33.625 14.344 1 41 37 VAL B C 1
ATOM 2748 O O . VAL B 1 37 ? 2.027 34.062 15.367 1 41 37 VAL B O 1
ATOM 2751 N N . GLY B 1 38 ? 3.205 34.656 13.758 1 35.91 38 GLY B N 1
ATOM 2752 C CA . GLY B 1 38 ? 2.572 35.969 13.609 1 35.91 38 GLY B CA 1
ATOM 2753 C C . GLY B 1 38 ? 1.137 35.875 13.125 1 35.91 38 GLY B C 1
ATOM 2754 O O . GLY B 1 38 ? 0.693 34.812 12.672 1 35.91 38 GLY B O 1
ATOM 2755 N N . PRO B 1 39 ? 0.338 36.938 13.445 1 35.38 39 PRO B N 1
ATOM 2756 C CA . PRO B 1 39 ? -1.049 37.031 12.984 1 35.38 39 PRO B CA 1
ATOM 2757 C C . PRO B 1 39 ? -1.208 36.625 11.523 1 35.38 39 PRO B C 1
ATOM 2759 O O . PRO B 1 39 ? -0.229 36.625 10.773 1 35.38 39 PRO B O 1
ATOM 2762 N N . SER B 1 40 ? -2.436 36.062 11.148 1 38.44 40 SER B N 1
ATOM 2763 C CA . SER B 1 40 ? -2.932 35.75 9.812 1 38.44 40 SER B CA 1
ATOM 2764 C C . SER B 1 40 ? -2.639 36.906 8.836 1 38.44 40 SER B C 1
ATOM 2766 O O . SER B 1 40 ? -3.238 37.969 8.922 1 38.44 40 SER B O 1
ATOM 2768 N N . ALA B 1 41 ? -1.449 37.281 8.625 1 39.62 41 ALA B N 1
ATOM 2769 C CA . ALA B 1 41 ? -1.302 38.219 7.516 1 39.62 41 ALA B CA 1
ATOM 2770 C C . ALA B 1 41 ? -2.352 37.969 6.438 1 39.62 41 ALA B C 1
ATOM 2772 O O . ALA B 1 41 ? -2.822 36.812 6.273 1 39.62 41 ALA B O 1
ATOM 2773 N N . GLU B 1 42 ? -3.061 39.062 6 1 43.16 42 GLU B N 1
ATOM 2774 C CA . GLU B 1 42 ? -4.031 39.062 4.91 1 43.16 42 GLU B CA 1
ATOM 2775 C C . GLU B 1 42 ? -3.613 38.125 3.791 1 43.16 42 GLU B C 1
ATOM 2777 O O . GLU B 1 42 ? -2.562 38.312 3.174 1 43.16 42 GLU B O 1
ATOM 2782 N N . ARG B 1 43 ? -3.871 36.844 3.973 1 52.72 43 ARG B N 1
ATOM 2783 C CA . ARG B 1 43 ? -3.631 35.781 2.979 1 52.72 43 ARG B CA 1
ATOM 2784 C C . ARG B 1 43 ? -4.09 36.25 1.595 1 52.72 43 ARG B C 1
ATOM 2786 O O . ARG B 1 43 ? -5.25 36.625 1.411 1 52.72 43 ARG B O 1
ATOM 2793 N N . PRO B 1 44 ? -3.203 36.75 0.754 1 53.59 44 PRO B N 1
ATOM 2794 C CA . PRO B 1 44 ? -3.779 37.062 -0.555 1 53.59 44 PRO B CA 1
ATOM 2795 C C . PRO B 1 44 ? -4.773 36 -1.032 1 53.59 44 PRO B C 1
ATOM 2797 O O . PRO B 1 44 ? -4.531 34.812 -0.878 1 53.59 44 PRO B O 1
ATOM 2800 N N . ALA B 1 45 ? -6.027 36.562 -1.178 1 59.41 45 ALA B N 1
ATOM 2801 C CA . ALA B 1 45 ? -7.133 35.719 -1.635 1 59.41 45 ALA B CA 1
ATOM 2802 C C . ALA B 1 45 ? -6.754 34.938 -2.896 1 59.41 45 ALA B C 1
ATOM 2804 O O . ALA B 1 45 ? -6.07 35.469 -3.773 1 59.41 45 ALA B O 1
ATOM 2805 N N . ALA B 1 46 ? -6.871 33.625 -2.844 1 69.31 46 ALA B N 1
ATOM 2806 C CA . ALA B 1 46 ? -6.664 32.781 -4.031 1 69.31 46 ALA B CA 1
ATOM 2807 C C . ALA B 1 46 ? -7.387 33.375 -5.238 1 69.31 46 ALA B C 1
ATOM 2809 O O . ALA B 1 46 ? -8.422 34.031 -5.094 1 69.31 46 ALA B O 1
ATOM 2810 N N . ASP B 1 47 ? -6.777 33.438 -6.367 1 86 47 ASP B N 1
ATOM 2811 C CA . ASP B 1 47 ? -7.402 33.75 -7.648 1 86 47 ASP B CA 1
ATOM 2812 C C . ASP B 1 47 ? -8.781 33.125 -7.762 1 86 47 ASP B C 1
ATOM 2814 O O . ASP B 1 47 ? -8.898 31.891 -7.695 1 86 47 ASP B O 1
ATOM 2818 N N . PRO B 1 48 ? -9.82 33.969 -7.828 1 91.94 48 PRO B N 1
ATOM 2819 C CA . PRO B 1 48 ? -11.18 33.438 -7.906 1 91.94 48 PRO B CA 1
ATOM 2820 C C . PRO B 1 48 ? -11.352 32.406 -9.008 1 91.94 48 PRO B C 1
ATOM 2822 O O . PRO B 1 48 ? -12.164 31.484 -8.875 1 91.94 48 PRO B O 1
ATOM 2825 N N . ALA B 1 49 ? -10.594 32.531 -10.031 1 94.81 49 ALA B N 1
ATOM 2826 C CA . ALA B 1 49 ? -10.68 31.562 -11.117 1 94.81 49 ALA B CA 1
ATOM 2827 C C . ALA B 1 49 ? -10.188 30.188 -10.672 1 94.81 49 ALA B C 1
ATOM 2829 O O . ALA B 1 49 ? -10.75 29.156 -11.062 1 94.81 49 ALA B O 1
ATOM 2830 N N . VAL B 1 50 ? -9.195 30.188 -9.883 1 97.31 50 VAL B N 1
ATOM 2831 C CA . VAL B 1 50 ? -8.672 28.938 -9.359 1 97.31 50 VAL B CA 1
ATOM 2832 C C . VAL B 1 50 ? -9.688 28.297 -8.43 1 97.31 50 VAL B C 1
ATOM 2834 O O . VAL B 1 50 ? -9.953 27.094 -8.516 1 97.31 50 VAL B O 1
ATOM 2837 N N . VAL B 1 51 ? -10.289 29.047 -7.637 1 97.25 51 VAL B N 1
ATOM 2838 C CA . VAL B 1 51 ? -11.281 28.562 -6.684 1 97.25 51 VAL B CA 1
ATOM 2839 C C . VAL B 1 51 ? -12.477 27.984 -7.438 1 97.25 51 VAL B C 1
ATOM 2841 O O . VAL B 1 51 ? -12.992 26.922 -7.074 1 97.25 51 VAL B O 1
ATOM 2844 N N . ALA B 1 52 ? -12.891 28.656 -8.508 1 97.75 52 ALA B N 1
ATOM 2845 C CA . ALA B 1 52 ? -14.008 28.172 -9.32 1 97.75 52 ALA B CA 1
ATOM 2846 C C . ALA B 1 52 ? -13.664 26.828 -9.977 1 97.75 52 ALA B C 1
ATOM 2848 O O . ALA B 1 52 ? -14.516 25.938 -10.062 1 97.75 52 ALA B O 1
ATOM 2849 N N . THR B 1 53 ? -12.477 26.734 -10.406 1 98.44 53 THR B N 1
ATOM 2850 C CA . THR B 1 53 ? -12.031 25.484 -11.023 1 98.44 53 THR B CA 1
ATOM 2851 C C . THR B 1 53 ? -12.039 24.344 -10 1 98.44 53 THR B C 1
ATOM 2853 O O . THR B 1 53 ? -12.492 23.234 -10.297 1 98.44 53 THR B O 1
ATOM 2856 N N . LEU B 1 54 ? -11.539 24.609 -8.797 1 98.69 54 LEU B N 1
ATOM 2857 C CA . LEU B 1 54 ? -11.523 23.609 -7.734 1 98.69 54 LEU B CA 1
ATOM 2858 C C . LEU B 1 54 ? -12.945 23.156 -7.398 1 98.69 54 LEU B C 1
ATOM 2860 O O . LEU B 1 54 ? -13.203 21.953 -7.305 1 98.69 54 LEU B O 1
ATOM 2864 N N . ARG B 1 55 ? -13.828 24.094 -7.309 1 98.38 55 ARG B N 1
ATOM 2865 C CA . ARG B 1 55 ? -15.219 23.766 -7.004 1 98.38 55 ARG B CA 1
ATOM 2866 C C . ARG B 1 55 ? -15.852 22.969 -8.133 1 98.38 55 ARG B C 1
ATOM 2868 O O . ARG B 1 55 ? -16.672 22.078 -7.887 1 98.38 55 ARG B O 1
ATOM 2875 N N . GLY B 1 56 ? -15.492 23.281 -9.352 1 98.69 56 GLY B N 1
ATOM 2876 C CA . GLY B 1 56 ? -15.977 22.547 -10.5 1 98.69 56 GLY B CA 1
ATOM 2877 C C . GLY B 1 56 ? -15.523 21.094 -10.508 1 98.69 56 GLY B C 1
ATOM 2878 O O . GLY B 1 56 ? -16.312 20.188 -10.781 1 98.69 56 GLY B O 1
ATOM 2879 N N . ILE B 1 57 ? -14.273 20.875 -10.172 1 98.69 57 ILE B N 1
ATOM 2880 C CA . ILE B 1 57 ? -13.727 19.516 -10.109 1 98.69 57 ILE B CA 1
ATOM 2881 C C . ILE B 1 57 ? -14.469 18.703 -9.055 1 98.69 57 ILE B C 1
ATOM 2883 O O . ILE B 1 57 ? -14.852 17.562 -9.289 1 98.69 57 ILE B O 1
ATOM 2887 N N . ALA B 1 58 ? -14.672 19.312 -7.879 1 98.75 58 ALA B N 1
ATOM 2888 C CA . ALA B 1 58 ? -15.375 18.641 -6.797 1 98.75 58 ALA B CA 1
ATOM 2889 C C . ALA B 1 58 ? -16.797 18.297 -7.207 1 98.75 58 ALA B C 1
ATOM 2891 O O . ALA B 1 58 ? -17.266 17.172 -6.977 1 98.75 58 ALA B O 1
ATOM 2892 N N . ARG B 1 59 ? -17.5 19.203 -7.859 1 98.31 59 ARG B N 1
ATOM 2893 C CA . ARG B 1 59 ? -18.859 18.984 -8.312 1 98.31 59 ARG B CA 1
ATOM 2894 C C . ARG B 1 59 ? -18.922 17.844 -9.32 1 98.31 59 ARG B C 1
ATOM 2896 O O . ARG B 1 59 ? -19.766 16.953 -9.203 1 98.31 59 ARG B O 1
ATOM 2903 N N . ASP B 1 60 ? -18.078 17.844 -10.258 1 98.38 60 ASP B N 1
ATOM 2904 C CA . ASP B 1 60 ? -18.062 16.844 -11.312 1 98.38 60 ASP B CA 1
ATOM 2905 C C . ASP B 1 60 ? -17.781 15.453 -10.75 1 98.38 60 ASP B C 1
ATOM 2907 O O . ASP B 1 60 ? -18.297 14.453 -11.258 1 98.38 60 ASP B O 1
ATOM 2911 N N . ALA B 1 61 ? -17 15.414 -9.664 1 98.06 61 ALA B N 1
ATOM 2912 C CA . ALA B 1 61 ? -16.625 14.141 -9.062 1 98.06 61 ALA B CA 1
ATOM 2913 C C . ALA B 1 61 ? -17.656 13.688 -8.039 1 98.06 61 ALA B C 1
ATOM 2915 O O . ALA B 1 61 ? -17.594 12.562 -7.531 1 98.06 61 ALA B O 1
ATOM 2916 N N . GLY B 1 62 ? -18.578 14.516 -7.711 1 98.38 62 GLY B N 1
ATOM 2917 C CA . GLY B 1 62 ? -19.609 14.188 -6.738 1 98.38 62 GLY B CA 1
ATOM 2918 C C . GLY B 1 62 ? -19.094 14.172 -5.309 1 98.38 62 GLY B C 1
ATOM 2919 O O . GLY B 1 62 ? -19.438 13.273 -4.535 1 98.38 62 GLY B O 1
ATOM 2920 N N . VAL B 1 63 ? -18.234 15.164 -5.008 1 98.62 63 VAL B N 1
ATOM 2921 C CA . VAL B 1 63 ? -17.703 15.227 -3.648 1 98.62 63 VAL B CA 1
ATOM 2922 C C . VAL B 1 63 ? -17.828 16.656 -3.115 1 98.62 63 VAL B C 1
ATOM 2924 O O . VAL B 1 63 ? -17.906 17.609 -3.893 1 98.62 63 VAL B O 1
ATOM 2927 N N . THR B 1 64 ? -17.953 16.797 -1.812 1 98.44 64 THR B N 1
ATOM 2928 C CA . THR B 1 64 ? -17.547 18.031 -1.148 1 98.44 64 THR B CA 1
ATOM 2929 C C . THR B 1 64 ? -16.047 18.031 -0.869 1 98.44 64 THR B C 1
ATOM 2931 O O . THR B 1 64 ? -15.484 17 -0.481 1 98.44 64 THR B O 1
ATOM 2934 N N . ALA B 1 65 ? -15.422 19.172 -1.097 1 98.75 65 ALA B N 1
ATOM 2935 C CA . ALA B 1 65 ? -13.969 19.219 -0.936 1 98.75 65 ALA B CA 1
ATOM 2936 C C . ALA B 1 65 ? -13.547 20.453 -0.135 1 98.75 65 ALA B C 1
ATOM 2938 O O . ALA B 1 65 ? -14.102 21.547 -0.313 1 98.75 65 ALA B O 1
ATOM 2939 N N . ARG B 1 66 ? -12.719 20.281 0.824 1 98.88 66 ARG B N 1
ATOM 2940 C CA . ARG B 1 66 ? -11.914 21.328 1.457 1 98.88 66 ARG B CA 1
ATOM 2941 C C . ARG B 1 66 ? -10.453 21.234 1.039 1 98.88 66 ARG B C 1
ATOM 2943 O O . ARG B 1 66 ? -9.852 20.156 1.124 1 98.88 66 ARG B O 1
ATOM 2950 N N . VAL B 1 67 ? -9.93 22.281 0.545 1 98.88 67 VAL B N 1
ATOM 2951 C CA . VAL B 1 67 ? -8.594 22.266 -0.041 1 98.88 67 VAL B CA 1
ATOM 2952 C C . VAL B 1 67 ? -7.742 23.375 0.578 1 98.88 67 VAL B C 1
ATOM 2954 O O . VAL B 1 67 ? -8.219 24.484 0.797 1 98.88 67 VAL B O 1
ATOM 2957 N N . HIS B 1 68 ? -6.566 23.078 0.936 1 98.81 68 HIS B N 1
ATOM 2958 C CA . HIS B 1 68 ? -5.559 24.031 1.378 1 98.81 68 HIS B CA 1
ATOM 2959 C C . HIS B 1 68 ? -4.191 23.703 0.791 1 98.81 68 HIS B C 1
ATOM 2961 O O . HIS B 1 68 ? -3.641 22.641 1.044 1 98.81 68 HIS B O 1
ATOM 2967 N N . ALA B 1 69 ? -3.654 24.531 -0.006 1 98.81 69 ALA B N 1
ATOM 2968 C CA . ALA B 1 69 ? -2.277 24.453 -0.487 1 98.81 69 ALA B CA 1
ATOM 2969 C C . ALA B 1 69 ? -1.472 25.688 -0.052 1 98.81 69 ALA B C 1
ATOM 2971 O O . ALA B 1 69 ? -1.984 26.797 -0.056 1 98.81 69 ALA B O 1
ATOM 2972 N N . THR B 1 70 ? -0.241 25.438 0.368 1 98.06 70 THR B N 1
ATOM 2973 C CA . THR B 1 70 ? 0.581 26.547 0.852 1 98.06 70 THR B CA 1
ATOM 2974 C C . THR B 1 70 ? 2.061 26.266 0.602 1 98.06 70 THR B C 1
ATOM 2976 O O . THR B 1 70 ? 2.5 25.125 0.66 1 98.06 70 THR B O 1
ATOM 2979 N N . ARG B 1 71 ? 2.758 27.266 0.273 1 97.25 71 ARG B N 1
ATOM 2980 C CA . ARG B 1 71 ? 4.211 27.141 0.197 1 97.25 71 ARG B CA 1
ATOM 2981 C C . ARG B 1 71 ? 4.812 26.938 1.583 1 97.25 71 ARG B C 1
ATOM 2983 O O . ARG B 1 71 ? 4.508 27.688 2.512 1 97.25 71 ARG B O 1
ATOM 2990 N N . LEU B 1 72 ? 5.613 25.922 1.691 1 97.12 72 LEU B N 1
ATOM 2991 C CA . LEU B 1 72 ? 6.211 25.609 2.982 1 97.12 72 LEU B CA 1
ATOM 2992 C C . LEU B 1 72 ? 7.543 26.312 3.158 1 97.12 72 LEU B C 1
ATOM 2994 O O . LEU B 1 72 ? 7.988 26.547 4.285 1 97.12 72 LEU B O 1
ATOM 2998 N N . THR B 1 73 ? 8.195 26.578 2.111 1 94.38 73 THR B N 1
ATOM 2999 C CA . THR B 1 73 ? 9.445 27.312 2.111 1 94.38 73 THR B CA 1
ATOM 3000 C C . THR B 1 73 ? 9.367 28.516 1.156 1 94.38 73 THR B C 1
ATOM 3002 O O . THR B 1 73 ? 8.547 28.516 0.24 1 94.38 73 THR B O 1
ATOM 3005 N N . GLY B 1 74 ? 10.164 29.547 1.443 1 92.25 74 GLY B N 1
ATOM 3006 C CA . GLY B 1 74 ? 10.148 30.719 0.58 1 92.25 74 GLY B CA 1
ATOM 3007 C C . GLY B 1 74 ? 9.023 31.688 0.903 1 92.25 74 GLY B C 1
ATOM 3008 O O . GLY B 1 74 ? 8.484 31.656 2.008 1 92.25 74 GLY B O 1
ATOM 3009 N N . PRO B 1 75 ? 8.664 32.625 -0.077 1 94.12 75 PRO B N 1
ATOM 3010 C CA . PRO B 1 75 ? 7.605 33.625 0.147 1 94.12 75 PRO B CA 1
ATOM 3011 C C . PRO B 1 75 ? 6.23 32.969 0.336 1 94.12 75 PRO B C 1
ATOM 3013 O O . PRO B 1 75 ? 5.91 32 -0.333 1 94.12 75 PRO B O 1
ATOM 3016 N N . PRO B 1 76 ? 5.52 33.562 1.195 1 94.19 76 PRO B N 1
ATOM 3017 C CA . PRO B 1 76 ? 4.219 32.938 1.492 1 94.19 76 PRO B CA 1
ATOM 3018 C C . PRO B 1 76 ? 3.283 32.938 0.286 1 94.19 76 PRO B C 1
ATOM 3020 O O . PRO B 1 76 ? 3.375 33.812 -0.578 1 94.19 76 PRO B O 1
ATOM 3023 N N . GLY B 1 77 ? 2.461 31.922 0.109 1 95.62 77 GLY B N 1
ATOM 3024 C CA . GLY B 1 77 ? 1.385 31.719 -0.85 1 95.62 77 GLY B CA 1
ATOM 3025 C C . GLY B 1 77 ? 0.422 30.625 -0.445 1 95.62 77 GLY B C 1
ATOM 3026 O O . GLY B 1 77 ? 0.831 29.609 0.132 1 95.62 77 GLY B O 1
ATOM 3027 N N . THR B 1 78 ? -0.884 30.969 -0.712 1 97.38 78 THR B N 1
ATOM 3028 C CA . THR B 1 78 ? -1.89 30 -0.304 1 97.38 78 THR B CA 1
ATOM 3029 C C . THR B 1 78 ? -3.039 29.953 -1.307 1 97.38 78 THR B C 1
ATOM 3031 O O . THR B 1 78 ? -3.4 30.984 -1.891 1 97.38 78 THR B O 1
ATOM 3034 N N . VAL B 1 79 ? -3.521 28.812 -1.601 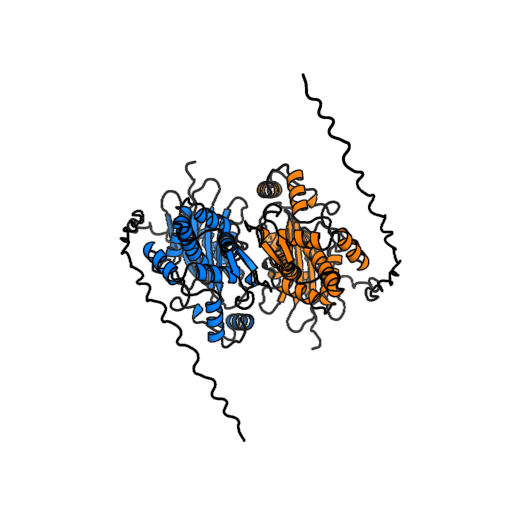1 98.12 79 VAL B N 1
ATOM 3035 C CA . VAL B 1 79 ? -4.785 28.547 -2.281 1 98.12 79 VAL B CA 1
ATOM 3036 C C . VAL B 1 79 ? -5.691 27.703 -1.381 1 98.12 79 VAL B C 1
ATOM 3038 O O . VAL B 1 79 ? -5.277 26.672 -0.866 1 98.12 79 VAL B O 1
ATOM 3041 N N . ALA B 1 80 ? -6.922 28.203 -1.155 1 98.06 80 ALA B N 1
ATOM 3042 C CA . ALA B 1 80 ? -7.773 27.484 -0.217 1 98.06 80 ALA B CA 1
ATOM 3043 C C . ALA B 1 80 ? -9.234 27.516 -0.66 1 98.06 80 ALA B C 1
ATOM 3045 O O . ALA B 1 80 ? -9.672 28.469 -1.289 1 98.06 80 ALA B O 1
ATOM 3046 N N . VAL B 1 81 ? -9.891 26.484 -0.408 1 97.94 81 VAL B N 1
ATOM 3047 C CA . VAL B 1 81 ? -11.344 26.344 -0.509 1 97.94 81 VAL B CA 1
ATOM 3048 C C . VAL B 1 81 ? -11.906 25.781 0.796 1 97.94 81 VAL B C 1
ATOM 3050 O O . VAL B 1 81 ? -11.633 24.641 1.153 1 97.94 81 VAL B O 1
ATOM 3053 N N . ASP B 1 82 ? -12.711 26.609 1.592 1 97.75 82 ASP B N 1
ATOM 3054 C CA . ASP B 1 82 ? -13.391 26.188 2.811 1 97.75 82 ASP B CA 1
ATOM 3055 C C . ASP B 1 82 ? -12.422 25.516 3.779 1 97.75 82 ASP B C 1
ATOM 3057 O O . ASP B 1 82 ? -12.727 24.469 4.34 1 97.75 82 ASP B O 1
ATOM 3061 N N . ASP B 1 83 ? -11.18 26.062 3.928 1 98.12 83 ASP B N 1
ATOM 3062 C CA . ASP B 1 83 ? -10.117 25.344 4.625 1 98.12 83 ASP B CA 1
ATOM 3063 C C . ASP B 1 83 ? -10.203 25.578 6.133 1 98.12 83 ASP B C 1
ATOM 3065 O O . ASP B 1 83 ? -9.328 25.141 6.883 1 98.12 83 ASP B O 1
ATOM 3069 N N . THR B 1 84 ? -11.32 26.234 6.637 1 98.06 84 THR B N 1
ATOM 3070 C CA . THR B 1 84 ? -11.492 26.469 8.07 1 98.06 84 THR B CA 1
ATOM 3071 C C . THR B 1 84 ? -12.594 25.578 8.625 1 98.06 84 THR B C 1
ATOM 3073 O O . THR B 1 84 ? -12.828 25.547 9.836 1 98.06 84 THR B O 1
ATOM 3076 N N . GLU B 1 85 ? -13.258 24.828 7.785 1 98.06 85 GLU B N 1
ATOM 3077 C CA . GLU B 1 85 ? -14.352 23.969 8.219 1 98.06 85 GLU B CA 1
ATOM 3078 C C . GLU B 1 85 ? -13.828 22.656 8.789 1 98.06 85 GLU B C 1
ATOM 3080 O O . GLU B 1 85 ? -13.062 21.953 8.125 1 98.06 85 GLU B O 1
ATOM 3085 N N . PRO B 1 86 ? -14.234 22.344 10.055 1 98.5 86 PRO B N 1
ATOM 3086 C CA . PRO B 1 86 ? -13.805 21.062 10.609 1 98.5 86 PRO B CA 1
ATOM 3087 C C . PRO B 1 86 ? -14.391 19.859 9.859 1 98.5 86 PRO B C 1
ATOM 3089 O O . PRO B 1 86 ? -15.555 19.891 9.453 1 98.5 86 PRO B O 1
ATOM 3092 N N . VAL B 1 87 ? -13.5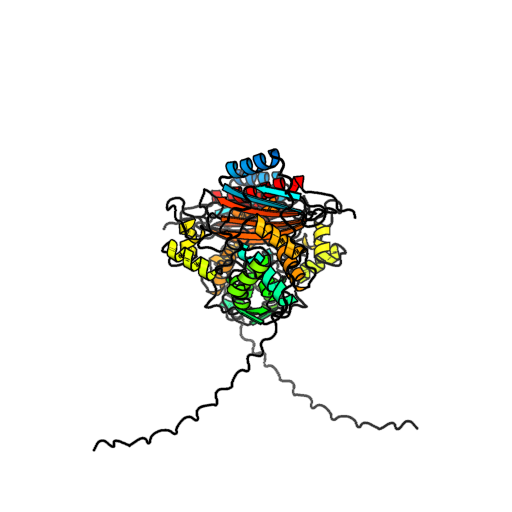62 18.906 9.586 1 98.56 87 VAL B N 1
ATOM 3093 C CA . VAL B 1 87 ? -13.914 17.672 8.906 1 98.56 87 VAL B CA 1
ATOM 3094 C C . VAL B 1 87 ? -13.398 16.484 9.703 1 98.56 87 VAL B C 1
ATOM 3096 O O . VAL B 1 87 ? -12.359 16.562 10.359 1 98.56 87 VAL B O 1
ATOM 3099 N N . ALA B 1 88 ? -14.227 15.406 9.781 1 98.75 88 ALA B N 1
ATOM 3100 C CA . ALA B 1 88 ? -13.672 14.141 10.25 1 98.75 88 ALA B CA 1
ATOM 3101 C C . ALA B 1 88 ? -12.539 13.672 9.344 1 98.75 88 ALA B C 1
ATOM 3103 O O . ALA B 1 88 ? -12.695 13.609 8.125 1 98.75 88 ALA B O 1
ATOM 3104 N N . VAL B 1 89 ? -11.406 13.266 9.961 1 98.69 89 VAL B N 1
ATOM 3105 C CA . VAL B 1 89 ? -10.219 13.195 9.117 1 98.69 89 VAL B CA 1
ATOM 3106 C C . VAL B 1 89 ? -9.773 11.742 8.977 1 98.69 89 VAL B C 1
ATOM 3108 O O . VAL B 1 89 ? -8.781 11.461 8.297 1 98.69 89 VAL B O 1
ATOM 3111 N N . ALA B 1 90 ? -10.5 10.82 9.57 1 97.69 90 ALA B N 1
ATOM 3112 C CA . ALA B 1 90 ? -10.109 9.422 9.5 1 97.69 90 ALA B CA 1
ATOM 3113 C C . ALA B 1 90 ? -8.633 9.242 9.859 1 97.69 90 ALA B C 1
ATOM 3115 O O . ALA B 1 90 ? -8.172 9.766 10.875 1 97.69 90 ALA B O 1
ATOM 3116 N N . SER B 1 91 ? -7.855 8.5 9.055 1 97.12 91 SER B N 1
ATOM 3117 C CA . SER B 1 91 ? -6.48 8.141 9.391 1 97.12 91 SER B CA 1
ATOM 3118 C C . SER B 1 91 ? -5.551 9.344 9.289 1 97.12 91 SER B C 1
ATOM 3120 O O . SER B 1 91 ? -4.383 9.273 9.672 1 97.12 91 SER B O 1
ATOM 3122 N N . LEU B 1 92 ? -5.98 10.469 8.875 1 98.56 92 LEU B N 1
ATOM 3123 C CA . LEU B 1 92 ? -5.109 11.633 8.828 1 98.56 92 LEU B CA 1
ATOM 3124 C C . LEU B 1 92 ? -4.77 12.117 10.234 1 98.56 92 LEU B C 1
ATOM 3126 O O . LEU B 1 92 ? -3.855 12.93 10.414 1 98.56 92 LEU B O 1
ATOM 3130 N N . TYR B 1 93 ? -5.496 11.617 11.281 1 98.69 93 TYR B N 1
ATOM 3131 C CA . TYR B 1 93 ? -5.137 11.984 12.648 1 98.69 93 TYR B CA 1
ATOM 3132 C C . TYR B 1 93 ? -3.707 11.562 12.961 1 98.69 93 TYR B C 1
ATOM 3134 O O . TYR B 1 93 ? -3.08 12.109 13.875 1 98.69 93 TYR B O 1
ATOM 3142 N N . LYS B 1 94 ? -3.203 10.648 12.18 1 98.62 94 LYS B N 1
ATOM 3143 C CA . LYS B 1 94 ? -1.868 10.102 12.414 1 98.62 94 LYS B CA 1
ATOM 3144 C C . LYS B 1 94 ? -0.79 11.141 12.109 1 98.62 94 LYS B C 1
ATOM 3146 O O . LYS B 1 94 ? 0.338 11.031 12.594 1 98.62 94 LYS B O 1
ATOM 3151 N N . LEU B 1 95 ? -1.119 12.109 11.297 1 98.88 95 LEU B N 1
ATOM 3152 C CA . LEU B 1 95 ? -0.148 13.133 10.922 1 98.88 95 LEU B CA 1
ATOM 3153 C C . LEU B 1 95 ? 0.136 14.062 12.094 1 98.88 95 LEU B C 1
ATOM 3155 O O . LEU B 1 95 ? 1.282 14.188 12.539 1 98.88 95 LEU B O 1
ATOM 3159 N N . PRO B 1 96 ? -0.88 14.695 12.719 1 98.88 96 PRO B N 1
ATOM 3160 C CA . PRO B 1 96 ? -0.582 15.508 13.898 1 98.88 96 PRO B CA 1
ATOM 3161 C C . PRO B 1 96 ? -0.054 14.68 15.07 1 98.88 96 PRO B C 1
ATOM 3163 O O . PRO B 1 96 ? 0.75 15.172 15.867 1 98.88 96 PRO B O 1
ATOM 3166 N N . LEU B 1 97 ? -0.471 13.438 15.172 1 98.88 97 LEU B N 1
ATOM 3167 C CA . LEU B 1 97 ? 0.063 12.547 16.203 1 98.88 97 LEU B CA 1
ATOM 3168 C C . LEU B 1 97 ? 1.565 12.352 16.016 1 98.88 97 LEU B C 1
ATOM 3170 O O . LEU B 1 97 ? 2.32 12.398 17 1 98.88 97 LEU B O 1
ATOM 3174 N N . ALA B 1 98 ? 1.988 12.164 14.812 1 98.88 98 ALA B N 1
ATOM 3175 C CA . ALA B 1 98 ? 3.408 11.984 14.516 1 98.88 98 ALA B CA 1
ATOM 3176 C C . ALA B 1 98 ? 4.195 13.258 14.828 1 98.88 98 ALA B C 1
ATOM 3178 O O . ALA B 1 98 ? 5.324 13.188 15.328 1 98.88 98 ALA B O 1
ATOM 3179 N N . LEU B 1 99 ? 3.648 14.414 14.508 1 98.81 99 LEU B N 1
ATOM 3180 C CA . LEU B 1 99 ? 4.289 15.68 14.852 1 98.81 99 LEU B CA 1
ATOM 3181 C C . LEU B 1 99 ? 4.508 15.781 16.359 1 98.81 99 LEU B C 1
ATOM 3183 O O . LEU B 1 99 ? 5.613 16.094 16.812 1 98.81 99 LEU B O 1
ATOM 3187 N N . VAL B 1 100 ? 3.49 15.477 17.141 1 98.81 100 VAL B N 1
ATOM 3188 C CA . VAL B 1 100 ? 3.564 15.586 18.594 1 98.81 100 VAL B CA 1
ATOM 3189 C C . VAL B 1 100 ? 4.582 14.578 19.141 1 98.81 100 VAL B C 1
ATOM 3191 O O . VAL B 1 100 ? 5.383 14.914 20.016 1 98.81 100 VAL B O 1
ATOM 3194 N N . TRP B 1 101 ? 4.574 13.359 18.625 1 98.88 101 TRP B N 1
ATOM 3195 C CA . TRP B 1 101 ? 5.574 12.367 19 1 98.88 101 TRP B CA 1
ATOM 3196 C C . TRP B 1 101 ? 6.984 12.891 18.781 1 98.88 101 TRP B C 1
ATOM 3198 O O . TRP B 1 101 ? 7.844 12.797 19.656 1 98.88 101 TRP B O 1
ATOM 3208 N N . ALA B 1 102 ? 7.199 13.461 17.562 1 98.88 102 ALA B N 1
ATOM 3209 C CA . ALA B 1 102 ? 8.523 13.977 17.219 1 98.88 102 ALA B CA 1
ATOM 3210 C C . ALA B 1 102 ? 8.938 15.094 18.172 1 98.88 102 ALA B C 1
ATOM 3212 O O . ALA B 1 102 ? 10.102 15.172 18.578 1 98.88 102 ALA B O 1
ATOM 3213 N N . ASP B 1 103 ? 7.988 15.953 18.531 1 98.5 103 ASP B N 1
ATOM 3214 C CA . ASP B 1 103 ? 8.258 17.016 19.5 1 98.5 103 ASP B CA 1
ATOM 3215 C C . ASP B 1 103 ? 8.695 16.438 20.844 1 98.5 103 ASP B C 1
ATOM 3217 O O . ASP B 1 103 ? 9.641 16.938 21.453 1 98.5 103 ASP B O 1
ATOM 3221 N N . PHE B 1 104 ? 8.016 15.414 21.297 1 98.56 104 PHE B N 1
ATOM 3222 C CA . PHE B 1 104 ? 8.305 14.82 22.594 1 98.56 104 PHE B CA 1
ATOM 3223 C C . PHE B 1 104 ? 9.656 14.109 22.578 1 98.56 104 PHE B C 1
ATOM 3225 O O . PHE B 1 104 ? 10.383 14.125 23.562 1 98.56 104 PHE B O 1
ATOM 3232 N N . VAL B 1 105 ? 9.945 13.5 21.469 1 98.56 105 VAL B N 1
ATOM 3233 C CA . VAL B 1 105 ? 11.25 12.867 21.344 1 98.56 105 VAL B CA 1
ATOM 3234 C C . VAL B 1 105 ? 12.344 13.938 21.359 1 98.56 105 VAL B C 1
ATOM 3236 O O . VAL B 1 105 ? 13.359 13.789 22.031 1 98.56 105 VAL B O 1
ATOM 3239 N N . ALA B 1 106 ? 12.156 15.008 20.641 1 97.88 106 ALA B N 1
ATOM 3240 C CA . ALA B 1 106 ? 13.125 16.094 20.578 1 97.88 106 ALA B CA 1
ATOM 3241 C C . ALA B 1 106 ? 13.352 16.703 21.953 1 97.88 106 ALA B C 1
ATOM 3243 O O . ALA B 1 106 ? 14.461 17.125 22.281 1 97.88 106 ALA B O 1
ATOM 3244 N N . ALA B 1 107 ? 12.344 16.734 22.766 1 97.12 107 ALA B N 1
ATOM 3245 C CA . ALA B 1 107 ? 12.406 17.328 24.094 1 97.12 107 ALA B CA 1
ATOM 3246 C C . ALA B 1 107 ? 12.961 16.328 25.109 1 97.12 107 ALA B C 1
ATOM 3248 O O . ALA B 1 107 ? 13.227 16.688 26.266 1 97.12 107 ALA B O 1
ATOM 3249 N N . GLY B 1 108 ? 13.023 15.102 24.734 1 97.62 108 GLY B N 1
ATOM 3250 C CA . GLY B 1 108 ? 13.562 14.086 25.625 1 97.62 108 GLY B CA 1
ATOM 3251 C C . GLY B 1 108 ? 12.5 13.422 26.469 1 97.62 108 GLY B C 1
ATOM 3252 O O . GLY B 1 108 ? 12.82 12.609 27.344 1 97.62 108 GLY B O 1
ATOM 3253 N N . ASP B 1 109 ? 11.242 13.688 26.219 1 97.88 109 ASP B N 1
ATOM 3254 C CA . ASP B 1 109 ? 10.133 13.109 26.984 1 97.88 109 ASP B CA 1
ATOM 3255 C C . ASP B 1 109 ? 9.852 11.68 26.547 1 97.88 109 ASP B C 1
ATOM 3257 O O . ASP B 1 109 ? 9.281 10.891 27.312 1 97.88 109 ASP B O 1
ATOM 3261 N N . LEU B 1 110 ? 10.219 11.312 25.328 1 98.38 110 LEU B N 1
ATOM 3262 C CA . LEU B 1 110 ? 10.117 9.969 24.766 1 98.38 110 LEU B CA 1
ATOM 3263 C C . LEU B 1 110 ? 11.406 9.578 24.062 1 98.38 110 LEU B C 1
ATOM 3265 O O . LEU B 1 110 ? 12.219 10.445 23.703 1 98.38 110 LEU B O 1
ATOM 3269 N N . SER B 1 111 ? 11.609 8.32 23.969 1 98.44 111 SER B N 1
ATOM 3270 C CA . SER B 1 111 ? 12.758 7.824 23.203 1 98.44 111 SER B CA 1
ATOM 3271 C C . SER B 1 111 ? 12.32 7.223 21.875 1 98.44 111 SER B C 1
ATOM 3273 O O . SER B 1 111 ? 11.359 6.449 21.828 1 98.44 111 SER B O 1
ATOM 3275 N N . ALA B 1 112 ? 13.039 7.594 20.812 1 98.31 112 ALA B N 1
ATOM 3276 C CA . ALA B 1 112 ? 12.688 7.125 19.484 1 98.31 112 ALA B CA 1
ATOM 3277 C C . ALA B 1 112 ? 12.852 5.613 19.359 1 98.31 112 ALA B C 1
ATOM 3279 O O . ALA B 1 112 ? 12.164 4.965 18.562 1 98.31 112 ALA B O 1
ATOM 3280 N N . ASP B 1 113 ? 13.727 5.051 20.203 1 97.81 113 ASP B N 1
ATOM 3281 C CA . ASP B 1 113 ? 14.039 3.637 20.031 1 97.81 113 ASP B CA 1
ATOM 3282 C C . ASP B 1 113 ? 13.43 2.807 21.172 1 97.81 113 ASP B C 1
ATOM 3284 O O . ASP B 1 113 ? 13.727 1.618 21.297 1 97.81 113 ASP B O 1
ATOM 3288 N N . GLN B 1 114 ? 12.586 3.406 22.016 1 98.31 114 GLN B N 1
ATOM 3289 C CA . GLN B 1 114 ? 11.961 2.611 23.062 1 98.31 114 GLN B CA 1
ATOM 3290 C C . GLN B 1 114 ? 11.055 1.531 22.469 1 98.31 114 GLN B C 1
ATOM 3292 O O . GLN B 1 114 ? 10.406 1.749 21.453 1 98.31 114 GLN B O 1
ATOM 3297 N N . PRO B 1 115 ? 11.039 0.362 23.141 1 98 115 PRO B N 1
ATOM 3298 C CA . PRO B 1 115 ? 10.211 -0.738 22.641 1 98 115 PRO B CA 1
ATOM 3299 C C . PRO B 1 115 ? 8.719 -0.474 22.797 1 98 115 PRO B C 1
ATOM 3301 O O . PRO B 1 115 ? 8.289 0.102 23.812 1 98 115 PRO B O 1
ATOM 3304 N N . VAL B 1 116 ? 7.992 -0.812 21.766 1 98.06 116 VAL B N 1
ATOM 3305 C CA . VAL B 1 116 ? 6.535 -0.771 21.75 1 98.06 116 VAL B CA 1
ATOM 3306 C C . VAL B 1 116 ? 5.98 -2.154 21.422 1 98.06 116 VAL B C 1
ATOM 3308 O O . VAL B 1 116 ? 6.223 -2.68 20.328 1 98.06 1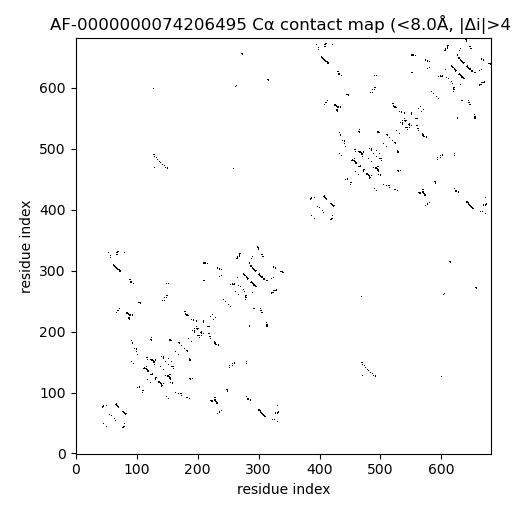16 VAL B O 1
ATOM 3311 N N . ARG B 1 117 ? 5.23 -2.695 22.328 1 96.38 117 ARG B N 1
ATOM 3312 C CA . ARG B 1 117 ? 4.613 -4 22.125 1 96.38 117 ARG B CA 1
ATOM 3313 C C . ARG B 1 117 ? 3.258 -3.859 21.438 1 96.38 117 ARG B C 1
ATOM 3315 O O . ARG B 1 117 ? 2.463 -2.988 21.781 1 96.38 117 ARG B O 1
ATOM 3322 N N . LEU B 1 118 ? 3.07 -4.672 20.422 1 96.19 118 LEU B N 1
ATOM 3323 C CA . LEU B 1 118 ? 1.807 -4.742 19.703 1 96.19 118 LEU B CA 1
ATOM 3324 C C . LEU B 1 118 ? 1.19 -6.133 19.812 1 96.19 118 LEU B C 1
ATOM 3326 O O . LEU B 1 118 ? 1.374 -6.973 18.922 1 96.19 118 LEU B O 1
ATOM 3330 N N . PRO B 1 119 ? 0.398 -6.297 20.859 1 94.44 119 PRO B N 1
ATOM 3331 C CA . PRO B 1 119 ? -0.201 -7.617 21.062 1 94.44 119 PRO B CA 1
ATOM 3332 C C . PRO B 1 119 ? -1.261 -7.957 20.016 1 94.44 119 PRO B C 1
ATOM 3334 O O . PRO B 1 119 ? -2.021 -7.082 19.594 1 94.44 119 PRO B O 1
ATOM 3337 N N . ALA B 1 120 ? -1.297 -9.242 19.656 1 92.31 120 ALA B N 1
ATOM 3338 C CA . ALA B 1 120 ? -2.217 -9.688 18.625 1 92.31 120 ALA B CA 1
ATOM 3339 C C . ALA B 1 120 ? -3.664 -9.602 19.094 1 92.31 120 ALA B C 1
ATOM 3341 O O . ALA B 1 120 ? -4.555 -9.227 18.328 1 92.31 120 ALA B O 1
ATOM 3342 N N . HIS B 1 121 ? -3.986 -9.852 20.234 1 87.31 121 HIS B N 1
ATOM 3343 C CA . HIS B 1 121 ? -5.348 -10.039 20.734 1 87.31 121 HIS B CA 1
ATOM 3344 C C . HIS B 1 121 ? -6.062 -8.703 20.891 1 87.31 121 HIS B C 1
ATOM 3346 O O . HIS B 1 121 ? -7.293 -8.656 20.984 1 87.31 121 HIS B O 1
ATOM 3352 N N . THR B 1 122 ? -5.344 -7.629 20.922 1 80.81 122 THR B N 1
ATOM 3353 C CA . THR B 1 122 ? -5.984 -6.344 21.172 1 80.81 122 THR B CA 1
ATOM 3354 C C . THR B 1 122 ? -5.91 -5.453 19.938 1 80.81 122 THR B C 1
ATOM 3356 O O . THR B 1 122 ? -6.383 -4.316 19.953 1 80.81 122 THR B O 1
ATOM 3359 N N . ARG B 1 123 ? -5.395 -6.031 18.844 1 85 123 ARG B N 1
ATOM 3360 C CA . ARG B 1 123 ? -5.164 -5.188 17.672 1 85 123 ARG B CA 1
ATOM 3361 C C . ARG B 1 123 ? -6.414 -5.105 16.812 1 85 123 ARG B C 1
ATOM 3363 O O . ARG B 1 123 ? -7.121 -6.102 16.625 1 85 123 ARG B O 1
ATOM 3370 N N . MET B 1 124 ? -6.652 -3.879 16.391 1 76.25 124 MET B N 1
ATOM 3371 C CA . MET B 1 124 ? -7.664 -3.725 15.352 1 76.25 124 MET B CA 1
ATOM 3372 C C . MET B 1 124 ? -7.203 -4.359 14.047 1 76.25 124 MET B C 1
ATOM 3374 O O . MET B 1 124 ? -6.078 -4.129 13.602 1 76.25 124 MET B O 1
ATOM 3378 N N . PRO B 1 125 ? -8.094 -5.211 13.547 1 73.31 125 PRO B N 1
ATOM 3379 C CA . PRO B 1 125 ? -7.723 -5.766 12.242 1 73.31 125 PRO B CA 1
ATOM 3380 C C . PRO B 1 125 ? -7.598 -4.695 11.164 1 73.31 125 PRO B C 1
ATOM 3382 O O . PRO B 1 125 ? -8.258 -3.658 11.234 1 73.31 125 PRO B O 1
ATOM 3385 N N . GLY B 1 126 ? -6.664 -4.789 10.312 1 75.81 126 GLY B N 1
ATOM 3386 C CA . GLY B 1 126 ? -6.477 -3.91 9.172 1 75.81 126 GLY B CA 1
ATOM 3387 C C . GLY B 1 126 ? -5.68 -4.555 8.055 1 75.81 126 GLY B C 1
ATOM 3388 O O . GLY B 1 126 ? -5.094 -5.625 8.234 1 75.81 126 GLY B O 1
ATOM 3389 N N . PRO B 1 127 ? -5.742 -3.861 7.012 1 74.25 127 PRO B N 1
ATOM 3390 C CA . PRO B 1 127 ? -5.25 -4.52 5.797 1 74.25 127 PRO B CA 1
ATOM 3391 C C . PRO B 1 127 ? -3.75 -4.312 5.582 1 74.25 127 PRO B C 1
ATOM 3393 O O . PRO B 1 127 ? -3.182 -4.848 4.629 1 74.25 127 PRO B O 1
ATOM 3396 N N . THR B 1 128 ? -3.123 -3.561 6.516 1 84.38 128 THR B N 1
ATOM 3397 C CA . THR B 1 128 ? -1.728 -3.273 6.207 1 84.38 128 THR B CA 1
ATOM 3398 C C . THR B 1 128 ? -0.869 -3.336 7.469 1 84.38 128 THR B C 1
ATOM 3400 O O . THR B 1 128 ? -1.329 -2.984 8.555 1 84.38 128 THR B O 1
ATOM 3403 N N . GLY B 1 129 ? 0.362 -3.764 7.254 1 89.25 129 GLY B N 1
ATOM 3404 C CA . GLY B 1 129 ? 1.355 -3.721 8.32 1 89.25 129 GLY B CA 1
ATOM 3405 C C . GLY B 1 129 ? 1.103 -4.742 9.414 1 89.25 129 GLY B C 1
ATOM 3406 O O . GLY B 1 129 ? 0.759 -5.891 9.133 1 89.25 129 GLY B O 1
ATOM 3407 N N . VAL B 1 130 ? 1.329 -4.301 10.633 1 92.5 130 VAL B N 1
ATOM 3408 C CA . VAL B 1 130 ? 1.216 -5.16 11.805 1 92.5 130 VAL B CA 1
ATOM 3409 C C . VAL B 1 130 ? -0.25 -5.508 12.055 1 92.5 130 VAL B C 1
ATOM 3411 O O . VAL B 1 130 ? -0.561 -6.598 12.547 1 92.5 130 VAL B O 1
ATOM 3414 N N . ALA B 1 131 ? -1.1 -4.688 11.664 1 89.69 131 ALA B N 1
ATOM 3415 C CA . ALA B 1 131 ? -2.529 -4.895 11.883 1 89.69 131 ALA B CA 1
ATOM 3416 C C . ALA B 1 131 ? -3.002 -6.195 11.234 1 89.69 131 ALA B C 1
ATOM 3418 O O . ALA B 1 131 ? -3.963 -6.812 11.703 1 89.69 131 ALA B O 1
ATOM 3419 N N . MET B 1 132 ? -2.332 -6.629 10.203 1 90 132 MET B N 1
ATOM 3420 C CA . MET B 1 132 ? -2.762 -7.824 9.484 1 90 132 MET B CA 1
ATOM 3421 C C . MET B 1 132 ? -2.055 -9.07 10.023 1 90 132 MET B C 1
ATOM 3423 O O . MET B 1 132 ? -2.342 -10.188 9.586 1 90 132 MET B O 1
ATOM 3427 N N . LEU B 1 133 ? -1.146 -8.883 10.93 1 94.5 133 LEU B N 1
ATOM 3428 C CA . LEU B 1 133 ? -0.333 -10 11.391 1 94.5 133 LEU B CA 1
ATOM 3429 C C . LEU B 1 133 ? -1.06 -10.781 12.477 1 94.5 133 LEU B C 1
ATOM 3431 O O . LEU B 1 133 ? -2.023 -10.289 13.07 1 94.5 133 LEU B O 1
ATOM 3435 N N . LEU B 1 134 ? -0.635 -12.008 12.664 1 94.19 134 LEU B N 1
ATOM 3436 C CA . LEU B 1 134 ? -1.387 -12.953 13.477 1 94.19 134 LEU B CA 1
ATOM 3437 C C . LEU B 1 134 ? -0.788 -13.07 14.875 1 94.19 134 LEU B C 1
ATOM 3439 O O . LEU B 1 134 ? -1.469 -13.484 15.82 1 94.19 134 LEU B O 1
ATOM 3443 N N . ASP B 1 135 ? 0.476 -12.734 15.055 1 96.62 135 ASP B N 1
ATOM 3444 C CA . ASP B 1 135 ? 1.171 -12.945 16.328 1 96.62 135 ASP B CA 1
ATOM 3445 C C . ASP B 1 135 ? 1.654 -11.625 16.906 1 96.62 135 ASP B C 1
ATOM 3447 O O . ASP B 1 135 ? 1.581 -10.586 16.25 1 96.62 135 ASP B O 1
ATOM 3451 N N . ASP B 1 136 ? 2.072 -11.664 18.188 1 96.25 136 ASP B N 1
ATOM 3452 C CA . ASP B 1 136 ? 2.613 -10.477 18.828 1 96.25 136 ASP B CA 1
ATOM 3453 C C . ASP B 1 136 ? 3.838 -9.953 18.094 1 96.25 136 ASP B C 1
ATOM 3455 O O . ASP B 1 136 ? 4.621 -10.727 17.547 1 96.25 136 ASP B O 1
ATOM 3459 N N . VAL B 1 137 ? 3.924 -8.648 18.062 1 96.69 137 VAL B N 1
ATOM 3460 C CA . VAL B 1 137 ? 5.059 -8 17.422 1 96.69 137 VAL B CA 1
ATOM 3461 C C . VAL B 1 137 ? 5.672 -6.965 18.359 1 96.69 137 VAL B C 1
ATOM 3463 O O . VAL B 1 137 ? 4.957 -6.297 19.109 1 96.69 137 VAL B O 1
ATOM 3466 N N . LEU B 1 138 ? 6.988 -6.941 18.375 1 97.12 138 LEU B N 1
ATOM 3467 C CA . LEU B 1 138 ? 7.738 -5.91 19.078 1 97.12 138 LEU B CA 1
ATOM 3468 C C . LEU B 1 138 ? 8.492 -5.02 18.094 1 97.12 138 LEU B C 1
ATOM 3470 O O . LEU B 1 138 ? 9.258 -5.508 17.266 1 97.12 138 LEU B O 1
ATOM 3474 N N . LEU B 1 139 ? 8.219 -3.693 18.219 1 97.69 139 LEU B N 1
ATOM 3475 C CA . LEU B 1 139 ? 8.906 -2.703 17.406 1 97.69 139 LEU B CA 1
ATOM 3476 C C . LEU B 1 139 ? 9.461 -1.571 18.266 1 97.69 139 LEU B C 1
ATOM 3478 O O . LEU B 1 139 ? 9.086 -1.439 19.438 1 97.69 139 LEU B O 1
ATOM 3482 N N . THR B 1 140 ? 10.391 -0.816 17.734 1 98.38 140 THR B N 1
ATOM 3483 C CA . THR B 1 140 ? 10.742 0.458 18.344 1 98.38 140 THR B CA 1
ATOM 3484 C C . THR B 1 140 ? 9.695 1.521 18.031 1 98.38 140 THR B C 1
ATOM 3486 O O . THR B 1 140 ? 8.938 1.386 17.062 1 98.38 140 THR B O 1
ATOM 3489 N N . ALA B 1 141 ? 9.688 2.604 18.781 1 98.75 141 ALA B N 1
ATOM 3490 C CA . ALA B 1 141 ? 8.734 3.689 18.562 1 98.75 141 ALA B CA 1
ATOM 3491 C C . ALA B 1 141 ? 8.93 4.312 17.188 1 98.75 141 ALA B C 1
ATOM 3493 O O . ALA B 1 141 ? 7.957 4.629 16.5 1 98.75 141 ALA B O 1
ATOM 3494 N N . ARG B 1 142 ? 10.172 4.477 16.75 1 98.44 142 ARG B N 1
ATOM 3495 C CA . ARG B 1 142 ? 10.422 5.082 15.445 1 98.44 142 ARG B CA 1
ATOM 3496 C C . ARG B 1 142 ? 9.938 4.172 14.328 1 98.44 142 ARG B C 1
ATOM 3498 O O . ARG B 1 142 ? 9.445 4.648 13.297 1 98.44 142 ARG B O 1
ATOM 3505 N N . ASP B 1 143 ? 10.023 2.867 14.523 1 97.88 143 ASP B N 1
ATOM 3506 C CA . ASP B 1 143 ? 9.508 1.937 13.523 1 97.88 143 ASP B CA 1
ATOM 3507 C C . ASP B 1 143 ? 7.984 1.901 13.531 1 97.88 143 ASP B C 1
ATOM 3509 O O . ASP B 1 143 ? 7.355 1.732 12.484 1 97.88 143 ASP B O 1
ATOM 3513 N N . VAL B 1 144 ? 7.395 2.107 14.641 1 98.06 144 VAL B N 1
ATOM 3514 C CA . VAL B 1 144 ? 5.945 2.234 14.773 1 98.06 144 VAL B CA 1
ATOM 3515 C C . VAL B 1 144 ? 5.461 3.447 13.977 1 98.06 144 VAL B C 1
ATOM 3517 O O . VAL B 1 144 ? 4.492 3.357 13.219 1 98.06 144 VAL B O 1
ATOM 3520 N N . VAL B 1 145 ? 6.172 4.523 14.102 1 98.44 145 VAL B N 1
ATOM 3521 C CA . VAL B 1 145 ? 5.812 5.75 13.398 1 98.44 145 VAL B CA 1
ATOM 3522 C C . VAL B 1 145 ? 5.934 5.539 11.891 1 98.44 145 VAL B C 1
ATOM 3524 O O . VAL B 1 145 ? 5.078 5.996 11.125 1 98.44 145 VAL B O 1
ATOM 3527 N N . ARG B 1 146 ? 6.898 4.809 11.461 1 96.88 146 ARG B N 1
ATOM 3528 C CA . ARG B 1 146 ? 7.109 4.574 10.031 1 96.88 146 ARG B CA 1
ATOM 3529 C C . ARG B 1 146 ? 5.961 3.764 9.438 1 96.88 146 ARG B C 1
ATOM 3531 O O . ARG B 1 146 ? 5.41 4.133 8.398 1 96.88 146 ARG B O 1
ATOM 3538 N N . LEU B 1 147 ? 5.586 2.701 10.094 1 96.06 147 LEU B N 1
ATOM 3539 C CA . LEU B 1 147 ? 4.488 1.884 9.578 1 96.06 147 LEU B CA 1
ATOM 3540 C C . LEU B 1 147 ? 3.166 2.639 9.656 1 96.06 147 LEU B C 1
ATOM 3542 O O . LEU B 1 147 ? 2.328 2.525 8.766 1 96.06 147 LEU B O 1
ATOM 3546 N N . MET B 1 148 ? 3.006 3.428 10.688 1 96.56 148 MET B N 1
ATOM 3547 C CA . MET B 1 148 ? 1.796 4.227 10.859 1 96.56 148 MET B CA 1
ATOM 3548 C C . MET B 1 148 ? 1.598 5.18 9.688 1 96.56 148 MET B C 1
ATOM 3550 O O . MET B 1 148 ? 0.482 5.332 9.188 1 96.56 148 MET B O 1
ATOM 3554 N N . LEU B 1 149 ? 2.678 5.73 9.25 1 97.06 149 LEU B N 1
ATOM 3555 C CA . LEU B 1 149 ? 2.562 6.777 8.242 1 97.06 149 LEU B CA 1
ATOM 3556 C C . LEU B 1 149 ? 2.654 6.195 6.836 1 97.06 149 LEU B C 1
ATOM 3558 O O . LEU B 1 149 ? 1.857 6.543 5.961 1 97.06 149 LEU B O 1
ATOM 3562 N N . ALA B 1 150 ? 3.527 5.254 6.574 1 94.19 150 ALA B N 1
ATOM 3563 C CA . ALA B 1 150 ? 3.82 4.77 5.227 1 94.19 150 ALA B CA 1
ATOM 3564 C C . ALA B 1 150 ? 2.686 3.9 4.699 1 94.19 150 ALA B C 1
ATOM 3566 O O . ALA B 1 150 ? 2.357 3.951 3.51 1 94.19 150 ALA B O 1
ATOM 3567 N N . VAL B 1 151 ? 2.119 3.068 5.602 1 92.31 151 VAL B N 1
ATOM 3568 C CA . VAL B 1 151 ? 1.077 2.162 5.129 1 92.31 151 VAL B CA 1
ATOM 3569 C C . VAL B 1 151 ? -0.174 2.32 5.988 1 92.31 151 VAL B C 1
ATOM 3571 O O . VAL B 1 151 ? -1.028 1.432 6.023 1 92.31 151 VAL B O 1
ATOM 3574 N N . SER B 1 152 ? -0.23 3.42 6.727 1 93.44 152 SER B N 1
ATOM 3575 C CA . SER B 1 152 ? -1.381 3.74 7.566 1 93.44 152 SER B CA 1
ATOM 3576 C C . SER B 1 152 ? -1.731 2.578 8.492 1 93.44 152 SER B C 1
ATOM 3578 O O . SER B 1 152 ? -2.906 2.24 8.648 1 93.44 152 SER B O 1
ATOM 3580 N N . ASP B 1 153 ? -0.771 1.962 9.07 1 94.06 153 ASP B N 1
ATOM 3581 C CA . ASP B 1 153 ? -0.994 0.838 9.969 1 94.06 153 ASP B CA 1
ATOM 3582 C C . ASP B 1 153 ? -1.799 1.269 11.195 1 94.06 153 ASP B C 1
ATOM 3584 O O . ASP B 1 153 ? -1.306 2.023 12.039 1 94.06 153 ASP B O 1
ATOM 3588 N N . ASN B 1 154 ? -2.977 0.688 11.336 1 94.25 154 ASN B N 1
ATOM 3589 C CA . ASN B 1 154 ? -3.898 1.075 12.398 1 94.25 154 ASN B CA 1
ATOM 3590 C C . ASN B 1 154 ? -3.402 0.614 13.766 1 94.25 154 ASN B C 1
ATOM 3592 O O . ASN B 1 154 ? -3.58 1.315 14.766 1 94.25 154 ASN B O 1
ATOM 3596 N N . ALA B 1 155 ? -2.809 -0.531 13.836 1 95.25 155 ALA B N 1
ATOM 3597 C CA . ALA B 1 155 ? -2.273 -1.019 15.102 1 95.25 155 ALA B CA 1
ATOM 3598 C C . ALA B 1 155 ? -1.148 -0.118 15.602 1 95.25 155 ALA B C 1
ATOM 3600 O O . ALA B 1 155 ? -1.069 0.179 16.797 1 95.25 155 ALA B O 1
ATOM 3601 N N . CYS B 1 156 ? -0.326 0.284 14.68 1 96.44 156 CYS B N 1
ATOM 3602 C CA . CYS B 1 156 ? 0.76 1.188 15.039 1 96.44 156 CYS B CA 1
ATOM 3603 C C . CYS B 1 156 ? 0.219 2.551 15.461 1 96.44 156 CYS B C 1
ATOM 3605 O O . CYS B 1 156 ? 0.742 3.172 16.391 1 96.44 156 CYS B O 1
ATOM 3607 N N . GLY B 1 157 ? -0.806 3.025 14.75 1 96.81 157 GLY B N 1
ATOM 3608 C CA . GLY B 1 157 ? -1.453 4.258 15.164 1 96.81 157 GLY B CA 1
ATOM 3609 C C . GLY B 1 157 ? -1.988 4.207 16.578 1 96.81 157 GLY B C 1
ATOM 3610 O O . GLY B 1 157 ? -1.758 5.121 17.375 1 96.81 157 GLY B O 1
ATOM 3611 N N . ASP B 1 158 ? -2.658 3.111 16.922 1 96.81 158 ASP B N 1
ATOM 3612 C CA . ASP B 1 158 ? -3.203 2.928 18.25 1 96.81 158 ASP B CA 1
ATOM 3613 C C . ASP B 1 158 ? -2.09 2.85 19.297 1 96.81 158 ASP B C 1
ATOM 3615 O O . ASP B 1 158 ? -2.191 3.451 20.375 1 96.81 158 ASP B O 1
ATOM 3619 N N . ALA B 1 159 ? -1.081 2.145 18.969 1 96.94 159 ALA B N 1
ATOM 3620 C CA . ALA B 1 159 ? 0.026 1.972 19.906 1 96.94 159 ALA B CA 1
ATOM 3621 C C . ALA B 1 159 ? 0.733 3.297 20.172 1 96.94 159 ALA B C 1
ATOM 3623 O O . ALA B 1 159 ? 1.098 3.598 21.312 1 96.94 159 ALA B O 1
ATOM 3624 N N . LEU B 1 160 ? 0.931 4.051 19.094 1 98.25 160 LEU B N 1
ATOM 3625 C CA . LEU B 1 160 ? 1.609 5.328 19.266 1 98.25 160 LEU B CA 1
ATOM 3626 C C . LEU B 1 160 ? 0.753 6.285 20.094 1 98.25 160 LEU B C 1
ATOM 3628 O O . LEU B 1 160 ? 1.271 7.016 20.938 1 98.25 160 LEU B O 1
ATOM 3632 N N . LEU B 1 161 ? -0.519 6.324 19.766 1 98.25 161 LEU B N 1
ATOM 3633 C CA . LEU B 1 161 ? -1.423 7.184 20.531 1 98.25 161 LEU B CA 1
ATOM 3634 C C . LEU B 1 161 ? -1.404 6.816 22.016 1 98.25 161 LEU B C 1
ATOM 3636 O O . LEU B 1 161 ? -1.393 7.695 22.875 1 98.25 161 LEU B O 1
ATOM 3640 N N . ALA B 1 162 ? -1.381 5.562 22.312 1 97.06 162 ALA B N 1
ATOM 3641 C CA . ALA B 1 162 ? -1.309 5.098 23.703 1 97.06 162 ALA B CA 1
ATOM 3642 C C . ALA B 1 162 ? 0.004 5.523 24.359 1 97.06 162 ALA B C 1
ATOM 3644 O O . ALA B 1 162 ? 0.029 5.898 25.531 1 97.06 162 ALA B O 1
ATOM 3645 N N . LEU B 1 163 ? 1.029 5.422 23.609 1 98.06 163 LEU B N 1
ATOM 3646 C CA . LEU B 1 163 ? 2.354 5.785 24.109 1 98.06 163 LEU B CA 1
ATOM 3647 C C . LEU B 1 163 ? 2.416 7.266 24.453 1 98.06 163 LEU B C 1
ATOM 3649 O O . LEU B 1 163 ? 2.951 7.645 25.5 1 98.06 163 LEU B O 1
ATOM 3653 N N . VAL B 1 164 ? 1.869 8.164 23.609 1 98.56 164 VAL B N 1
ATOM 3654 C CA . VAL B 1 164 ? 1.946 9.609 23.781 1 98.56 164 VAL B CA 1
ATOM 3655 C C . VAL B 1 164 ? 0.878 10.07 24.781 1 98.56 164 VAL B C 1
ATOM 3657 O O . VAL B 1 164 ? 1.147 10.898 25.641 1 98.56 164 VAL B O 1
ATOM 3660 N N . GLY B 1 165 ? -0.29 9.539 24.641 1 97.94 165 GLY B N 1
ATOM 3661 C CA . GLY B 1 165 ? -1.431 9.961 25.438 1 97.94 165 GLY B CA 1
ATOM 3662 C C . GLY B 1 165 ? -2.283 11.008 24.75 1 97.94 165 GLY B C 1
ATOM 3663 O O . GLY B 1 165 ? -1.773 12.039 24.312 1 97.94 165 GLY B O 1
ATOM 3664 N N . ARG B 1 166 ? -3.537 10.789 24.719 1 97.31 166 ARG B N 1
ATOM 3665 C CA . ARG B 1 166 ? -4.492 11.625 24 1 97.31 166 ARG B CA 1
ATOM 3666 C C . ARG B 1 166 ? -4.492 13.047 24.547 1 97.31 166 ARG B C 1
ATOM 3668 O O . ARG B 1 166 ? -4.473 14.016 23.797 1 97.31 166 ARG B O 1
ATOM 3675 N N . GLU B 1 167 ? -4.527 13.211 25.844 1 97.38 167 GLU B N 1
ATOM 3676 C CA . GLU B 1 167 ? -4.559 14.531 26.484 1 97.38 167 GLU B CA 1
ATOM 3677 C C . GLU B 1 167 ? -3.293 15.32 26.156 1 97.38 167 GLU B C 1
ATOM 3679 O O . GLU B 1 167 ? -3.359 16.516 25.891 1 97.38 167 GLU B O 1
ATOM 3684 N N . ARG B 1 168 ? -2.221 14.625 26.203 1 98 168 ARG B N 1
ATOM 3685 C CA . ARG B 1 168 ? -0.952 15.266 25.875 1 98 168 ARG B CA 1
ATOM 3686 C C . ARG B 1 168 ? -0.928 15.734 24.422 1 98 168 ARG B C 1
ATOM 3688 O O . ARG B 1 168 ? -0.388 16.797 24.109 1 98 168 ARG B O 1
ATOM 3695 N N . VAL B 1 169 ? -1.491 14.906 23.531 1 98.56 169 VAL B N 1
ATOM 3696 C CA . VAL B 1 169 ? -1.572 15.273 22.125 1 98.56 169 VAL B CA 1
ATOM 3697 C C . VAL B 1 169 ? -2.377 16.562 21.984 1 98.56 169 VAL B C 1
ATOM 3699 O O . VAL B 1 169 ? -1.934 17.516 21.328 1 98.56 169 VAL B O 1
ATOM 3702 N N . HIS B 1 170 ? -3.465 16.656 22.672 1 97.69 170 HIS B N 1
ATOM 3703 C CA . HIS B 1 170 ? -4.34 17.828 22.562 1 97.69 170 HIS B CA 1
ATOM 3704 C C . HIS B 1 170 ? -3.676 19.062 23.141 1 97.69 170 HIS B C 1
ATOM 3706 O O . HIS B 1 170 ? -3.75 20.141 22.547 1 97.69 170 HIS B O 1
ATOM 3712 N N . GLU B 1 171 ? -3.094 18.891 24.234 1 97.88 171 GLU B N 1
ATOM 3713 C CA . GLU B 1 171 ? -2.418 20.016 24.875 1 97.88 171 GLU B CA 1
ATOM 3714 C C . GLU B 1 171 ? -1.312 20.562 23.984 1 97.88 171 GLU B C 1
ATOM 3716 O O . GLU B 1 171 ? -1.186 21.781 23.828 1 97.88 171 GLU B O 1
ATOM 3721 N N . ARG B 1 172 ? -0.571 19.672 23.406 1 98.12 172 ARG B N 1
ATOM 3722 C CA . ARG B 1 172 ? 0.525 20.109 22.547 1 98.12 172 ARG B CA 1
ATOM 3723 C C . ARG B 1 172 ? -0.004 20.781 21.297 1 98.12 172 ARG B C 1
ATOM 3725 O O . ARG B 1 172 ? 0.522 21.812 20.859 1 98.12 172 ARG B O 1
ATOM 3732 N N . LEU B 1 173 ? -1.007 20.219 20.688 1 98.56 173 LEU B N 1
ATOM 3733 C CA . LEU B 1 173 ? -1.58 20.797 19.469 1 98.56 173 LEU B CA 1
ATOM 3734 C C . LEU B 1 173 ? -2.184 22.156 19.766 1 98.56 173 LEU B C 1
ATOM 3736 O O . LEU B 1 173 ? -2.008 23.094 18.984 1 98.56 173 LEU B O 1
ATOM 3740 N N . ALA B 1 174 ? -2.844 22.281 20.875 1 97.88 174 ALA B N 1
ATOM 3741 C CA . ALA B 1 174 ? -3.379 23.578 21.281 1 97.88 174 ALA B CA 1
ATOM 3742 C C . ALA B 1 174 ? -2.26 24.594 21.469 1 97.88 174 ALA B C 1
ATOM 3744 O O . ALA B 1 174 ? -2.379 25.75 21.047 1 97.88 174 ALA B O 1
ATOM 3745 N N . GLY B 1 175 ? -1.238 24.203 22.078 1 97.94 175 GLY B N 1
ATOM 3746 C CA . GLY B 1 175 ? -0.089 25.062 22.297 1 97.94 175 GLY B CA 1
ATOM 3747 C C . GLY B 1 175 ? 0.593 25.484 21.016 1 97.94 175 GLY B C 1
ATOM 3748 O O . GLY B 1 175 ? 1.248 26.531 20.969 1 97.94 175 GLY B O 1
ATOM 3749 N N . LEU B 1 176 ? 0.396 24.703 19.969 1 97.62 176 LEU B N 1
ATOM 3750 C CA . LEU B 1 176 ? 0.985 25 18.672 1 97.62 176 LEU B CA 1
ATOM 3751 C C . LEU B 1 176 ? 0.032 25.844 17.828 1 97.62 176 LEU B C 1
ATOM 3753 O O . LEU B 1 176 ? 0.313 26.125 16.656 1 97.62 176 LEU B O 1
ATOM 3757 N N . GLY B 1 177 ? -1.104 26.234 18.422 1 97.69 177 GLY B N 1
ATOM 3758 C CA . GLY B 1 177 ? -2.084 27.031 17.703 1 97.69 177 GLY B CA 1
ATOM 3759 C C . GLY B 1 177 ? -2.957 26.219 16.766 1 97.69 177 GLY B C 1
ATOM 3760 O O . GLY B 1 177 ? -3.396 26.719 15.734 1 97.69 177 GLY B O 1
ATOM 3761 N N . LEU B 1 178 ? -3.123 24.953 17.062 1 98.44 178 LEU B N 1
ATOM 3762 C CA . LEU B 1 178 ? -3.945 24.062 16.266 1 98.44 178 LEU B CA 1
ATOM 3763 C C . LEU B 1 178 ? -5.117 23.516 17.078 1 98.44 178 LEU B C 1
ATOM 3765 O O . LEU B 1 178 ? -5.328 22.297 17.141 1 98.44 178 LEU B O 1
ATOM 3769 N N . PRO B 1 179 ? -5.945 24.391 17.578 1 96.62 179 PRO B N 1
ATOM 3770 C CA . PRO B 1 179 ? -6.98 23.953 18.516 1 96.62 179 PRO B CA 1
ATOM 3771 C C . PRO B 1 179 ? -8.078 23.141 17.844 1 96.62 179 PRO B C 1
ATOM 3773 O O . PRO B 1 179 ? -8.797 22.391 18.516 1 96.62 179 PRO B O 1
ATOM 3776 N N . GLU B 1 180 ? -8.281 23.234 16.484 1 97.62 180 GLU B N 1
ATOM 3777 C CA . GLU B 1 180 ? -9.336 22.5 15.789 1 97.62 180 GLU B CA 1
ATOM 3778 C C . GLU B 1 180 ? -8.867 21.109 15.383 1 97.62 180 GLU B C 1
ATOM 3780 O O . GLU B 1 180 ? -9.656 20.297 14.898 1 97.62 180 GLU B O 1
ATOM 3785 N N . THR B 1 181 ? -7.602 20.891 15.516 1 98.62 181 THR B N 1
ATOM 3786 C CA . THR B 1 181 ? -7.055 19.562 15.25 1 98.62 181 THR B CA 1
ATOM 3787 C C . THR B 1 181 ? -7.18 18.672 16.484 1 98.62 181 THR B C 1
ATOM 3789 O O . THR B 1 181 ? -6.418 18.828 17.438 1 98.62 181 THR B O 1
ATOM 3792 N N . LEU B 1 182 ? -8.117 17.781 16.469 1 98.38 182 LEU B N 1
ATOM 3793 C CA . LEU B 1 182 ? -8.469 16.938 17.609 1 98.38 182 LEU B CA 1
ATOM 3794 C C . LEU B 1 182 ? -8.25 15.461 17.281 1 98.38 182 LEU B C 1
ATOM 3796 O O . LEU B 1 182 ? -8.867 14.93 16.344 1 98.38 182 LEU B O 1
ATOM 3800 N N . VAL B 1 183 ? -7.328 14.805 18 1 98.44 183 VAL B N 1
ATOM 3801 C CA . VAL B 1 183 ? -7.164 13.352 17.953 1 98.44 183 VAL B CA 1
ATOM 3802 C C . VAL B 1 183 ? -7.98 12.695 19.062 1 98.44 183 VAL B C 1
ATOM 3804 O O . VAL B 1 183 ? -7.473 12.461 20.156 1 98.44 183 VAL B O 1
ATOM 3807 N N . ARG B 1 184 ? -9.18 12.336 18.828 1 97.19 184 ARG B N 1
ATOM 3808 C CA . ARG B 1 184 ? -10.125 11.922 19.859 1 97.19 184 ARG B CA 1
ATOM 3809 C C . ARG B 1 184 ? -9.945 10.445 20.203 1 97.19 184 ARG B C 1
ATOM 3811 O O . ARG B 1 184 ? -10.18 10.039 21.344 1 97.19 184 ARG B O 1
ATOM 3818 N N . GLN B 1 185 ? -9.625 9.719 19.203 1 95.31 185 GLN B N 1
ATOM 3819 C CA . GLN B 1 185 ? -9.492 8.273 19.359 1 95.31 185 GLN B CA 1
ATOM 3820 C C . GLN B 1 185 ? -8.594 7.68 18.281 1 95.31 185 GLN B C 1
ATOM 3822 O O . GLN B 1 185 ? -8.266 8.359 17.297 1 95.31 185 GLN B O 1
ATOM 3827 N N . GLY B 1 186 ? -8.18 6.48 18.578 1 93.5 186 GLY B N 1
ATOM 3828 C CA . GLY B 1 186 ? -7.445 5.73 17.578 1 93.5 186 GLY B CA 1
ATOM 3829 C C . GLY B 1 186 ? -8.344 4.93 16.656 1 93.5 186 GLY B C 1
ATOM 3830 O O . GLY B 1 186 ? -9.547 5.172 16.594 1 93.5 186 GLY B O 1
ATOM 3831 N N . SER B 1 187 ? -7.711 4.117 15.875 1 93.5 187 SER B N 1
ATOM 3832 C CA . SER B 1 187 ? -8.414 3.332 14.859 1 93.5 187 SER B CA 1
ATOM 3833 C C . SER B 1 187 ? -9.32 2.287 15.508 1 93.5 187 SER B C 1
ATOM 3835 O O . SER B 1 187 ? -10.406 2.002 14.992 1 93.5 187 SER B O 1
ATOM 3837 N N . ALA B 1 188 ? -8.867 1.723 16.625 1 92.75 188 ALA B N 1
ATOM 3838 C CA . ALA B 1 188 ? -9.664 0.689 17.281 1 92.75 188 ALA B CA 1
ATOM 3839 C C . ALA B 1 188 ? -11 1.248 17.766 1 92.75 188 ALA B C 1
ATOM 3841 O O . ALA B 1 188 ? -12.055 0.667 17.5 1 92.75 188 ALA B O 1
ATOM 3842 N N . ASP B 1 189 ? -10.93 2.336 18.422 1 93.56 189 ASP B N 1
ATOM 3843 C CA . ASP B 1 189 ? -12.148 2.959 18.938 1 93.56 189 ASP B CA 1
ATOM 3844 C C . ASP B 1 189 ? -13.031 3.453 17.781 1 93.56 189 ASP B C 1
ATOM 3846 O O . ASP B 1 189 ? -14.258 3.383 17.875 1 93.56 189 ASP B O 1
ATOM 3850 N N . GLU B 1 190 ? -12.469 4.008 16.766 1 94.62 190 GLU B N 1
ATOM 3851 C CA . GLU B 1 190 ? -13.219 4.414 15.586 1 94.62 190 GLU B CA 1
ATOM 3852 C C . GLU B 1 190 ? -13.969 3.232 14.969 1 94.62 190 GLU B C 1
ATOM 3854 O O . GLU B 1 190 ? -15.148 3.346 14.625 1 94.62 190 GLU B O 1
ATOM 3859 N N . THR B 1 191 ? -13.281 2.129 14.852 1 92.69 191 THR B N 1
ATOM 3860 C CA . THR B 1 191 ? -13.859 0.915 14.281 1 92.69 191 THR B CA 1
ATOM 3861 C C . THR B 1 191 ? -15.031 0.429 15.133 1 92.69 191 THR B C 1
ATOM 3863 O O . THR B 1 191 ? -16.078 0.071 14.602 1 92.69 191 THR B O 1
ATOM 3866 N N . ARG B 1 192 ? -14.836 0.436 16.406 1 93.25 192 ARG B N 1
ATOM 3867 C CA . ARG B 1 192 ? -15.898 0.017 17.312 1 93.25 192 ARG B CA 1
ATOM 3868 C C . ARG B 1 192 ? -17.109 0.931 17.188 1 93.25 192 ARG B C 1
ATOM 3870 O O . ARG B 1 192 ? -18.25 0.461 17.188 1 93.25 192 ARG B O 1
ATOM 3877 N N . ALA B 1 193 ? -16.844 2.203 17.109 1 96.19 193 ALA B N 1
ATOM 3878 C CA . ALA B 1 193 ? -17.938 3.156 16.938 1 96.19 193 ALA B CA 1
ATOM 3879 C C . ALA B 1 193 ? -18.703 2.893 15.648 1 96.19 193 ALA B C 1
ATOM 3881 O O . ALA B 1 193 ? -19.938 2.916 15.633 1 96.19 193 ALA B O 1
ATOM 3882 N N . VAL B 1 194 ? -18.016 2.617 14.57 1 96.12 194 VAL B N 1
ATOM 3883 C CA . VAL B 1 194 ? -18.641 2.352 13.281 1 96.12 194 VAL B CA 1
ATOM 3884 C C . VAL B 1 194 ? -19.469 1.072 13.367 1 96.12 194 VAL B C 1
ATOM 3886 O O . VAL B 1 194 ? -20.594 1.014 12.859 1 96.12 194 VAL B O 1
ATOM 3889 N N . MET B 1 195 ? -18.906 0.073 14.008 1 94.69 195 MET B N 1
ATOM 3890 C CA . MET B 1 195 ? -19.625 -1.186 14.172 1 94.69 195 MET B CA 1
ATOM 3891 C C . MET B 1 195 ? -20.891 -0.983 14.992 1 94.69 195 MET B C 1
ATOM 3893 O O . MET B 1 195 ? -21.953 -1.521 14.656 1 94.69 195 MET B O 1
ATOM 3897 N N . ARG B 1 196 ? -20.797 -0.24 15.992 1 96.56 196 ARG B N 1
ATOM 3898 C CA . ARG B 1 196 ? -21.969 0.079 16.797 1 96.56 196 ARG B CA 1
ATOM 3899 C C . ARG B 1 196 ? -23 0.835 15.984 1 96.56 196 ARG B C 1
ATOM 3901 O O . ARG B 1 196 ? -24.188 0.49 16 1 96.56 196 ARG B O 1
ATOM 3908 N N . ASP B 1 197 ? -22.578 1.812 15.289 1 97.19 197 ASP B N 1
ATOM 3909 C CA . ASP B 1 197 ? -23.469 2.662 14.516 1 97.19 197 ASP B CA 1
ATOM 3910 C C . ASP B 1 197 ? -24.188 1.862 13.422 1 97.19 197 ASP B C 1
ATOM 3912 O O . ASP B 1 197 ? -25.328 2.162 13.07 1 97.19 197 ASP B O 1
ATOM 3916 N N . THR B 1 198 ? -23.469 0.849 12.867 1 96.25 198 THR B N 1
ATOM 3917 C CA . THR B 1 198 ? -24.031 0.076 11.758 1 96.25 198 THR B CA 1
ATOM 3918 C C . THR B 1 198 ? -24.688 -1.197 12.266 1 96.25 198 THR B C 1
ATOM 3920 O O . THR B 1 198 ? -25.266 -1.955 11.484 1 96.25 198 THR B O 1
ATOM 3923 N N . GLY B 1 199 ? -24.562 -1.501 13.516 1 95.81 199 GLY B N 1
ATOM 3924 C CA . GLY B 1 199 ? -25.172 -2.686 14.102 1 95.81 199 GLY B CA 1
ATOM 3925 C C . GLY B 1 199 ? -24.562 -3.98 13.602 1 95.81 199 GLY B C 1
ATOM 3926 O O . GLY B 1 199 ? -25.266 -4.953 13.352 1 95.81 199 GLY B O 1
ATOM 3927 N N . THR B 1 200 ? -23.312 -3.891 13.359 1 94.56 200 THR B N 1
ATOM 3928 C CA . THR B 1 200 ? -22.625 -5.062 12.812 1 94.56 200 THR B CA 1
ATOM 3929 C C . THR B 1 200 ? -21.656 -5.648 13.844 1 94.56 200 THR B C 1
ATOM 3931 O O . THR B 1 200 ? -21.297 -4.98 14.812 1 94.56 200 THR B O 1
ATOM 3934 N N . ASP B 1 201 ? -21.219 -6.93 13.602 1 92.12 201 ASP B N 1
ATOM 3935 C CA . ASP B 1 201 ? -20.406 -7.625 14.586 1 92.12 201 ASP B CA 1
ATOM 3936 C C . ASP B 1 201 ? -18.984 -7.812 14.086 1 92.12 201 ASP B C 1
ATOM 3938 O O . ASP B 1 201 ? -18.188 -8.508 14.719 1 92.12 201 ASP B O 1
ATOM 3942 N N . SER B 1 202 ? -18.688 -7.219 12.961 1 90.19 202 SER B N 1
ATOM 3943 C CA . SER B 1 202 ? -17.328 -7.266 12.422 1 90.19 202 SER B CA 1
ATOM 3944 C C . SER B 1 202 ? -17.016 -6.016 11.609 1 90.19 202 SER B C 1
ATOM 3946 O O . SER B 1 202 ? -17.922 -5.355 11.094 1 90.19 202 SER B O 1
ATOM 3948 N N . TRP B 1 203 ? -15.789 -5.73 11.586 1 90.19 203 TRP B N 1
ATOM 3949 C CA . TRP B 1 203 ? -15.352 -4.57 10.82 1 90.19 203 TRP B CA 1
ATOM 3950 C C . TRP B 1 203 ? -15.703 -4.734 9.344 1 90.19 203 TRP B C 1
ATOM 3952 O O . TRP B 1 203 ? -16.141 -3.785 8.695 1 90.19 203 TRP B O 1
ATOM 3962 N N . ALA B 1 204 ? -15.469 -5.898 8.797 1 86.88 204 ALA B N 1
ATOM 3963 C CA . ALA B 1 204 ? -15.797 -6.18 7.398 1 86.88 204 ALA B CA 1
ATOM 3964 C C . ALA B 1 204 ? -17.281 -5.941 7.129 1 86.88 204 ALA B C 1
ATOM 3966 O O . ALA B 1 204 ? -17.641 -5.363 6.102 1 86.88 204 ALA B O 1
ATOM 3967 N N . ALA B 1 205 ? -18.156 -6.383 8.047 1 91.31 205 ALA B N 1
ATOM 3968 C CA . ALA B 1 205 ? -19.594 -6.18 7.898 1 91.31 205 ALA B CA 1
ATOM 3969 C C . ALA B 1 205 ? -19.953 -4.699 7.984 1 91.31 205 ALA B C 1
ATOM 3971 O O . ALA B 1 205 ? -20.828 -4.219 7.258 1 91.31 205 ALA B O 1
ATOM 3972 N N . ALA B 1 206 ? -19.266 -4.016 8.852 1 93.88 206 ALA B N 1
ATOM 3973 C CA . ALA B 1 206 ? -19.5 -2.584 9 1 93.88 206 ALA B CA 1
ATOM 3974 C C . ALA B 1 206 ? -19.141 -1.827 7.73 1 93.88 206 ALA B C 1
ATOM 3976 O O . ALA B 1 206 ? -19.891 -0.953 7.285 1 93.88 206 ALA B O 1
ATOM 3977 N N . GLN B 1 207 ? -18 -2.176 7.137 1 92.31 207 GLN B N 1
ATOM 3978 C CA . GLN B 1 207 ? -17.547 -1.542 5.902 1 92.31 207 GLN B CA 1
ATOM 3979 C C . GLN B 1 207 ? -18.531 -1.81 4.762 1 92.31 207 GLN B C 1
ATOM 3981 O O . GLN B 1 207 ? -18.828 -0.915 3.969 1 92.31 207 GLN B O 1
ATOM 3986 N N . ARG B 1 208 ? -19.031 -3.014 4.723 1 91.44 208 ARG B N 1
ATOM 3987 C CA . ARG B 1 208 ? -20.016 -3.361 3.699 1 91.44 208 ARG B CA 1
ATOM 3988 C C . ARG B 1 208 ? -21.312 -2.564 3.881 1 91.44 208 ARG B C 1
ATOM 3990 O O . ARG B 1 208 ? -21.922 -2.127 2.902 1 91.44 208 ARG B O 1
ATOM 3997 N N . SER B 1 209 ? -21.672 -2.447 5.113 1 94.62 209 SER B N 1
ATOM 3998 C CA . SER B 1 209 ? -22.875 -1.689 5.418 1 94.62 209 SER B CA 1
ATOM 3999 C C . SER B 1 209 ? -22.734 -0.233 4.988 1 94.62 209 SER B C 1
ATOM 4001 O O . SER B 1 209 ? -23.641 0.324 4.367 1 94.62 209 SER B O 1
ATOM 4003 N N . LEU B 1 210 ? -21.641 0.355 5.238 1 95.69 210 LEU B N 1
ATOM 4004 C CA . LEU B 1 210 ? -21.406 1.751 4.883 1 95.69 210 LEU B CA 1
ATOM 4005 C C . LEU B 1 210 ? -21.344 1.926 3.369 1 95.69 210 LEU B C 1
ATOM 4007 O O . LEU B 1 210 ? -21.719 2.977 2.848 1 95.69 210 LEU B O 1
ATOM 4011 N N . ALA B 1 211 ? -20.922 0.873 2.721 1 94.81 211 ALA B N 1
ATOM 4012 C CA . ALA B 1 211 ? -20.656 0.972 1.287 1 94.81 211 ALA B CA 1
ATOM 4013 C C . ALA B 1 211 ? -21.922 0.66 0.482 1 94.81 211 ALA B C 1
ATOM 4015 O O . ALA B 1 211 ? -21.953 0.849 -0.737 1 94.81 211 ALA B O 1
ATOM 4016 N N . ASP B 1 212 ? -22.984 0.215 1.133 1 92.62 212 ASP B N 1
ATOM 4017 C CA . ASP B 1 212 ? -24.203 -0.218 0.459 1 92.62 212 ASP B CA 1
ATOM 4018 C C . ASP B 1 212 ? -25.078 0.977 0.095 1 92.62 212 ASP B C 1
ATOM 4020 O O . ASP B 1 212 ? -25.688 1.603 0.97 1 92.62 212 ASP B O 1
ATOM 4024 N N . PRO B 1 213 ? -25.172 1.218 -1.158 1 89.5 213 PRO B N 1
ATOM 4025 C CA . PRO B 1 213 ? -25.969 2.385 -1.542 1 89.5 213 PRO B CA 1
ATOM 4026 C C . PRO B 1 213 ? -27.453 2.229 -1.196 1 89.5 213 PRO B C 1
ATOM 4028 O O . PRO B 1 213 ? -28.172 3.225 -1.074 1 89.5 213 PRO B O 1
ATOM 4031 N N . ASP B 1 214 ? -27.906 1.035 -1.015 1 89.81 214 ASP B N 1
ATOM 4032 C CA . ASP B 1 214 ? -29.312 0.782 -0.73 1 89.81 214 ASP B CA 1
ATOM 4033 C C . ASP B 1 214 ? -29.609 0.992 0.75 1 89.81 214 ASP B C 1
ATOM 4035 O O . ASP B 1 214 ? -30.766 1.184 1.129 1 89.81 214 ASP B O 1
ATOM 4039 N N . ARG B 1 215 ? -28.703 0.88 1.585 1 83.88 215 ARG B N 1
ATOM 4040 C CA . ARG B 1 215 ? -28.906 0.989 3.023 1 83.88 215 ARG B CA 1
ATOM 4041 C C . ARG B 1 215 ? -28.688 2.42 3.504 1 83.88 215 ARG B C 1
ATOM 4043 O O . ARG B 1 215 ? -29.219 2.82 4.543 1 83.88 215 ARG B O 1
ATOM 4050 N N . ALA B 1 216 ? -28.094 3.195 2.75 1 77.25 216 ALA B N 1
ATOM 4051 C CA . ALA B 1 216 ? -27.75 4.566 3.123 1 77.25 216 ALA B CA 1
ATOM 4052 C C . ALA B 1 216 ? -27.234 4.629 4.559 1 77.25 216 ALA B C 1
ATOM 4054 O O . ALA B 1 216 ? -27.641 5.488 5.336 1 77.25 216 ALA B O 1
ATOM 4055 N N . ALA B 1 217 ? -26.453 3.721 4.926 1 83 217 ALA B N 1
ATOM 4056 C CA . ALA B 1 217 ? -25.938 3.689 6.293 1 83 217 ALA B CA 1
ATOM 4057 C C . ALA B 1 217 ? -24.984 4.855 6.543 1 83 217 ALA B C 1
ATOM 4059 O O . ALA B 1 217 ? -24.312 5.32 5.625 1 83 217 ALA B O 1
ATOM 4060 N N . GLY B 1 218 ? -25.125 5.328 7.793 1 91.44 218 GLY B N 1
ATOM 4061 C CA . GLY B 1 218 ? -24.219 6.371 8.258 1 91.44 218 GLY B CA 1
ATOM 4062 C C . GLY B 1 218 ? -23.5 6 9.539 1 91.44 218 GLY B C 1
ATOM 4063 O O . GLY B 1 218 ? -23.641 4.887 10.047 1 91.44 218 GLY B O 1
ATOM 4064 N N . THR B 1 219 ? -22.594 6.84 9.891 1 97.12 219 THR B N 1
ATOM 4065 C CA . THR B 1 219 ? -21.859 6.664 11.141 1 97.12 219 THR B CA 1
ATOM 4066 C C . THR B 1 219 ? -21.547 8.016 11.781 1 97.12 219 THR B C 1
ATOM 4068 O O . THR B 1 219 ? -21.344 9.008 11.078 1 97.12 219 THR B O 1
ATOM 4071 N N . THR B 1 220 ? -21.531 7.988 13.102 1 97.56 220 THR B N 1
ATOM 4072 C CA . THR B 1 220 ? -21.125 9.172 13.859 1 97.56 220 THR B CA 1
ATOM 4073 C C . THR B 1 220 ? -19.688 9.578 13.508 1 97.56 220 THR B C 1
ATOM 4075 O O . THR B 1 220 ? -19.297 10.727 13.703 1 97.56 220 THR B O 1
ATOM 4078 N N . GLN B 1 221 ? -18.938 8.703 12.883 1 97.62 221 GLN B N 1
ATOM 4079 C CA . GLN B 1 221 ? -17.516 8.938 12.586 1 97.62 221 GLN B CA 1
ATOM 4080 C C . GLN B 1 221 ? -17.359 9.773 11.32 1 97.62 221 GLN B C 1
ATOM 4082 O O . GLN B 1 221 ? -16.234 10.141 10.961 1 97.62 221 GLN B O 1
ATOM 4087 N N . TYR B 1 222 ? -18.516 10.133 10.695 1 97.81 222 TYR B N 1
ATOM 4088 C CA . TYR B 1 222 ? -18.484 11.109 9.617 1 97.81 222 TYR B CA 1
ATOM 4089 C C . TYR B 1 222 ? -18.562 12.531 10.164 1 97.81 222 TYR B C 1
ATOM 4091 O O . TYR B 1 222 ? -18.328 13.5 9.438 1 97.81 222 TYR B O 1
ATOM 4099 N N . ASP B 1 223 ? -18.906 12.68 11.422 1 97.69 223 ASP B N 1
ATOM 4100 C CA . ASP B 1 223 ? -19.141 13.953 12.086 1 97.69 223 ASP B CA 1
ATOM 4101 C C . ASP B 1 223 ? -17.922 14.391 12.891 1 97.69 223 ASP B C 1
ATOM 4103 O O . ASP B 1 223 ? -17.547 13.727 13.859 1 97.69 223 ASP B O 1
ATOM 4107 N N . PRO B 1 224 ? -17.422 15.531 12.547 1 97.81 224 PRO B N 1
ATOM 4108 C CA . PRO B 1 224 ? -16.234 16 13.273 1 97.81 224 PRO B CA 1
ATOM 4109 C C . PRO B 1 224 ? -16.5 16.219 14.758 1 97.81 224 PRO B C 1
ATOM 4111 O O . PRO B 1 224 ? -15.555 16.344 15.547 1 97.81 224 PRO B O 1
ATOM 4114 N N . ALA B 1 225 ? -17.703 16.281 15.195 1 97 225 ALA B N 1
ATOM 4115 C CA . ALA B 1 225 ? -18.031 16.438 16.609 1 97 225 ALA B CA 1
ATOM 4116 C C . ALA B 1 225 ? -17.75 15.156 17.375 1 97 225 ALA B C 1
ATOM 4118 O O . ALA B 1 225 ? -17.562 15.188 18.594 1 97 225 ALA B O 1
ATOM 4119 N N . PHE B 1 226 ? -17.656 14.047 16.688 1 97.06 226 PHE B N 1
ATOM 4120 C CA . PHE B 1 226 ? -17.531 12.766 17.375 1 97.06 226 PHE B CA 1
ATOM 4121 C C . PHE B 1 226 ? -16.234 12.078 16.984 1 97.06 226 PHE B C 1
ATOM 4123 O O . PHE B 1 226 ? -15.703 11.266 17.75 1 97.06 226 PHE B O 1
ATOM 4130 N N . ALA B 1 227 ? -15.719 12.359 15.812 1 97.94 227 ALA B N 1
ATOM 4131 C CA . ALA B 1 227 ? -14.531 11.711 15.273 1 97.94 227 ALA B CA 1
ATOM 4132 C C . ALA B 1 227 ? -13.297 12.594 15.438 1 97.94 227 ALA B C 1
ATOM 4134 O O . ALA B 1 227 ? -13.414 13.781 15.766 1 97.94 227 ALA B O 1
ATOM 4135 N N . SER B 1 228 ? -12.07 12 15.336 1 98.44 228 SER B N 1
ATOM 4136 C CA . SER B 1 228 ? -10.914 12.859 15.141 1 98.44 228 SER B CA 1
ATOM 4137 C C . SER B 1 228 ? -11.133 13.82 13.977 1 98.44 228 SER B C 1
ATOM 4139 O O . SER B 1 228 ? -11.711 13.445 12.953 1 98.44 228 SER B O 1
ATOM 4141 N N . ALA B 1 229 ? -10.719 15.07 14.227 1 98.69 229 ALA B N 1
ATOM 4142 C CA . ALA B 1 229 ? -11.117 16.125 13.289 1 98.69 229 ALA B CA 1
ATOM 4143 C C . ALA B 1 229 ? -9.992 17.141 13.117 1 98.69 229 ALA B C 1
ATOM 4145 O O . ALA B 1 229 ? -9.109 17.25 13.969 1 98.69 229 ALA B O 1
ATOM 4146 N N . ALA B 1 230 ? -10.039 17.812 12.039 1 98.81 230 ALA B N 1
ATOM 4147 C CA . ALA B 1 230 ? -9.164 18.938 11.734 1 98.81 230 ALA B CA 1
ATOM 4148 C C . ALA B 1 230 ? -9.711 19.766 10.578 1 98.81 230 ALA B C 1
ATOM 4150 O O . ALA B 1 230 ? -10.781 19.453 10.047 1 98.81 230 ALA B O 1
ATOM 4151 N N . THR B 1 231 ? -9.109 20.844 10.328 1 98.81 231 THR B N 1
ATOM 4152 C CA . THR B 1 231 ? -9.375 21.594 9.109 1 98.81 231 THR B CA 1
ATOM 4153 C C . THR B 1 231 ? -8.227 21.438 8.117 1 98.81 231 THR B C 1
ATOM 4155 O O . THR B 1 231 ? -7.105 21.109 8.5 1 98.81 231 THR B O 1
ATOM 4158 N N . ALA B 1 232 ? -8.609 21.594 6.828 1 98.88 232 ALA B N 1
ATOM 4159 C CA . ALA B 1 232 ? -7.543 21.547 5.828 1 98.88 232 ALA B CA 1
ATOM 4160 C C . ALA B 1 232 ? -6.441 22.547 6.141 1 98.88 232 ALA B C 1
ATOM 4162 O O . ALA B 1 232 ? -5.254 22.234 5.992 1 98.88 232 ALA B O 1
ATOM 4163 N N . GLY B 1 233 ? -6.852 23.688 6.645 1 98.69 233 GLY B N 1
ATOM 4164 C CA . GLY B 1 233 ? -5.887 24.719 6.996 1 98.69 233 GLY B CA 1
ATOM 4165 C C . GLY B 1 233 ? -4.953 24.297 8.117 1 98.69 233 GLY B C 1
ATOM 4166 O O . GLY B 1 233 ? -3.736 24.469 8.016 1 98.69 233 GLY B O 1
ATOM 4167 N N . GLN B 1 234 ? -5.512 23.75 9.18 1 98.75 234 GLN B N 1
ATOM 4168 C CA . GLN B 1 234 ? -4.664 23.359 10.305 1 98.75 234 GLN B CA 1
ATOM 4169 C C . GLN B 1 234 ? -3.785 22.172 9.945 1 98.75 234 GLN B C 1
ATOM 4171 O O . GLN B 1 234 ? -2.654 22.062 10.422 1 98.75 234 GLN B O 1
ATOM 4176 N N . LEU B 1 235 ? -4.266 21.25 9.086 1 98.88 235 LEU B N 1
ATOM 4177 C CA . LEU B 1 235 ? -3.398 20.172 8.625 1 98.88 235 LEU B CA 1
ATOM 4178 C C . LEU B 1 235 ? -2.266 20.719 7.762 1 98.88 235 LEU B C 1
ATOM 4180 O O . LEU B 1 235 ? -1.15 20.203 7.789 1 98.88 235 LEU B O 1
ATOM 4184 N N . GLY B 1 236 ? -2.562 21.766 6.965 1 98.62 236 GLY B N 1
ATOM 4185 C CA . GLY B 1 236 ? -1.488 22.469 6.277 1 98.62 236 GLY B CA 1
ATOM 4186 C C . GLY B 1 236 ? -0.434 23.016 7.219 1 98.62 236 GLY B C 1
ATOM 4187 O O . GLY B 1 236 ? 0.763 22.922 6.934 1 98.62 236 GLY B O 1
ATOM 4188 N N . ARG B 1 237 ? -0.875 23.547 8.312 1 98.31 237 ARG B N 1
ATOM 4189 C CA . ARG B 1 237 ? 0.049 24.078 9.305 1 98.31 237 ARG B CA 1
ATOM 4190 C C . ARG B 1 237 ? 0.862 22.953 9.945 1 98.31 237 ARG B C 1
ATOM 4192 O O . ARG B 1 237 ? 2.033 23.141 10.281 1 98.31 237 ARG B O 1
ATOM 4199 N N . VAL B 1 238 ? 0.24 21.797 10.164 1 98.75 238 VAL B N 1
ATOM 4200 C CA . VAL B 1 238 ? 0.978 20.641 10.664 1 98.75 238 VAL B CA 1
ATOM 4201 C C . VAL B 1 238 ? 2.137 20.328 9.719 1 98.75 238 VAL B C 1
ATOM 4203 O O . VAL B 1 238 ? 3.264 20.094 10.172 1 98.75 238 VAL B O 1
ATOM 4206 N N . LEU B 1 239 ? 1.879 20.328 8.398 1 98.62 239 LEU B N 1
ATOM 4207 C CA . LEU B 1 239 ? 2.939 20.109 7.422 1 98.62 239 LEU B CA 1
ATOM 4208 C C . LEU B 1 239 ? 4.027 21.172 7.543 1 98.62 239 LEU B C 1
ATOM 4210 O O . LEU B 1 239 ? 5.219 20.844 7.531 1 98.62 239 LEU B O 1
ATOM 4214 N N . ARG B 1 240 ? 3.648 22.406 7.715 1 97.69 240 ARG B N 1
ATOM 4215 C CA . ARG B 1 240 ? 4.613 23.5 7.848 1 97.69 240 ARG B CA 1
ATOM 4216 C C . ARG B 1 240 ? 5.504 23.297 9.07 1 97.69 240 ARG B C 1
ATOM 4218 O O . ARG B 1 240 ? 6.723 23.453 8.992 1 97.69 240 ARG B O 1
ATOM 4225 N N . LEU B 1 241 ? 4.875 22.953 10.164 1 97.75 241 LEU B N 1
ATOM 4226 C CA . LEU B 1 241 ? 5.625 22.719 11.398 1 97.75 241 LEU B CA 1
ATOM 4227 C C . LEU B 1 241 ? 6.605 21.562 11.234 1 97.75 241 LEU B C 1
ATOM 4229 O O . LEU B 1 241 ? 7.758 21.656 11.656 1 97.75 241 LEU B O 1
ATOM 4233 N N . LEU B 1 242 ? 6.195 20.484 10.586 1 97.44 242 LEU B N 1
ATOM 4234 C CA . LEU B 1 242 ? 7.059 19.328 10.359 1 97.44 242 LEU B CA 1
ATOM 4235 C C . LEU B 1 242 ? 8.273 19.719 9.523 1 97.44 242 LEU B C 1
ATOM 4237 O O . LEU B 1 242 ? 9.383 19.234 9.773 1 97.44 242 LEU B O 1
ATOM 4241 N N . TRP B 1 243 ? 8.117 20.578 8.578 1 95.56 243 TRP B N 1
ATOM 4242 C CA . TRP B 1 243 ? 9.203 20.906 7.66 1 95.56 243 TRP B CA 1
ATOM 4243 C C . TRP B 1 243 ? 10.07 22.031 8.211 1 95.56 243 TRP B C 1
ATOM 4245 O O . TRP B 1 243 ? 11.219 22.203 7.781 1 95.56 243 TRP B O 1
ATOM 4255 N N . SER B 1 244 ? 9.609 22.797 9.156 1 94.94 244 SER B N 1
ATOM 4256 C CA . SER B 1 244 ? 10.383 23.891 9.719 1 94.94 244 SER B CA 1
ATOM 4257 C C . SER B 1 244 ? 11.281 23.422 10.859 1 94.94 244 SER B C 1
ATOM 4259 O O . SER B 1 244 ? 12.18 24.141 11.297 1 94.94 244 SER B O 1
ATOM 4261 N N . ARG B 1 245 ? 11.133 22.203 11.289 1 93.81 245 ARG B N 1
ATOM 4262 C CA . ARG B 1 245 ? 11.867 21.688 12.43 1 93.81 245 ARG B CA 1
ATOM 4263 C C . ARG B 1 245 ? 12.984 20.75 11.984 1 93.81 245 ARG B C 1
ATOM 4265 O O . ARG B 1 245 ? 12.719 19.703 11.391 1 93.81 245 ARG B O 1
ATOM 4272 N N . PRO B 1 246 ? 14.18 21.047 12.242 1 88.75 246 PRO B N 1
ATOM 4273 C CA . PRO B 1 246 ? 15.328 20.281 11.742 1 88.75 246 PRO B CA 1
ATOM 4274 C C . PRO B 1 246 ? 15.641 19.062 12.602 1 88.75 246 PRO B C 1
ATOM 4276 O O . PRO B 1 246 ? 16.484 18.234 12.234 1 88.75 246 PRO B O 1
ATOM 4279 N N . GLY B 1 247 ? 15.094 18.688 13.625 1 92.25 247 GLY B N 1
ATOM 4280 C CA . GLY B 1 247 ? 15.469 17.625 14.547 1 92.25 247 GLY B CA 1
ATOM 4281 C C . GLY B 1 247 ? 15.32 16.25 13.953 1 92.25 247 GLY B C 1
ATOM 4282 O O . GLY B 1 247 ? 14.516 16.031 13.031 1 92.25 247 GLY B O 1
ATOM 4283 N N . PRO B 1 248 ? 16.141 15.289 14.438 1 96.44 248 PRO B N 1
ATOM 4284 C CA . PRO B 1 248 ? 16.141 13.93 13.883 1 96.44 248 PRO B CA 1
ATOM 4285 C C . PRO B 1 248 ? 14.766 13.266 13.938 1 96.44 248 PRO B C 1
ATOM 4287 O O . PRO B 1 248 ? 14.406 12.516 13.031 1 96.44 248 PRO B O 1
ATOM 4290 N N . ALA B 1 249 ? 14.07 13.523 14.969 1 97.69 249 ALA B N 1
ATOM 4291 C CA . ALA B 1 249 ? 12.742 12.914 15.086 1 97.69 249 ALA B CA 1
ATOM 4292 C C . ALA B 1 249 ? 11.805 13.43 14 1 97.69 249 ALA B C 1
ATOM 4294 O O . ALA B 1 249 ? 11.008 12.664 13.445 1 97.69 249 ALA B O 1
ATOM 4295 N N . HIS B 1 250 ? 11.891 14.734 13.703 1 98.38 250 HIS B N 1
ATOM 4296 C CA . HIS B 1 250 ? 11.086 15.312 12.641 1 98.38 250 HIS B CA 1
ATOM 4297 C C . HIS B 1 250 ? 11.516 14.789 11.273 1 98.38 250 HIS B C 1
ATOM 4299 O O . HIS B 1 250 ? 10.68 14.555 10.398 1 98.38 250 HIS B O 1
ATOM 4305 N N . GLU B 1 251 ? 12.797 14.578 11.117 1 97.44 251 GLU B N 1
ATOM 4306 C CA . GLU B 1 251 ? 13.312 13.984 9.883 1 97.44 251 GLU B CA 1
ATOM 4307 C C . GLU B 1 251 ? 12.781 12.562 9.688 1 97.44 251 GLU B C 1
ATOM 4309 O O . GLU B 1 251 ? 12.477 12.156 8.57 1 97.44 251 GLU B O 1
ATOM 4314 N N . LEU B 1 252 ? 12.695 11.836 10.797 1 97.06 252 LEU B N 1
ATOM 4315 C CA . LEU B 1 252 ? 12.148 10.484 10.742 1 97.06 252 LEU B CA 1
ATOM 4316 C C . LEU B 1 252 ? 10.703 10.5 10.258 1 97.06 252 LEU B C 1
ATOM 4318 O O . LEU B 1 252 ? 10.305 9.641 9.469 1 97.06 252 LEU B O 1
ATOM 4322 N N . VAL B 1 253 ? 9.961 11.445 10.68 1 98.44 253 VAL B N 1
ATOM 4323 C CA . VAL B 1 253 ? 8.562 11.57 10.281 1 98.44 253 VAL B CA 1
ATOM 4324 C C . VAL B 1 253 ? 8.477 11.922 8.797 1 98.44 253 VAL B C 1
ATOM 4326 O O . VAL B 1 253 ? 7.711 11.312 8.047 1 98.44 253 VAL B O 1
ATOM 4329 N N . ARG B 1 254 ? 9.32 12.867 8.312 1 97.69 254 ARG B N 1
ATOM 4330 C CA . ARG B 1 254 ? 9.328 13.258 6.906 1 97.69 254 ARG B CA 1
ATOM 4331 C C . ARG B 1 254 ? 9.734 12.086 6.02 1 97.69 254 ARG B C 1
ATOM 4333 O O . ARG B 1 254 ? 9.148 11.867 4.961 1 97.69 254 ARG B O 1
ATOM 4340 N N . ASP B 1 255 ? 10.68 11.344 6.477 1 95.19 255 ASP B N 1
ATOM 4341 C CA . ASP B 1 255 ? 11.125 10.172 5.73 1 95.19 255 ASP B CA 1
ATOM 4342 C C . ASP B 1 255 ? 10.016 9.133 5.617 1 95.19 255 ASP B C 1
ATOM 4344 O O . ASP B 1 255 ? 9.859 8.484 4.578 1 95.19 255 ASP B O 1
ATOM 4348 N N . ALA B 1 256 ? 9.281 8.945 6.703 1 96.38 256 ALA B N 1
ATOM 4349 C CA . ALA B 1 256 ? 8.164 8.008 6.691 1 96.38 256 ALA B CA 1
ATOM 4350 C C . ALA B 1 256 ? 7.09 8.445 5.699 1 96.38 256 ALA B C 1
ATOM 4352 O O . ALA B 1 256 ? 6.539 7.621 4.965 1 96.38 256 ALA B O 1
ATOM 4353 N N . LEU B 1 257 ? 6.824 9.742 5.629 1 97.06 257 LEU B N 1
ATOM 4354 C CA . LEU B 1 257 ? 5.832 10.273 4.703 1 97.06 257 LEU B CA 1
ATOM 4355 C C . LEU B 1 257 ? 6.273 10.07 3.256 1 97.06 257 LEU B C 1
ATOM 4357 O O . LEU B 1 257 ? 5.441 9.922 2.361 1 97.06 257 LEU B O 1
ATOM 4361 N N . ALA B 1 258 ? 7.598 10.031 2.998 1 94.06 258 ALA B N 1
ATOM 4362 C CA . ALA B 1 258 ? 8.156 9.844 1.662 1 94.06 258 ALA B CA 1
ATOM 4363 C C . ALA B 1 258 ? 7.949 8.414 1.176 1 94.06 258 ALA B C 1
ATOM 4365 O O . ALA B 1 258 ? 8.109 8.125 -0.013 1 94.06 258 ALA B O 1
ATOM 4366 N N . ASN B 1 259 ? 7.516 7.57 2.084 1 89.94 259 ASN B N 1
ATOM 4367 C CA . ASN B 1 259 ? 7.348 6.16 1.745 1 89.94 259 ASN B CA 1
ATOM 4368 C C . ASN B 1 259 ? 5.875 5.777 1.652 1 89.94 259 ASN B C 1
ATOM 4370 O O . ASN B 1 259 ? 5.531 4.598 1.711 1 89.94 259 ASN B O 1
ATOM 4374 N N . GLN B 1 260 ? 5.09 6.746 1.485 1 88.19 260 GLN B N 1
ATOM 4375 C CA . GLN B 1 260 ? 3.668 6.453 1.342 1 88.19 260 GLN B CA 1
ATOM 4376 C C . GLN B 1 260 ? 3.42 5.496 0.179 1 88.19 260 GLN B C 1
ATOM 4378 O O . GLN B 1 260 ? 3.805 5.777 -0.958 1 88.19 260 GLN B O 1
ATOM 4383 N N . ALA B 1 261 ? 2.664 4.488 0.477 1 83 261 ALA B N 1
ATOM 4384 C CA . ALA B 1 261 ? 2.49 3.373 -0.451 1 83 261 ALA B CA 1
ATOM 4385 C C . ALA B 1 261 ? 1.514 3.736 -1.566 1 83 261 ALA B C 1
ATOM 4387 O O . ALA B 1 261 ? 1.575 3.174 -2.662 1 83 261 ALA B O 1
ATOM 4388 N N . TRP B 1 262 ? 0.63 4.629 -1.324 1 85.25 262 TRP B N 1
ATOM 4389 C CA . TRP B 1 262 ? -0.452 4.91 -2.262 1 85.25 262 TRP B CA 1
ATOM 4390 C C . TRP B 1 262 ? -0.21 6.227 -2.996 1 85.25 262 TRP B C 1
ATOM 4392 O O . TRP B 1 262 ? -0.069 7.277 -2.367 1 85.25 262 TRP B O 1
ATOM 4402 N N . ARG B 1 263 ? -0.245 6.18 -4.309 1 87.38 263 ARG B N 1
ATOM 4403 C CA . ARG B 1 263 ? -0.006 7.375 -5.113 1 87.38 263 ARG B CA 1
ATOM 4404 C C . ARG B 1 263 ? -1.213 7.699 -5.984 1 87.38 263 ARG B C 1
ATOM 4406 O O . ARG B 1 263 ? -1.143 8.57 -6.852 1 87.38 263 ARG B O 1
ATOM 4413 N N . HIS B 1 264 ? -2.305 7.02 -5.715 1 87.19 264 HIS B N 1
ATOM 4414 C CA . HIS B 1 264 ? -3.43 7.105 -6.637 1 87.19 264 HIS B CA 1
ATOM 4415 C C . HIS B 1 264 ? -4.297 8.328 -6.34 1 87.19 264 HIS B C 1
ATOM 4417 O O . HIS B 1 264 ? -5.273 8.586 -7.047 1 87.19 264 HIS B O 1
ATOM 4423 N N . ARG B 1 265 ? -4.043 9.102 -5.293 1 94.81 265 ARG B N 1
ATOM 4424 C CA . ARG B 1 265 ? -4.781 10.328 -4.992 1 94.81 265 ARG B CA 1
ATOM 4425 C C . ARG B 1 265 ? -3.961 11.562 -5.352 1 94.81 265 ARG B C 1
ATOM 4427 O O . ARG B 1 265 ? -3.668 11.797 -6.523 1 94.81 265 ARG B O 1
ATOM 4434 N N . VAL B 1 266 ? -3.316 12.219 -4.43 1 97.25 266 VAL B N 1
ATOM 4435 C CA . VAL B 1 266 ? -2.561 13.43 -4.754 1 97.25 266 VAL B CA 1
ATOM 4436 C C . VAL B 1 266 ? -1.495 13.109 -5.797 1 97.25 266 VAL B C 1
ATOM 4438 O O . VAL B 1 266 ? -1.284 13.875 -6.738 1 97.25 266 VAL B O 1
ATOM 4441 N N . GLY B 1 267 ? -0.9 11.984 -5.703 1 94 267 GLY B N 1
ATOM 4442 C CA . GLY B 1 267 ? 0.164 11.602 -6.621 1 94 267 GLY B CA 1
ATOM 4443 C C . GLY B 1 267 ? -0.292 11.523 -8.062 1 94 267 GLY B C 1
ATOM 4444 O O . GLY B 1 267 ? 0.489 11.781 -8.984 1 94 267 GLY B O 1
ATOM 4445 N N . SER B 1 268 ? -1.52 11.188 -8.297 1 91.31 268 SER B N 1
ATOM 4446 C CA . SER B 1 268 ? -2.043 11.086 -9.656 1 91.31 268 SER B CA 1
ATOM 4447 C C . SER B 1 268 ? -2.049 12.445 -10.344 1 91.31 268 SER B C 1
ATOM 4449 O O . SER B 1 268 ? -2.074 12.523 -11.578 1 91.31 268 SER B O 1
ATOM 4451 N N . GLY B 1 269 ? -1.994 13.508 -9.602 1 94.69 269 GLY B N 1
ATOM 4452 C CA . GLY B 1 269 ? -1.94 14.859 -10.148 1 94.69 269 GLY B CA 1
ATOM 4453 C C . GLY B 1 269 ? -0.543 15.273 -10.57 1 94.69 269 GLY B C 1
ATOM 4454 O O . GLY B 1 269 ? -0.368 16.297 -11.234 1 94.69 269 GLY B O 1
ATOM 4455 N N . PHE B 1 270 ? 0.407 14.43 -10.18 1 94.38 270 PHE B N 1
ATOM 4456 C CA . PHE B 1 270 ? 1.81 14.719 -10.453 1 94.38 270 PHE B CA 1
ATOM 4457 C C . PHE B 1 270 ? 2.531 13.477 -10.953 1 94.38 270 PHE B C 1
ATOM 4459 O O . PHE B 1 270 ? 3.436 12.969 -10.289 1 94.38 270 PHE B O 1
ATOM 4466 N N . PRO B 1 271 ? 2.26 13.039 -12.164 1 86.31 271 PRO B N 1
ATOM 4467 C CA . PRO B 1 271 ? 2.723 11.734 -12.633 1 86.31 271 PRO B CA 1
ATOM 4468 C C . PRO B 1 271 ? 4.191 11.742 -13.055 1 86.31 271 PRO B C 1
ATOM 4470 O O . PRO B 1 271 ? 4.762 10.688 -13.344 1 86.31 271 PRO B O 1
ATOM 4473 N N . HIS B 1 272 ? 4.859 12.852 -12.953 1 88.12 272 HIS B N 1
ATOM 4474 C CA . HIS B 1 272 ? 6.238 12.93 -13.414 1 88.12 272 HIS B CA 1
ATOM 4475 C C . HIS B 1 272 ? 7.207 12.398 -12.367 1 88.12 272 HIS B C 1
ATOM 4477 O O . HIS B 1 272 ? 7.098 12.734 -11.188 1 88.12 272 HIS B O 1
ATOM 4483 N N . ASP B 1 273 ? 8.25 11.656 -12.758 1 87.5 273 ASP B N 1
ATOM 4484 C CA . ASP B 1 273 ? 9.18 10.953 -11.875 1 87.5 273 ASP B CA 1
ATOM 4485 C C . ASP B 1 273 ? 10.031 11.93 -11.078 1 87.5 273 ASP B C 1
ATOM 4487 O O . ASP B 1 273 ? 10.586 11.562 -10.039 1 87.5 273 ASP B O 1
ATOM 4491 N N . ASP B 1 274 ? 10.18 13.094 -11.57 1 89.5 274 ASP B N 1
ATOM 4492 C CA . ASP B 1 274 ? 11.07 14.031 -10.898 1 89.5 274 ASP B CA 1
ATOM 4493 C C . ASP B 1 274 ? 10.32 14.836 -9.836 1 89.5 274 ASP B C 1
ATOM 4495 O O . ASP B 1 274 ? 10.906 15.688 -9.164 1 89.5 274 ASP B O 1
ATOM 4499 N N . VAL B 1 275 ? 9.023 14.609 -9.695 1 93.19 275 VAL B N 1
ATOM 4500 C CA . VAL B 1 275 ? 8.242 15.211 -8.617 1 93.19 275 VAL B CA 1
ATOM 4501 C C . VAL B 1 275 ? 8.203 14.266 -7.418 1 93.19 275 VAL B C 1
ATOM 4503 O O . VAL B 1 275 ? 7.812 13.109 -7.551 1 93.19 275 VAL B O 1
ATOM 4506 N N . VAL B 1 276 ? 8.656 14.773 -6.309 1 93.56 276 VAL B N 1
ATOM 4507 C CA . VAL B 1 276 ? 8.672 13.984 -5.082 1 93.56 276 VAL B CA 1
ATOM 4508 C C . VAL B 1 276 ? 7.414 14.281 -4.266 1 93.56 276 VAL B C 1
ATOM 4510 O O . VAL B 1 276 ? 7.023 15.438 -4.113 1 93.56 276 VAL B O 1
ATOM 4513 N N . LEU B 1 277 ? 6.852 13.234 -3.844 1 95.62 277 LEU B N 1
ATOM 4514 C CA . LEU B 1 277 ? 5.637 13.336 -3.043 1 95.62 277 LEU B CA 1
ATOM 4515 C C . LEU B 1 277 ? 5.832 12.695 -1.673 1 95.62 277 LEU B C 1
ATOM 4517 O O . LEU B 1 277 ? 6.309 11.562 -1.575 1 95.62 277 LEU B O 1
ATOM 4521 N N . LEU B 1 278 ? 5.543 13.422 -0.604 1 97.5 278 LEU B N 1
ATOM 4522 C CA . LEU B 1 278 ? 5.457 12.938 0.769 1 97.5 278 LEU B CA 1
ATOM 4523 C C . LEU B 1 278 ? 4.031 13.062 1.303 1 97.5 278 LEU B C 1
ATOM 4525 O O . LEU B 1 278 ? 3.518 14.172 1.45 1 97.5 278 LEU B O 1
ATOM 4529 N N . GLY B 1 279 ? 3.367 11.922 1.598 1 97.19 279 GLY B N 1
ATOM 4530 C CA . GLY B 1 279 ? 1.944 12.078 1.855 1 97.19 279 GLY B CA 1
ATOM 4531 C C . GLY B 1 279 ? 1.424 11.125 2.916 1 97.19 279 GLY B C 1
ATOM 4532 O O . GLY B 1 279 ? 2.174 10.289 3.434 1 97.19 279 GLY B O 1
ATOM 4533 N N . LYS B 1 280 ? 0.236 11.297 3.34 1 97.69 280 LYS B N 1
ATOM 4534 C CA . LYS B 1 280 ? -0.595 10.484 4.219 1 97.69 280 LYS B CA 1
ATOM 4535 C C . LYS B 1 280 ? -2.059 10.523 3.787 1 97.69 280 LYS B C 1
ATOM 4537 O O . LYS B 1 280 ? -2.641 11.594 3.65 1 97.69 280 LYS B O 1
ATOM 4542 N N . THR B 1 281 ? -2.594 9.328 3.572 1 96.69 281 THR B N 1
ATOM 4543 C CA . THR B 1 281 ? -3.996 9.25 3.182 1 96.69 281 THR B CA 1
ATOM 4544 C C . THR B 1 281 ? -4.883 8.977 4.398 1 96.69 281 THR B C 1
ATOM 4546 O O . THR B 1 281 ? -4.391 8.578 5.453 1 96.69 281 THR B O 1
ATOM 4549 N N . GLY B 1 282 ? -6.121 9.312 4.336 1 96.81 282 GLY B N 1
ATOM 4550 C CA . GLY B 1 282 ? -7.195 8.945 5.246 1 96.81 282 GLY B CA 1
ATOM 4551 C C . GLY B 1 282 ? -8.453 8.492 4.527 1 96.81 282 GLY B C 1
ATOM 4552 O O . GLY B 1 282 ? -8.898 9.141 3.58 1 96.81 282 GLY B O 1
ATOM 4553 N N . THR B 1 283 ? -8.922 7.352 4.934 1 95.75 283 THR B N 1
ATOM 4554 C CA . THR B 1 283 ? -10.133 6.816 4.316 1 95.75 283 THR B CA 1
ATOM 4555 C C . THR B 1 283 ? -11.062 6.223 5.371 1 95.75 283 THR B C 1
ATOM 4557 O O . THR B 1 283 ? -10.617 5.48 6.25 1 95.75 283 THR B O 1
ATOM 4560 N N . LEU B 1 284 ? -12.289 6.57 5.328 1 96.44 284 LEU B N 1
ATOM 4561 C CA . LEU B 1 284 ? -13.391 5.922 6.043 1 96.44 284 LEU B CA 1
ATOM 4562 C C . LEU B 1 284 ? -14.703 6.094 5.289 1 96.44 284 LEU B C 1
ATOM 4564 O O . LEU B 1 284 ? -15.266 7.191 5.25 1 96.44 284 LEU B O 1
ATOM 4568 N N . GLY B 1 285 ? -15.133 5.016 4.707 1 94.94 285 GLY B N 1
ATOM 4569 C CA . GLY B 1 285 ? -16.359 5.102 3.934 1 94.94 285 GLY B CA 1
ATOM 4570 C C . GLY B 1 285 ? -16.328 6.188 2.877 1 94.94 285 GLY B C 1
ATOM 4571 O O . GLY B 1 285 ? -15.461 6.18 1.999 1 94.94 285 GLY B O 1
ATOM 4572 N N . ARG B 1 286 ? -17.125 7.23 3.084 1 96.94 286 ARG B N 1
ATOM 4573 C CA . ARG B 1 286 ? -17.281 8.305 2.113 1 96.94 286 ARG B CA 1
ATOM 4574 C C . ARG B 1 286 ? -16.141 9.312 2.209 1 96.94 286 ARG B C 1
ATOM 4576 O O . ARG B 1 286 ? -15.984 10.164 1.332 1 96.94 286 ARG B O 1
ATOM 4583 N N . LEU B 1 287 ? -15.398 9.188 3.242 1 98.06 287 LEU B N 1
ATOM 4584 C CA . LEU B 1 287 ? -14.297 10.117 3.445 1 98.06 287 LEU B CA 1
ATOM 4585 C C . LEU B 1 287 ? -13.039 9.633 2.73 1 98.06 287 LEU B C 1
ATOM 4587 O O . LEU B 1 287 ? -12.609 8.5 2.932 1 98.06 287 LEU B O 1
ATOM 4591 N N . ARG B 1 288 ? -12.477 10.469 1.89 1 98.12 288 ARG B N 1
ATOM 4592 C CA . ARG B 1 288 ? -11.203 10.242 1.215 1 98.12 288 ARG B CA 1
ATOM 4593 C C . ARG B 1 288 ? -10.336 11.5 1.243 1 98.12 288 ARG B C 1
ATOM 4595 O O . ARG B 1 288 ? -10.672 12.5 0.605 1 98.12 288 ARG B O 1
ATOM 4602 N N . HIS B 1 289 ? -9.266 11.391 1.961 1 98.69 289 HIS B N 1
ATOM 4603 C CA . HIS B 1 289 ? -8.414 12.539 2.227 1 98.69 289 HIS B CA 1
ATOM 4604 C C . HIS B 1 289 ? -6.965 12.25 1.863 1 98.69 289 HIS B C 1
ATOM 4606 O O . HIS B 1 289 ? -6.562 11.086 1.771 1 98.69 289 HIS B O 1
ATOM 4612 N N . GLU B 1 290 ? -6.227 13.273 1.646 1 98.81 290 GLU B N 1
ATOM 4613 C CA . GLU B 1 290 ? -4.77 13.164 1.647 1 98.81 290 GLU B CA 1
ATOM 4614 C C . GLU B 1 290 ? -4.117 14.5 1.984 1 98.81 290 GLU B C 1
ATOM 4616 O O . GLU B 1 290 ? -4.578 15.555 1.538 1 98.81 290 GLU B O 1
ATOM 4621 N N . ALA B 1 291 ? -3.17 14.5 2.824 1 98.88 291 ALA B N 1
ATOM 4622 C CA . ALA B 1 291 ? -2.213 15.578 3.045 1 98.88 291 ALA B CA 1
ATOM 4623 C C . ALA B 1 291 ? -0.835 15.211 2.502 1 98.88 291 ALA B C 1
ATOM 4625 O O . ALA B 1 291 ? -0.342 14.109 2.742 1 98.88 291 ALA B O 1
ATOM 4626 N N . ALA B 1 292 ? -0.259 16.141 1.745 1 98.75 292 ALA B N 1
ATOM 4627 C CA . ALA B 1 292 ? 1.007 15.805 1.103 1 98.75 292 ALA B CA 1
ATOM 4628 C C . ALA B 1 292 ? 1.891 17.031 0.938 1 98.75 292 ALA B C 1
ATOM 4630 O O . ALA B 1 292 ? 1.412 18.172 1.037 1 98.75 292 ALA B O 1
ATOM 4631 N N . VAL B 1 293 ? 3.141 16.812 0.835 1 98.62 293 VAL B N 1
ATOM 4632 C CA . VAL B 1 293 ? 4.113 17.797 0.379 1 98.62 293 VAL B CA 1
ATOM 4633 C C . VAL B 1 293 ? 4.594 17.438 -1.024 1 98.62 293 VAL B C 1
ATOM 4635 O O . VAL B 1 293 ? 4.977 16.297 -1.282 1 98.62 293 VAL B O 1
ATOM 4638 N N . VAL B 1 294 ? 4.504 18.375 -1.904 1 98.25 294 VAL B N 1
ATOM 4639 C CA . VAL B 1 294 ? 4.938 18.219 -3.289 1 98.25 294 VAL B CA 1
ATOM 4640 C C . VAL B 1 294 ? 6.242 18.984 -3.514 1 98.25 294 VAL B C 1
ATOM 4642 O O . VAL B 1 294 ? 6.316 20.188 -3.25 1 98.25 294 VAL B O 1
ATOM 4645 N N . ARG B 1 295 ? 7.203 18.266 -3.979 1 96.75 295 ARG B N 1
ATOM 4646 C CA . ARG B 1 295 ? 8.5 18.875 -4.27 1 96.75 295 ARG B CA 1
ATOM 4647 C C . ARG B 1 295 ? 8.844 18.75 -5.75 1 96.75 295 ARG B C 1
ATOM 4649 O O . ARG B 1 295 ? 9.016 17.641 -6.262 1 96.75 295 ARG B O 1
ATOM 4656 N N . PHE B 1 296 ? 8.906 19.906 -6.434 1 96.31 296 PHE B N 1
ATOM 4657 C CA . PHE B 1 296 ? 9.414 19.984 -7.801 1 96.31 296 PHE B CA 1
ATOM 4658 C C . PHE B 1 296 ? 10.906 20.297 -7.812 1 96.31 296 PHE B C 1
ATOM 4660 O O . PHE B 1 296 ? 11.414 20.969 -6.906 1 96.31 296 PHE B O 1
ATOM 4667 N N . PRO B 1 297 ? 11.609 19.75 -8.828 1 94.19 297 PRO B N 1
ATOM 4668 C CA . PRO B 1 297 ? 13.031 20.094 -8.898 1 94.19 297 PRO B CA 1
ATOM 4669 C C . PRO B 1 297 ? 13.281 21.594 -8.953 1 94.19 297 PRO B C 1
ATOM 4671 O O . PRO B 1 297 ? 12.672 22.297 -9.758 1 94.19 297 PRO B O 1
ATOM 4674 N N . HIS B 1 298 ? 14.109 22.047 -8.086 1 95.75 298 HIS B N 1
ATOM 4675 C CA . HIS B 1 298 ? 14.594 23.422 -8.07 1 95.75 298 HIS B CA 1
ATOM 4676 C C . HIS B 1 298 ? 13.461 24.406 -7.777 1 95.75 298 HIS B C 1
ATOM 4678 O O . HIS B 1 298 ? 13.461 25.531 -8.281 1 95.75 298 HIS B O 1
ATOM 4684 N N . GLU B 1 299 ? 12.469 23.984 -7.039 1 97.5 299 GLU B N 1
ATOM 4685 C CA . GLU B 1 299 ? 11.367 24.859 -6.629 1 97.5 299 GLU B CA 1
ATOM 4686 C C . GLU B 1 299 ? 11.117 24.75 -5.125 1 97.5 299 GLU B C 1
ATOM 4688 O O . GLU B 1 299 ? 11.602 23.828 -4.473 1 97.5 299 GLU B O 1
ATOM 4693 N N . HIS B 1 300 ? 10.477 25.766 -4.574 1 96.81 300 HIS B N 1
ATOM 4694 C CA . HIS B 1 300 ? 10.047 25.734 -3.18 1 96.81 300 HIS B CA 1
ATOM 4695 C C . HIS B 1 300 ? 9.016 24.641 -2.945 1 96.81 300 HIS B C 1
ATOM 4697 O O . HIS B 1 300 ? 8.227 24.328 -3.838 1 96.81 300 HIS B O 1
ATOM 4703 N N . LEU B 1 301 ? 9 24.141 -1.727 1 97.31 301 LEU B N 1
ATOM 4704 C CA . LEU B 1 301 ? 8.07 23.078 -1.343 1 97.31 301 LEU B CA 1
ATOM 4705 C C . LEU B 1 301 ? 6.652 23.625 -1.211 1 97.31 301 LEU B C 1
ATOM 4707 O O . LEU B 1 301 ? 6.453 24.734 -0.717 1 97.31 301 LEU B O 1
ATOM 4711 N N . VAL B 1 302 ? 5.727 22.812 -1.679 1 98.56 302 VAL B N 1
ATOM 4712 C CA . VAL B 1 302 ? 4.324 23.172 -1.501 1 98.56 302 VAL B CA 1
ATOM 4713 C C . VAL B 1 302 ? 3.594 22.062 -0.745 1 98.56 302 VAL B C 1
ATOM 4715 O O . VAL B 1 302 ? 3.68 20.891 -1.114 1 98.56 302 VAL B O 1
ATOM 4718 N N . GLY B 1 303 ? 3.002 22.391 0.416 1 98.75 303 GLY B N 1
ATOM 4719 C CA . GLY B 1 303 ? 2.07 21.5 1.082 1 98.75 303 GLY B CA 1
ATOM 4720 C C . GLY B 1 303 ? 0.664 21.562 0.521 1 98.75 303 GLY B C 1
ATOM 4721 O O . GLY B 1 303 ? 0.204 22.641 0.126 1 98.75 303 GLY B O 1
ATOM 4722 N N . VAL B 1 304 ? -0.037 20.438 0.468 1 98.94 304 VAL B N 1
ATOM 4723 C CA . VAL B 1 304 ? -1.41 20.438 -0.026 1 98.94 304 VAL B CA 1
ATOM 4724 C C . VAL B 1 304 ? -2.238 19.422 0.774 1 98.94 304 VAL B C 1
ATOM 4726 O O . VAL B 1 304 ? -1.761 18.344 1.103 1 98.94 304 VAL B O 1
ATOM 4729 N N . VAL B 1 305 ? -3.389 19.844 1.208 1 98.94 305 VAL B N 1
ATOM 4730 C CA . VAL B 1 305 ? -4.367 19.031 1.918 1 98.94 305 VAL B CA 1
ATOM 4731 C C . VAL B 1 305 ? -5.691 19.031 1.156 1 98.94 305 VAL B C 1
ATOM 4733 O O . VAL B 1 305 ? -6.227 20.094 0.828 1 98.94 305 VAL B O 1
ATOM 4736 N N . VAL B 1 306 ? -6.168 17.875 0.785 1 98.94 306 VAL B N 1
ATOM 4737 C CA . VAL B 1 306 ? -7.469 17.688 0.146 1 98.94 306 VAL B CA 1
ATOM 4738 C C . VAL B 1 306 ? -8.336 16.75 0.989 1 98.94 306 VAL B C 1
ATOM 4740 O O . VAL B 1 306 ? -8.008 15.578 1.148 1 98.94 306 VAL B O 1
ATOM 4743 N N . LEU B 1 307 ? -9.383 17.297 1.562 1 98.94 307 LEU B N 1
ATOM 4744 C CA . LEU B 1 307 ? -10.359 16.547 2.346 1 98.94 307 LEU B CA 1
ATOM 4745 C C . LEU B 1 307 ? -11.68 16.422 1.595 1 98.94 307 LEU B C 1
ATOM 4747 O O . LEU B 1 307 ? -12.281 17.438 1.224 1 98.94 307 LEU B O 1
ATOM 4751 N N . THR B 1 308 ? -12.148 15.18 1.35 1 98.81 308 THR B N 1
ATOM 4752 C CA . THR B 1 308 ? -13.367 15.039 0.56 1 98.81 308 THR B CA 1
ATOM 4753 C C . THR B 1 308 ? -14.367 14.141 1.276 1 98.81 308 THR B C 1
ATOM 4755 O O . THR B 1 308 ? -13.992 13.344 2.139 1 98.81 308 THR B O 1
ATOM 4758 N N . ARG B 1 309 ? -15.562 14.336 0.979 1 98.31 309 ARG B N 1
ATOM 4759 C CA . ARG B 1 309 ? -16.656 13.422 1.279 1 98.31 309 ARG B CA 1
ATOM 4760 C C . ARG B 1 309 ? -17.469 13.102 0.024 1 98.31 309 ARG B C 1
ATOM 4762 O O . ARG B 1 309 ? -18.047 14 -0.594 1 98.31 309 ARG B O 1
ATOM 4769 N N . ALA B 1 310 ? -17.5 11.875 -0.361 1 97.88 310 ALA B N 1
ATOM 4770 C CA . ALA B 1 310 ? -18.188 11.461 -1.584 1 97.88 310 ALA B CA 1
ATOM 4771 C C . ALA B 1 310 ? -19.688 11.32 -1.354 1 97.88 310 ALA B C 1
ATOM 4773 O O . ALA B 1 310 ? -20.125 10.906 -0.278 1 97.88 310 ALA B O 1
ATOM 4774 N N . ALA B 1 311 ? -20.469 11.672 -2.381 1 96.25 311 ALA B N 1
ATOM 4775 C CA . ALA B 1 311 ? -21.906 11.398 -2.359 1 96.25 311 ALA B CA 1
ATOM 4776 C C . ALA B 1 311 ? -22.188 9.898 -2.422 1 96.25 311 ALA B C 1
ATOM 4778 O O . ALA B 1 311 ? -23.094 9.406 -1.753 1 96.25 311 ALA B O 1
ATOM 4779 N N . ARG B 1 312 ? -21.391 9.25 -3.189 1 94.12 312 ARG B N 1
ATOM 4780 C CA . ARG B 1 312 ? -21.547 7.809 -3.355 1 94.12 312 ARG B CA 1
ATOM 4781 C C . ARG B 1 312 ? -20.859 7.055 -2.223 1 94.12 312 ARG B C 1
ATOM 4783 O O . ARG B 1 312 ? -19.781 7.445 -1.771 1 94.12 312 ARG B O 1
ATOM 4790 N N . PRO B 1 313 ? -21.453 5.973 -1.791 1 95 313 PRO B N 1
ATOM 4791 C CA . PRO B 1 313 ? -20.938 5.281 -0.607 1 95 313 PRO B CA 1
ATOM 4792 C C . PRO B 1 313 ? -19.984 4.141 -0.958 1 95 313 PRO B C 1
ATOM 4794 O O . PRO B 1 313 ? -19.344 3.566 -0.07 1 95 313 PRO B O 1
ATOM 4797 N N . GLU B 1 314 ? -19.844 3.848 -2.23 1 92.75 314 GLU B N 1
ATOM 4798 C CA . GLU B 1 314 ? -19.094 2.66 -2.629 1 92.75 314 GLU B CA 1
ATOM 4799 C C . GLU B 1 314 ? -17.656 2.719 -2.123 1 92.75 314 GLU B C 1
ATOM 4801 O O . GLU B 1 314 ? -17.062 3.801 -2.021 1 92.75 314 GLU B O 1
ATOM 4806 N N . ARG B 1 315 ? -17.031 1.551 -1.825 1 91 315 ARG B N 1
ATOM 4807 C CA . ARG B 1 315 ? -15.688 1.438 -1.293 1 91 315 ARG B CA 1
ATOM 4808 C C . ARG B 1 315 ? -14.648 1.876 -2.326 1 91 315 ARG B C 1
ATOM 4810 O O . ARG B 1 315 ? -13.648 2.5 -1.979 1 91 315 ARG B O 1
ATOM 4817 N N . HIS B 1 316 ? -14.906 1.489 -3.488 1 88.88 316 HIS B N 1
ATOM 4818 C CA . HIS B 1 316 ? -13.984 1.823 -4.562 1 88.88 316 HIS B CA 1
ATOM 4819 C C . HIS B 1 316 ? -14.539 2.938 -5.445 1 88.88 316 HIS B C 1
ATOM 4821 O O . HIS B 1 316 ? -15.516 2.732 -6.168 1 88.88 316 HIS B O 1
ATOM 4827 N N . LEU B 1 317 ? -13.922 4.133 -5.414 1 90.69 317 LEU B N 1
ATOM 4828 C CA . LEU B 1 317 ? -14.32 5.293 -6.211 1 90.69 317 LEU B CA 1
ATOM 4829 C C . LEU B 1 317 ? -13.109 5.906 -6.914 1 90.69 317 LEU B C 1
ATOM 4831 O O . LEU B 1 317 ? -12.672 7 -6.555 1 90.69 317 LEU B O 1
ATOM 4835 N N . PRO B 1 318 ? -12.617 5.188 -7.953 1 87.12 318 PRO B N 1
ATOM 4836 C CA . PRO B 1 318 ? -11.406 5.68 -8.617 1 87.12 318 PRO B CA 1
ATOM 4837 C C . PRO B 1 318 ? -11.562 7.105 -9.148 1 87.12 318 PRO B C 1
ATOM 4839 O O . PRO B 1 318 ? -10.594 7.863 -9.188 1 87.12 318 PRO B O 1
ATOM 4842 N N . GLY B 1 319 ? -12.82 7.461 -9.547 1 90.75 319 GLY B N 1
ATOM 4843 C CA . GLY B 1 319 ? -13.055 8.82 -10.008 1 90.75 319 GLY B CA 1
ATOM 4844 C C . GLY B 1 319 ? -12.812 9.859 -8.93 1 90.75 319 GLY B C 1
ATOM 4845 O O . GLY B 1 319 ? -12.297 10.945 -9.211 1 90.75 319 GLY B O 1
ATOM 4846 N N . VAL B 1 320 ? -13.203 9.531 -7.719 1 95.56 320 VAL B N 1
ATOM 4847 C CA . VAL B 1 320 ? -12.984 10.438 -6.594 1 95.56 320 VAL B CA 1
ATOM 4848 C C . VAL B 1 320 ? -11.492 10.516 -6.281 1 95.56 320 VAL B C 1
ATOM 4850 O O . VAL B 1 320 ? -10.961 11.602 -6.031 1 95.56 320 VAL B O 1
ATOM 4853 N N . ASP B 1 321 ? -10.836 9.398 -6.301 1 94.06 321 ASP B N 1
ATOM 4854 C CA . ASP B 1 321 ? -9.391 9.391 -6.082 1 94.06 321 ASP B CA 1
ATOM 4855 C C . ASP B 1 321 ? -8.672 10.25 -7.117 1 94.06 321 ASP B C 1
ATOM 4857 O O . ASP B 1 321 ? -7.785 11.031 -6.773 1 94.06 321 ASP B O 1
ATOM 4861 N N . ALA B 1 322 ? -9.047 10.125 -8.32 1 92.75 322 ALA B N 1
ATOM 4862 C CA . ALA B 1 322 ? -8.461 10.93 -9.391 1 92.75 322 ALA B CA 1
ATOM 4863 C C . ALA B 1 322 ? -8.758 12.414 -9.188 1 92.75 322 ALA B C 1
ATOM 4865 O O . ALA B 1 322 ? -7.918 13.266 -9.484 1 92.75 322 ALA B O 1
ATOM 4866 N N . ALA B 1 323 ? -9.961 12.703 -8.758 1 97.81 323 ALA B N 1
ATOM 4867 C CA . ALA B 1 323 ? -10.344 14.094 -8.508 1 97.81 323 ALA B CA 1
ATOM 4868 C C . ALA B 1 323 ? -9.469 14.719 -7.43 1 97.81 323 ALA B C 1
ATOM 4870 O O . ALA B 1 323 ? -9.141 15.906 -7.496 1 97.81 323 ALA B O 1
ATOM 4871 N N . ILE B 1 324 ? -9.07 13.945 -6.473 1 98.5 324 ILE B N 1
ATOM 4872 C CA . ILE B 1 324 ? -8.172 14.438 -5.434 1 98.5 324 ILE B CA 1
ATOM 4873 C C . ILE B 1 324 ? -6.84 14.844 -6.051 1 98.5 324 ILE B C 1
ATOM 4875 O O . ILE B 1 324 ? -6.281 15.883 -5.699 1 98.5 324 ILE B O 1
ATOM 4879 N N . GLY B 1 325 ? -6.363 14.055 -6.953 1 97.94 325 GLY B N 1
ATOM 4880 C CA . GLY B 1 325 ? -5.156 14.422 -7.676 1 97.94 325 GLY B CA 1
ATOM 4881 C C . GLY B 1 325 ? -5.305 15.695 -8.477 1 97.94 325 GLY B C 1
ATOM 4882 O O . GLY B 1 325 ? -4.41 16.547 -8.469 1 97.94 325 GLY B O 1
ATOM 4883 N N . GLU B 1 326 ? -6.418 15.82 -9.148 1 98.31 326 GLU B N 1
ATOM 4884 C CA . GLU B 1 326 ? -6.68 17.016 -9.953 1 98.31 326 GLU B CA 1
ATOM 4885 C C . GLU B 1 326 ? -6.809 18.25 -9.078 1 98.31 326 GLU B C 1
ATOM 4887 O O . GLU B 1 326 ? -6.281 19.312 -9.422 1 98.31 326 GLU B O 1
ATOM 4892 N N . LEU B 1 327 ? -7.496 18.125 -7.996 1 98.88 327 LEU B N 1
ATOM 4893 C CA . LEU B 1 327 ? -7.629 19.219 -7.043 1 98.88 327 LEU B CA 1
ATOM 4894 C C . LEU B 1 327 ? -6.258 19.672 -6.551 1 98.88 327 LEU B C 1
ATOM 4896 O O . LEU B 1 327 ? -5.973 20.875 -6.523 1 98.88 327 LEU B O 1
ATOM 4900 N N . ALA B 1 328 ? -5.465 18.688 -6.219 1 98.81 328 ALA B N 1
ATOM 4901 C CA . ALA B 1 328 ? -4.121 19.016 -5.738 1 98.81 328 ALA B CA 1
ATOM 4902 C C . ALA B 1 328 ? -3.314 19.734 -6.809 1 98.81 328 ALA B C 1
ATOM 4904 O O . ALA B 1 328 ? -2.668 20.75 -6.527 1 98.81 328 ALA B O 1
ATOM 4905 N N . ARG B 1 329 ? -3.379 19.266 -7.996 1 98.5 329 ARG B N 1
ATOM 4906 C CA . ARG B 1 329 ? -2.631 19.859 -9.094 1 98.5 329 ARG B CA 1
ATOM 4907 C C . ARG B 1 329 ? -3.059 21.297 -9.328 1 98.5 329 ARG B C 1
ATOM 4909 O O . ARG B 1 329 ? -2.215 22.188 -9.461 1 98.5 329 ARG B O 1
ATOM 4916 N N . VAL B 1 330 ? -4.34 21.531 -9.375 1 98.69 330 VAL B N 1
ATOM 4917 C CA . VAL B 1 330 ? -4.887 22.859 -9.648 1 98.69 330 VAL B CA 1
ATOM 4918 C C . VAL B 1 330 ? -4.543 23.797 -8.5 1 98.69 330 VAL B C 1
ATOM 4920 O O . VAL B 1 330 ? -4.242 24.984 -8.727 1 98.69 330 VAL B O 1
ATOM 4923 N N . ALA B 1 331 ? -4.527 23.312 -7.27 1 98.81 331 ALA B N 1
ATOM 4924 C CA . ALA B 1 331 ? -4.246 24.141 -6.102 1 98.81 331 ALA B CA 1
ATOM 4925 C C . ALA B 1 331 ? -2.758 24.469 -6.012 1 98.81 331 ALA B C 1
ATOM 4927 O O . ALA B 1 331 ? -2.385 25.578 -5.605 1 98.81 331 ALA B O 1
ATOM 4928 N N . VAL B 1 332 ? -1.916 23.516 -6.367 1 98.5 332 VAL B N 1
ATOM 4929 C CA . VAL B 1 332 ? -0.47 23.656 -6.223 1 98.5 332 VAL B CA 1
ATOM 4930 C C . VAL B 1 332 ? 0.082 24.531 -7.348 1 98.5 332 VAL B C 1
ATOM 4932 O O . VAL B 1 332 ? 1.041 25.281 -7.148 1 98.5 332 VAL B O 1
ATOM 4935 N N . GLY B 1 333 ? -0.527 24.516 -8.469 1 97.44 333 GLY B N 1
ATOM 4936 C CA . GLY B 1 333 ? -0.031 25.156 -9.672 1 97.44 333 GLY B CA 1
ATOM 4937 C C . GLY B 1 333 ? 0.359 26.609 -9.453 1 97.44 333 GLY B C 1
ATOM 4938 O O . GLY B 1 333 ? 1.506 27 -9.688 1 97.44 333 GLY B O 1
ATOM 4939 N N . PRO B 1 334 ? -0.553 27.469 -8.961 1 97.38 334 PRO B N 1
ATOM 4940 C CA . PRO B 1 334 ? -0.275 28.891 -8.797 1 97.38 334 PRO B CA 1
ATOM 4941 C C . PRO B 1 334 ? 0.802 29.172 -7.746 1 97.38 334 PRO B C 1
ATOM 4943 O O . PRO B 1 334 ? 1.299 30.297 -7.645 1 97.38 334 PRO B O 1
ATOM 4946 N N . LEU B 1 335 ? 1.181 28.172 -6.969 1 97.5 335 LEU B N 1
ATOM 4947 C CA . LEU B 1 335 ? 2.092 28.391 -5.852 1 97.5 335 LEU B CA 1
ATOM 4948 C C . LEU B 1 335 ? 3.523 28.031 -6.242 1 97.5 335 LEU B C 1
ATOM 4950 O O . LEU B 1 335 ? 4.461 28.281 -5.48 1 97.5 335 LEU B O 1
ATOM 4954 N N . ARG B 1 336 ? 3.713 27.406 -7.34 1 96.75 336 ARG B N 1
ATOM 4955 C CA . ARG B 1 336 ? 5.047 26.984 -7.762 1 96.75 336 ARG B CA 1
ATOM 4956 C C . ARG B 1 336 ? 5.949 28.188 -7.984 1 96.75 336 ARG B C 1
ATOM 4958 O O . ARG B 1 336 ? 5.551 29.156 -8.633 1 96.75 336 ARG B O 1
ATOM 4965 N N . LEU B 1 337 ? 7.074 28.125 -7.406 1 96.62 337 LEU B N 1
ATOM 4966 C CA . LEU B 1 337 ? 8.07 29.188 -7.461 1 96.62 337 LEU B CA 1
ATOM 4967 C C . LEU B 1 337 ? 9.484 28.609 -7.438 1 96.62 337 LEU B C 1
ATOM 4969 O O . LEU B 1 337 ? 9.797 27.766 -6.605 1 96.62 337 LEU B O 1
ATOM 4973 N N . PRO B 1 338 ? 10.336 29 -8.414 1 95.19 338 PRO B N 1
ATOM 4974 C CA . PRO B 1 338 ? 11.727 28.547 -8.359 1 95.19 338 PRO B CA 1
ATOM 4975 C C . PRO B 1 338 ? 12.422 28.922 -7.055 1 95.19 338 PRO B C 1
ATOM 4977 O O . PRO B 1 338 ? 12.141 29.969 -6.484 1 95.19 338 PRO B O 1
ATOM 4980 N N . ASP B 1 339 ? 13.203 27.969 -6.621 1 89.12 339 ASP B N 1
ATOM 4981 C CA . ASP B 1 339 ? 13.969 28.25 -5.414 1 89.12 339 ASP B CA 1
ATOM 4982 C C . ASP B 1 339 ? 15.312 28.891 -5.758 1 89.12 339 ASP B C 1
ATOM 4984 O O . ASP B 1 339 ? 15.789 28.781 -6.891 1 89.12 339 ASP B O 1
ATOM 4988 N N . ASP B 1 340 ? 15.734 30.078 -5.25 1 73.88 340 ASP B N 1
ATOM 4989 C CA . ASP B 1 340 ? 16.938 30.844 -5.539 1 73.88 340 ASP B CA 1
ATOM 4990 C C . ASP B 1 340 ? 18.188 29.969 -5.418 1 73.88 340 ASP B C 1
ATOM 4992 O O . ASP B 1 340 ? 19.312 30.469 -5.5 1 73.88 340 ASP B O 1
ATOM 4996 N N . ALA B 1 341 ? 18.047 28.812 -5.641 1 53.25 341 ALA B N 1
ATOM 4997 C CA . ALA B 1 341 ? 19.391 28.219 -5.629 1 53.25 341 ALA B CA 1
ATOM 4998 C C . ALA B 1 341 ? 20.016 28.25 -7.016 1 53.25 341 ALA B C 1
ATOM 5000 O O . ALA B 1 341 ? 19.312 28.141 -8.031 1 53.25 341 ALA B O 1
#

InterPro domains:
  IPR000871 Beta-lactamase, class-A [PTHR35333] (22-332)
  IPR012338 Beta-lactamase/transpeptidase-like [G3DSA:3.40.710.10] (48-338)
  IPR012338 Beta-lactamase/transpeptidase-like [SSF56601] (52-312)
  IPR045155 Beta-lactamase class A, catalytic domain [PF13354] (53-331)

Radius of gyration: 28.88 Å; Cα contacts (8 Å, |Δi|>4): 1345; chains: 2; bounding box: 98×84×100 Å

Foldseek 3Di:
DPCPPPPDDPDDDPDPDDPPPPPPPPDPPPPPLPCVVPPPPPAPAPDVVLQVVLVVLQVVLQKDKWKWKWFLDDDTHIYTDQQADKWLAFLLLLLLLLLLVLVCCVVVVDPQFDKFKQAQVLAQADDDDPNPDRGIDIGGLLVLSLRCFQEVRQSSQQRSCVVCDQVNSQVVCVSNVFNSQHQPHGPSVVQVQLCVQQVHDHSVVSLVCQQDPVNVGDTCSRPVVVHGIGGQVSSQVSVSSLVVDDDPSSVSNQVSQQNHPDCLAQNLLPVDPQKGKRKGWGDDFQWTWMWIWIDHPQWTIMIMIMIIGHPHRHPDRSSVRNSRNVSNNSRCVVVTDGDPD/DPCPPPPDDPDDDPPPDDPPPPPPPPPPPPPPLPCVVPPPPPAPAPDVVLQVVLVVLCVVLQKDKWKWKWFLDDDTHIDTDQQADKWLAFLLLLLLLLLLVLVCCVVVVDPQFDKFKQAQVLAQADDDDPNPDRGIDIGGLLVLSLRCFQVVRQSSQQRSCVVCDQVNSQVVCVSNVFNSQHQPHGPSVVQVQLCVQQVHDHSVVSLVCQQDPVNVGDTCSRPVVVHGIGGQVSSQVSVSSLVVDDDPSSVSNQVSQQNHPDCLAQNLLPVDPQKGKRKGWGDDFQWTWMWIWIDHPQWTIMIMIMIIGHPHRHPDRSSVRNSRNVSNNSRCVVVTDGDPD

Sequence (682 aa):
MTAADDVGPGPAVDQTPDLAVNRTAESAAGLTVDPAVGPSAERPAADPAVVATLRGIARDAGVTARVHATRLTGPPGTVAVDDTEPVAVASLYKLPLALVWADFVAAGDLSADQPVRLPAHTRMPGPTGVAMLLDDVLLTARDVVRLMLAVSDNACGDALLALVGRERVHERLAGLGLPETLVRQGSADETRAVMRDTGTDSWAAAQRSLADPDRAAGTTQYDPAFASAATAGQLGRVLRLLWSRPGPAHELVRDALANQAWRHRVGSGFPHDDVVLLGKTGTLGRLRHEAAVVRFPHEHLVGVVVLTRAARPERHLPGVDAAIGELARVAVGPLRLPDDAMTAADDVGPGPAVDQTPDLAVNRTAESAAGLTVDPAVGPSAERPAADPAVVATLRGIARDAGVTARVHATRLTGPPGTVAVDDTEPVAVASLYKLPLALVWADFVAAGDLSADQPVRLPAHTRMPGPTGVAMLLDDVLLTARDVVRLMLAVSDNACGDALLALVGRERVHERLAGLGLPETLVRQGSADETRAVMRDTGTDSWAAAQRSLADPDRAAGTTQYDPAFASAATAGQLGRVLRLLWSRPGPAHELVRDALANQAWRHRVGSGFPHDDVVLLGKTGTLGRLRHEAAVVRFPHEHLVGVVVLTRAARPERHLPGVDAAIGELARVAVGPLRLPDDA

Nearest PDB structures (foldseek):
  2wuq-assembly1_B  TM=8.510E-01  e=9.647E-21  Streptomyces cacaoi
  2wuq-assembly1_A  TM=8.768E-01  e=3.808E-19  Streptomyces cacaoi
  2xf3-assembly2_B  TM=7.474E-01  e=3.109E-14  Streptomyces clavuligerus
  2xep-assembly1_A  TM=7.197E-01  e=1.669E-14  Streptomyces clavuligerus
  2xh9-assembly2_B  TM=7.335E-01  e=5.171E-14  Streptomyces clavuligerus

Organism: NCBI:txid88382